Protein AF-0000000079271540 (afdb_homodimer)

Nearest PDB structures (foldseek):
  4j2f-assembly1_A-2  TM=9.727E-01  e=6.179E-27  Ricinus communis
  8jzk-assembly1_A-2  TM=9.722E-01  e=3.234E-23  Salix lindleyana
  8a0p-assembly1_A  TM=9.498E-01  e=4.131E-23  Populus trichocarpa
  7dwe-assembly1_A  TM=9.548E-01  e=2.180E-22  Salix babylonica
  7zzn-assembly1_A-2  TM=9.524E-01  e=5.494E-20  Populus trichocarpa

Solvent-accessible surface area (backbone atoms only — not comparable to full-atom values): 24352 Å² total; per-residue (Å²): 126,85,74,58,33,34,36,39,23,37,81,83,39,58,50,27,39,39,41,49,34,54,33,50,68,57,67,53,78,65,44,80,42,77,50,53,77,91,77,48,84,51,72,62,52,42,67,63,26,69,83,79,58,58,74,21,32,40,28,56,62,89,44,61,36,55,50,38,69,48,37,46,51,34,48,42,67,73,52,58,86,63,60,42,60,59,85,49,50,65,57,33,39,54,41,48,47,50,35,49,47,37,66,69,53,48,55,30,54,55,44,34,62,74,42,61,71,70,63,16,53,52,24,47,52,50,36,50,51,52,52,50,49,45,62,75,61,56,62,42,76,89,37,61,24,61,70,30,87,45,76,26,53,45,47,45,54,47,41,43,64,56,58,49,44,62,40,49,25,60,63,70,69,53,86,82,89,45,54,88,80,35,49,67,52,42,52,32,33,57,50,52,51,60,39,63,55,41,44,78,59,54,65,60,63,68,61,42,37,54,50,52,41,55,48,43,54,54,55,61,66,74,102,126,85,72,59,32,34,35,39,24,37,80,81,37,59,50,27,40,39,41,50,35,53,34,50,67,57,69,53,79,65,44,79,42,76,51,51,75,91,77,49,83,52,73,62,51,42,67,61,26,71,83,80,58,57,73,20,33,41,27,56,60,89,44,58,34,57,50,39,69,48,37,46,51,34,47,43,68,72,52,58,87,63,60,42,61,59,86,50,49,67,58,32,38,54,42,49,48,52,34,50,47,37,66,69,52,50,54,29,54,55,42,33,62,75,40,62,71,70,63,17,52,52,23,48,52,50,36,50,50,50,52,48,47,45,60,73,63,52,68,33,81,90,37,62,24,64,71,30,88,45,78,27,51,45,46,43,55,47,42,43,64,57,58,48,44,61,40,48,26,60,62,71,68,52,87,83,91,45,53,87,82,35,49,67,52,43,51,32,32,56,49,52,51,61,39,63,54,41,45,79,59,55,66,59,63,69,61,43,36,53,51,51,40,54,49,43,52,53,54,60,65,73,103

Radius of gyration: 22.09 Å; Cα contacts (8 Å, |Δi|>4): 620; chains: 2; bounding box: 53×57×52 Å

Structure (mmCIF, N/CA/C/O backbone):
data_AF-0000000079271540-model_v1
#
loop_
_entity.id
_entity.type
_entity.pdbx_description
1 polymer 'Glutathione S-transferase'
#
loop_
_atom_site.group_PDB
_atom_site.id
_atom_site.type_symbol
_atom_site.label_atom_id
_atom_site.label_alt_id
_atom_site.label_comp_id
_atom_site.label_asym_id
_atom_site.label_entity_id
_atom_site.label_seq_id
_atom_site.pdbx_PDB_ins_code
_atom_site.Cartn_x
_atom_site.Cartn_y
_atom_site.Cartn_z
_atom_site.occupancy
_atom_site.B_iso_or_equiv
_atom_site.auth_seq_id
_atom_site.auth_comp_id
_atom_site.auth_asym_id
_atom_site.auth_atom_id
_atom_site.pdbx_PDB_model_num
ATOM 1 N N . MET A 1 1 ? 21.188 21.703 -17.672 1 39 1 MET A N 1
ATOM 2 C CA . MET A 1 1 ? 20.172 22.5 -16.969 1 39 1 MET A CA 1
ATOM 3 C C . MET A 1 1 ? 19.469 21.672 -15.914 1 39 1 MET A C 1
ATOM 5 O O . MET A 1 1 ? 19.297 20.453 -16.078 1 39 1 MET A O 1
ATOM 9 N N . ALA A 1 2 ? 19.453 22.016 -14.625 1 56.38 2 ALA A N 1
ATOM 10 C CA . ALA A 1 2 ? 18.906 21.188 -13.562 1 56.38 2 ALA A CA 1
ATOM 11 C C . ALA A 1 2 ? 17.5 20.719 -13.891 1 56.38 2 ALA A C 1
ATOM 13 O O . ALA A 1 2 ? 16.672 21.516 -14.375 1 56.38 2 ALA A O 1
ATOM 14 N N . GLU A 1 3 ? 17.156 19.422 -14.023 1 77.56 3 GLU A N 1
ATOM 15 C CA . GLU A 1 3 ? 15.852 18.922 -14.43 1 77.56 3 GLU A CA 1
ATOM 16 C C . GLU A 1 3 ? 14.734 19.516 -13.578 1 77.56 3 GLU A C 1
ATOM 18 O O . GLU A 1 3 ? 14.883 19.656 -12.367 1 77.56 3 GLU A O 1
ATOM 23 N N . VAL A 1 4 ? 13.797 20.156 -14.219 1 88.25 4 VAL A N 1
ATOM 24 C CA . VAL A 1 4 ? 12.656 20.844 -13.609 1 88.25 4 VAL A CA 1
ATOM 25 C C . VAL A 1 4 ? 11.719 19.812 -12.977 1 88.25 4 VAL A C 1
ATOM 27 O O . VAL A 1 4 ? 11.406 18.797 -13.594 1 88.25 4 VAL A O 1
ATOM 30 N N . ILE A 1 5 ? 11.445 19.969 -11.672 1 97 5 ILE A N 1
ATOM 31 C CA . ILE A 1 5 ? 10.477 19.156 -10.953 1 97 5 ILE A CA 1
ATOM 32 C C . ILE A 1 5 ? 9.117 19.859 -10.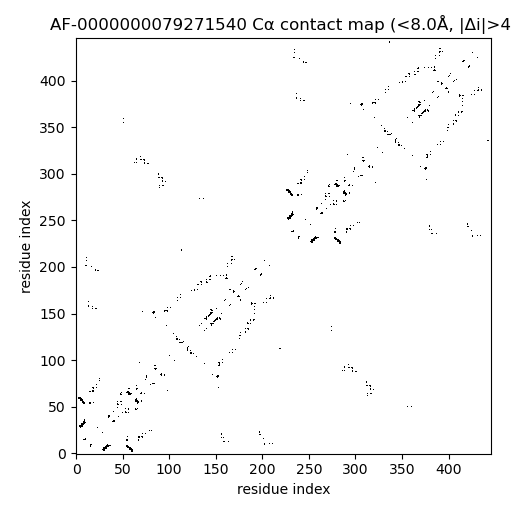945 1 97 5 ILE A C 1
ATOM 34 O O . ILE A 1 5 ? 9.023 21.031 -10.586 1 97 5 ILE A O 1
ATOM 38 N N . LYS A 1 6 ? 8.117 19.125 -11.453 1 98.19 6 LYS A N 1
ATOM 39 C CA . LYS A 1 6 ? 6.742 19.625 -11.422 1 98.19 6 LYS A CA 1
ATOM 40 C C . LYS A 1 6 ? 5.859 18.734 -10.539 1 98.19 6 LYS A C 1
ATOM 42 O O . LYS A 1 6 ? 5.988 17.516 -10.555 1 98.19 6 LYS A O 1
ATOM 47 N N . LEU A 1 7 ? 5.023 19.375 -9.805 1 98.56 7 LEU A N 1
ATOM 48 C CA . LEU A 1 7 ? 4.051 18.656 -8.992 1 98.56 7 LEU A CA 1
ATOM 49 C C . LEU A 1 7 ? 2.627 19 -9.414 1 98.56 7 LEU A C 1
ATOM 51 O O . LEU A 1 7 ? 2.189 20.141 -9.266 1 98.56 7 LEU A O 1
ATOM 55 N N . HIS A 1 8 ? 1.973 18.047 -10.078 1 98.44 8 HIS A N 1
ATOM 56 C CA . HIS A 1 8 ? 0.538 18.172 -10.312 1 98.44 8 HIS A CA 1
ATOM 57 C C . HIS A 1 8 ? -0.258 17.797 -9.07 1 98.44 8 HIS A C 1
ATOM 59 O O . HIS A 1 8 ? -0.234 16.641 -8.633 1 98.44 8 HIS A O 1
ATOM 65 N N . GLY A 1 9 ? -0.892 18.734 -8.438 1 98 9 GLY A N 1
ATOM 66 C CA . GLY A 1 9 ? -1.654 18.531 -7.215 1 98 9 GLY A CA 1
ATOM 67 C C . GLY A 1 9 ? -2.83 19.484 -7.078 1 98 9 GLY A C 1
ATOM 68 O O . GLY A 1 9 ? -3.266 20.078 -8.062 1 98 9 GLY A O 1
ATOM 69 N N . ALA A 1 10 ? -3.463 19.531 -5.934 1 97.38 10 ALA A N 1
ATOM 70 C CA . ALA A 1 10 ? -4.531 20.453 -5.559 1 97.38 10 ALA A CA 1
ATOM 71 C C . ALA A 1 10 ? -4.387 20.906 -4.105 1 97.38 10 ALA A C 1
ATOM 73 O O . ALA A 1 10 ? -4.047 20.109 -3.234 1 97.38 10 ALA A O 1
ATOM 74 N N . TRP A 1 11 ? -4.734 22.109 -3.783 1 96.12 11 TRP A N 1
ATOM 75 C CA . TRP A 1 11 ? -4.457 22.719 -2.488 1 96.12 11 TRP A CA 1
ATOM 76 C C . TRP A 1 11 ? -5.25 22.031 -1.381 1 96.12 11 TRP A C 1
ATOM 78 O O . TRP A 1 11 ? -4.781 21.938 -0.245 1 96.12 11 TRP A O 1
ATOM 88 N N . PRO A 1 12 ? -6.414 21.578 -1.671 1 96.5 12 PRO A N 1
ATOM 89 C CA . PRO A 1 12 ? -7.164 20.984 -0.562 1 96.5 12 PRO A CA 1
ATOM 90 C C . PRO A 1 12 ? -6.793 19.516 -0.31 1 96.5 12 PRO A C 1
ATOM 92 O O . PRO A 1 12 ? -7.285 18.906 0.644 1 96.5 12 PRO A O 1
ATOM 95 N N . SER A 1 13 ? -6.004 18.938 -1.125 1 96.38 13 SER A N 1
ATOM 96 C CA . SER A 1 13 ? -5.73 17.5 -1.088 1 96.38 13 SER A CA 1
ATOM 97 C C . SER A 1 13 ? -4.648 17.172 -0.065 1 96.38 13 SER A C 1
ATOM 99 O O . SER A 1 13 ? -3.516 17.641 -0.175 1 96.38 13 SER A O 1
ATOM 101 N N . PRO A 1 14 ? -4.992 16.312 0.907 1 96.88 14 PRO A N 1
ATOM 102 C CA . PRO A 1 14 ? -3.955 15.891 1.849 1 96.88 14 PRO A CA 1
ATOM 103 C C . PRO A 1 14 ? -2.832 15.102 1.173 1 96.88 14 PRO A C 1
ATOM 105 O O . PRO A 1 14 ? -1.692 15.117 1.646 1 96.88 14 PRO A O 1
ATOM 108 N N . PHE A 1 15 ? -3.129 14.43 0.069 1 97.62 15 PHE A N 1
ATOM 109 C CA . PHE A 1 15 ? -2.131 13.633 -0.634 1 97.62 15 PHE A CA 1
ATOM 110 C C . PHE A 1 15 ? -1.128 14.531 -1.351 1 97.62 15 PHE A C 1
ATOM 112 O O . PHE A 1 15 ? 0.064 14.219 -1.404 1 97.62 15 PHE A O 1
ATOM 119 N N . SER A 1 16 ? -1.607 15.594 -1.925 1 98.25 16 SER A N 1
ATOM 120 C CA . SER A 1 16 ? -0.7 16.578 -2.508 1 98.25 16 SER A CA 1
ATOM 121 C C . SER A 1 16 ? 0.198 17.203 -1.445 1 98.25 16 SER A C 1
ATOM 123 O O . SER A 1 16 ? 1.393 17.406 -1.675 1 98.25 16 SER A O 1
ATOM 125 N N . CYS A 1 17 ? -0.36 17.469 -0.297 1 98.38 17 CYS A N 1
ATOM 126 C CA . CYS A 1 17 ? 0.391 18.109 0.78 1 98.38 17 CYS A CA 1
ATOM 127 C C . CYS A 1 17 ? 1.519 17.203 1.264 1 98.38 17 CYS A C 1
ATOM 129 O O . CYS A 1 17 ? 2.598 17.688 1.615 1 98.38 17 CYS A O 1
ATOM 131 N N . ARG A 1 18 ? 1.273 15.883 1.313 1 98.56 18 ARG A N 1
ATOM 132 C CA . ARG A 1 18 ? 2.334 14.953 1.688 1 98.56 18 ARG A CA 1
ATOM 133 C C . ARG A 1 18 ? 3.594 15.195 0.865 1 98.56 18 ARG A C 1
ATOM 135 O O . ARG A 1 18 ? 4.691 15.289 1.416 1 98.56 18 ARG A O 1
ATOM 142 N N . VAL A 1 19 ? 3.41 15.32 -0.433 1 98.81 19 VAL A N 1
ATOM 143 C CA . VAL A 1 19 ? 4.539 15.477 -1.344 1 98.81 19 VAL A CA 1
ATOM 144 C C . VAL A 1 19 ? 5.168 16.859 -1.161 1 98.81 19 VAL A C 1
ATOM 146 O O . VAL A 1 19 ? 6.391 16.984 -1.119 1 98.81 19 VAL A O 1
ATOM 149 N N . ILE A 1 20 ? 4.324 17.875 -1.016 1 98.75 20 ILE A N 1
ATOM 150 C CA . ILE A 1 20 ? 4.809 19.234 -0.8 1 98.75 20 ILE A CA 1
ATOM 151 C C . ILE A 1 20 ? 5.68 19.281 0.452 1 98.75 20 ILE A C 1
ATOM 153 O O . ILE A 1 20 ? 6.781 19.828 0.429 1 98.75 20 ILE A O 1
ATOM 157 N N . TRP A 1 21 ? 5.199 18.688 1.54 1 98.56 21 TRP A N 1
ATOM 158 C CA . TRP A 1 21 ? 5.953 18.688 2.789 1 98.56 21 TRP A CA 1
ATOM 159 C C . TRP A 1 21 ? 7.305 18 2.6 1 98.56 21 TRP A C 1
ATOM 161 O O . TRP A 1 21 ? 8.328 18.516 3.076 1 98.56 21 TRP A O 1
ATOM 171 N N . ALA A 1 22 ? 7.352 16.844 1.916 1 98.31 22 ALA A N 1
ATOM 172 C CA . ALA A 1 22 ? 8.609 16.156 1.673 1 98.31 22 ALA A CA 1
ATOM 173 C C . ALA A 1 22 ? 9.578 17.031 0.885 1 98.31 22 ALA A C 1
ATOM 175 O O . ALA A 1 22 ? 10.766 17.125 1.218 1 98.31 22 ALA A O 1
ATOM 176 N N . LEU A 1 23 ? 9.094 17.688 -0.185 1 98.5 23 LEU A N 1
ATOM 177 C CA . LEU A 1 23 ? 9.922 18.562 -1.008 1 98.5 23 LEU A CA 1
ATOM 178 C C . LEU A 1 23 ? 10.469 19.719 -0.186 1 98.5 23 LEU A C 1
ATOM 180 O O . LEU A 1 23 ? 11.648 20.062 -0.293 1 98.5 23 LEU A O 1
ATOM 184 N N . LYS A 1 24 ? 9.641 20.297 0.649 1 98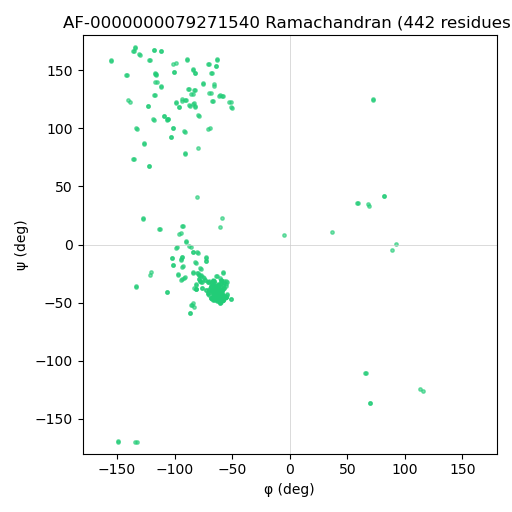.12 24 LYS A N 1
ATOM 185 C CA . LYS A 1 24 ? 10.039 21.422 1.479 1 98.12 24 LYS A CA 1
ATOM 186 C C . LYS A 1 24 ? 11.047 21 2.543 1 98.12 24 LYS A C 1
ATOM 188 O O . LYS A 1 24 ? 12.039 21.688 2.779 1 98.12 24 LYS A O 1
ATOM 193 N N . LEU A 1 25 ? 10.789 19.922 3.193 1 97.38 25 LEU A N 1
ATOM 194 C CA . LEU A 1 25 ? 11.703 19.406 4.211 1 97.38 25 LEU A CA 1
ATOM 195 C C . LEU A 1 25 ? 13.086 19.172 3.627 1 97.38 25 LEU A C 1
ATOM 197 O O . LEU A 1 25 ? 14.094 19.359 4.312 1 97.38 25 LEU A O 1
ATOM 201 N N . LYS A 1 26 ? 13.164 18.797 2.359 1 97.31 26 LYS A N 1
ATOM 202 C CA . LYS A 1 26 ? 14.43 18.453 1.733 1 97.31 26 LYS A CA 1
ATOM 203 C C . LYS A 1 26 ? 14.992 19.625 0.932 1 97.31 26 LYS A C 1
ATOM 205 O O . LYS A 1 26 ? 16.078 19.531 0.366 1 97.31 26 LYS A O 1
ATOM 210 N N . GLY A 1 27 ? 14.258 20.703 0.884 1 96.81 27 GLY A N 1
ATOM 211 C CA . GLY A 1 27 ? 14.719 21.906 0.208 1 96.81 27 GLY A CA 1
ATOM 212 C C . GLY A 1 27 ? 14.797 21.75 -1.299 1 96.81 27 GLY A C 1
ATOM 213 O O . GLY A 1 27 ? 15.703 22.297 -1.937 1 96.81 27 GLY A O 1
ATOM 214 N N . ILE A 1 28 ? 13.945 21 -1.894 1 97.12 28 ILE A N 1
ATOM 215 C CA . ILE A 1 28 ? 13.953 20.734 -3.328 1 97.12 28 ILE A CA 1
ATOM 216 C C . ILE A 1 28 ? 12.992 21.688 -4.035 1 97.12 28 ILE A C 1
ATOM 218 O O . ILE A 1 28 ? 11.789 21.688 -3.764 1 97.12 28 ILE A O 1
ATOM 222 N N . PRO A 1 29 ? 13.492 22.5 -4.906 1 97.31 29 PRO A N 1
ATOM 223 C CA . PRO A 1 29 ? 12.609 23.391 -5.652 1 97.31 29 PRO A CA 1
ATOM 224 C C . PRO A 1 29 ? 11.703 22.641 -6.625 1 97.31 29 PRO A C 1
ATOM 226 O O . PRO A 1 29 ? 12.102 21.625 -7.191 1 97.31 29 PRO A O 1
ATOM 229 N N . TYR A 1 30 ? 10.531 23.188 -6.805 1 97.88 30 TYR A N 1
ATOM 230 C CA . TYR A 1 30 ? 9.562 22.578 -7.715 1 97.88 30 TYR A CA 1
ATOM 231 C C . TYR A 1 30 ? 8.578 23.609 -8.234 1 97.88 30 TYR A C 1
ATOM 233 O O . TYR A 1 30 ? 8.406 24.672 -7.633 1 97.88 30 TYR A O 1
ATOM 241 N N . GLU A 1 31 ? 7.984 23.266 -9.359 1 97.62 31 GLU A N 1
ATOM 242 C CA . GLU A 1 31 ? 6.855 24.016 -9.891 1 97.62 31 GLU A CA 1
ATOM 243 C C . GLU A 1 31 ? 5.527 23.344 -9.539 1 97.62 31 GLU A C 1
ATOM 245 O O . GLU A 1 31 ? 5.316 22.172 -9.852 1 97.62 31 GLU A O 1
ATOM 250 N N . ASN A 1 32 ? 4.711 24.078 -8.883 1 96.94 32 ASN A N 1
ATOM 251 C CA . ASN A 1 32 ? 3.4 23.562 -8.5 1 96.94 32 ASN A CA 1
ATOM 252 C C . ASN A 1 32 ? 2.371 23.781 -9.609 1 96.94 32 ASN A C 1
ATOM 254 O O . ASN A 1 32 ? 2.158 24.906 -10.047 1 96.94 32 ASN A O 1
ATOM 258 N N . ILE A 1 33 ? 1.798 22.75 -10.125 1 97.06 33 ILE A N 1
ATOM 259 C CA . ILE A 1 33 ? 0.72 22.797 -11.109 1 97.06 33 ILE A CA 1
ATOM 260 C C . ILE A 1 33 ? -0.602 22.422 -10.438 1 97.06 33 ILE A C 1
ATOM 262 O O . ILE A 1 33 ? -0.852 21.25 -10.148 1 97.06 33 ILE A O 1
ATOM 266 N N . GLU A 1 34 ? -1.466 23.406 -10.242 1 96.94 34 GLU A N 1
ATOM 267 C CA . GLU A 1 34 ? -2.723 23.203 -9.523 1 96.94 34 GLU A CA 1
ATOM 268 C C . GLU A 1 34 ? -3.797 22.625 -10.438 1 96.94 34 GLU A C 1
ATOM 270 O O . GLU A 1 34 ? -4.145 23.234 -11.453 1 96.94 34 GLU A O 1
ATOM 275 N N . GLU A 1 35 ? -4.27 21.453 -10.07 1 95.5 35 GLU A N 1
ATOM 276 C CA . GLU A 1 35 ? -5.391 20.828 -10.781 1 95.5 35 GLU A CA 1
ATOM 277 C C . GLU A 1 35 ? -6.727 21.375 -10.289 1 95.5 35 GLU A C 1
ATOM 279 O O . GLU A 1 35 ? -6.863 21.719 -9.109 1 95.5 35 GLU A O 1
ATOM 284 N N . ASP A 1 36 ? -7.691 21.453 -11.172 1 89 36 ASP A N 1
ATOM 285 C CA . ASP A 1 36 ? -9.023 21.938 -10.82 1 89 36 ASP A CA 1
ATOM 286 C C . ASP A 1 36 ? -9.93 20.781 -10.398 1 89 36 ASP A C 1
ATOM 288 O O . ASP A 1 36 ? -10.859 20.406 -11.125 1 89 36 ASP A O 1
ATOM 292 N N . LEU A 1 37 ? -9.781 20.312 -9.195 1 79.44 37 LEU A N 1
ATOM 293 C CA . LEU A 1 37 ? -10.609 19.203 -8.734 1 79.44 37 LEU A CA 1
ATOM 294 C C . LEU A 1 37 ? -11.75 19.703 -7.852 1 79.44 37 LEU A C 1
ATOM 296 O O . LEU A 1 37 ? -11.609 20.719 -7.164 1 79.44 37 LEU A O 1
ATOM 300 N N . PRO A 1 38 ? -12.672 18.953 -8.016 1 75.44 38 PRO A N 1
ATOM 301 C CA . PRO A 1 38 ? -13.023 17.719 -8.719 1 75.44 38 PRO A CA 1
ATOM 302 C C . PRO A 1 38 ? -13.648 17.984 -10.094 1 75.44 38 PRO A C 1
ATOM 304 O O . PRO A 1 38 ? -14.188 17.062 -10.711 1 75.44 38 PRO A O 1
ATOM 307 N N . TYR A 1 39 ? -13.508 19.078 -10.539 1 72.69 39 TYR A N 1
ATOM 308 C CA . TYR A 1 39 ? -14.289 19.516 -11.695 1 72.69 39 TYR A CA 1
ATOM 309 C C . TYR A 1 39 ? -13.641 19.047 -12.992 1 72.69 39 TYR A C 1
ATOM 311 O O . TYR A 1 39 ? -14.32 18.516 -13.875 1 72.69 39 TYR A O 1
ATOM 319 N N . ARG A 1 40 ? -12.453 19.297 -13.234 1 84.81 40 ARG A N 1
ATOM 320 C CA . ARG A 1 40 ? -11.828 18.969 -14.508 1 84.81 40 ARG A CA 1
ATOM 321 C C . ARG A 1 40 ? -10.414 18.422 -14.305 1 84.81 40 ARG A C 1
ATOM 323 O O . ARG A 1 40 ? -9.57 19.094 -13.711 1 84.81 40 ARG A O 1
ATOM 330 N N . LYS A 1 41 ? -10.164 17.25 -14.781 1 92.06 41 LYS A N 1
ATOM 331 C CA . LYS A 1 41 ? -8.812 16.703 -14.844 1 92.06 41 LYS A CA 1
ATOM 332 C C . LYS A 1 41 ? -8.086 17.188 -16.094 1 92.06 41 LYS A C 1
ATOM 334 O O . LYS A 1 41 ? -8.625 17.109 -17.203 1 92.06 41 LYS A O 1
ATOM 339 N N . SER A 1 42 ? -6.891 17.703 -15.977 1 95.38 42 SER A N 1
ATOM 340 C CA . SER A 1 42 ? -6.145 18.219 -17.125 1 95.38 42 SER A CA 1
ATOM 341 C C . SER A 1 42 ? -5.672 17.094 -18.031 1 95.38 42 SER A C 1
ATOM 343 O O . SER A 1 42 ? -5.488 15.961 -17.578 1 95.38 42 SER A O 1
ATOM 345 N N . PRO A 1 43 ? -5.434 17.391 -19.328 1 95.56 43 PRO A N 1
ATOM 346 C CA . PRO A 1 43 ? -4.855 16.391 -20.234 1 95.56 43 PRO A CA 1
ATOM 347 C C . PRO A 1 43 ? -3.49 15.898 -19.766 1 95.56 43 PRO A C 1
ATOM 349 O O . PRO A 1 43 ? -3.158 14.727 -19.969 1 95.56 43 PRO A O 1
ATOM 352 N N . GLU A 1 44 ? -2.762 16.734 -19.109 1 95.5 44 GLU A N 1
ATOM 353 C CA . GLU A 1 44 ? -1.445 16.344 -18.609 1 95.5 44 GLU A CA 1
ATOM 354 C C . GLU A 1 44 ? -1.559 15.32 -17.5 1 95.5 44 GLU A C 1
ATOM 356 O O . GLU A 1 44 ? -0.818 14.336 -17.484 1 95.5 44 GLU A O 1
ATOM 361 N N . LEU A 1 45 ? -2.467 15.602 -16.594 1 96.19 45 LEU A N 1
ATOM 362 C CA . LEU A 1 45 ? -2.664 14.656 -15.5 1 96.19 45 LEU A CA 1
ATOM 363 C C . LEU A 1 45 ? -3.057 13.281 -16.031 1 96.19 45 LEU A C 1
ATOM 365 O O . LEU A 1 45 ? -2.514 12.266 -15.609 1 96.19 45 LEU A O 1
ATOM 369 N N . LEU A 1 46 ? -3.99 13.289 -17.031 1 96 46 LEU A N 1
ATOM 370 C CA . LEU A 1 46 ? -4.465 12.039 -17.609 1 96 46 LEU A CA 1
ATOM 371 C C . LEU A 1 46 ? -3.348 11.328 -18.375 1 96 46 LEU A C 1
ATOM 373 O O . LEU A 1 46 ? -3.283 10.102 -18.375 1 96 46 LEU A O 1
ATOM 377 N N . LYS A 1 47 ? -2.465 12.086 -18.938 1 96.38 47 LYS A N 1
ATOM 378 C CA . LYS A 1 47 ? -1.309 11.539 -19.641 1 96.38 47 LYS A CA 1
ATOM 379 C C . LYS A 1 47 ? -0.307 10.938 -18.656 1 96.38 47 LYS A C 1
ATOM 381 O O . LYS A 1 47 ? 0.208 9.836 -18.875 1 96.38 47 LYS A O 1
ATOM 386 N N . TYR A 1 48 ? -0.051 11.633 -17.531 1 97 48 TYR A N 1
ATOM 387 C CA . TYR A 1 48 ? 0.994 11.242 -16.594 1 97 48 TYR A CA 1
ATOM 388 C C . TYR A 1 48 ? 0.52 10.117 -15.688 1 97 48 TYR A C 1
ATOM 390 O O . TYR A 1 48 ? 1.332 9.359 -15.148 1 97 48 TYR A O 1
ATOM 398 N N . ASN A 1 49 ? -0.729 10 -15.508 1 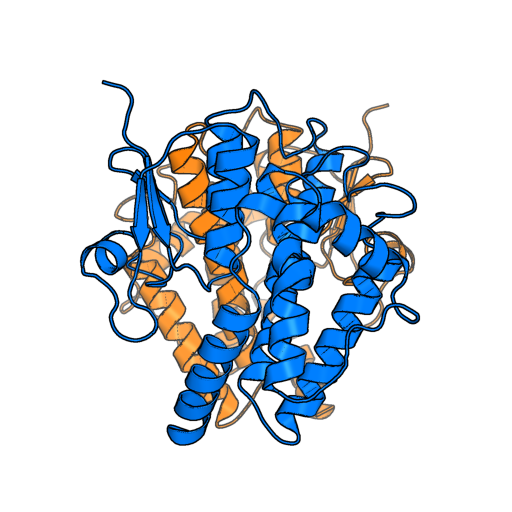97.06 49 ASN A N 1
ATOM 399 C CA . ASN A 1 49 ? -1.313 8.938 -14.695 1 97.06 49 ASN A CA 1
ATOM 400 C C . ASN A 1 49 ? -2.527 8.312 -15.383 1 97.06 49 ASN A C 1
ATOM 402 O O . ASN A 1 49 ? -3.656 8.469 -14.914 1 97.06 49 ASN A O 1
ATOM 406 N N . PRO A 1 50 ? -2.342 7.551 -16.375 1 95.62 50 PRO A N 1
ATOM 407 C CA . PRO A 1 50 ? -3.451 6.996 -17.156 1 95.62 50 PRO A CA 1
ATOM 408 C C . PRO A 1 50 ? -4.207 5.898 -16.406 1 95.62 50 PRO A C 1
ATOM 410 O O . PRO A 1 50 ? -5.324 5.543 -16.797 1 95.62 50 PRO A O 1
ATOM 413 N N . VAL A 1 51 ? -3.645 5.422 -15.375 1 96.06 51 VAL A N 1
ATOM 414 C CA . VAL A 1 51 ? -4.242 4.289 -14.672 1 96.06 51 VAL A CA 1
ATOM 415 C C . VAL A 1 51 ? -5.262 4.793 -13.656 1 96.06 51 VAL A C 1
ATOM 417 O O . VAL A 1 51 ? -6.449 4.465 -13.742 1 96.06 51 VAL A O 1
ATOM 420 N N . HIS A 1 52 ? -4.828 5.648 -12.688 1 95.94 52 HIS A N 1
ATOM 421 C CA . HIS A 1 52 ? -5.719 6.086 -11.625 1 95.94 52 HIS A CA 1
ATOM 422 C C . HIS A 1 52 ? -6.332 7.445 -11.938 1 95.94 52 HIS A C 1
ATOM 424 O O . HIS A 1 52 ? -7.355 7.82 -11.359 1 95.94 52 HIS A O 1
ATOM 430 N N . LYS A 1 53 ? -5.578 8.242 -12.812 1 96.19 53 LYS A N 1
ATOM 431 C CA . LYS A 1 53 ? -6.035 9.57 -13.195 1 96.19 53 LYS A CA 1
ATOM 432 C C . LYS A 1 53 ? -6.227 10.461 -11.969 1 96.19 53 LYS A C 1
ATOM 434 O O . LYS A 1 53 ? -7.207 11.203 -11.891 1 96.19 53 LYS A O 1
ATOM 439 N N . LYS A 1 54 ? -5.352 10.281 -10.992 1 96.19 54 LYS A N 1
ATOM 440 C CA . LYS A 1 54 ? -5.461 11.023 -9.742 1 96.19 54 LYS A CA 1
ATOM 441 C C . LYS A 1 54 ? -4.195 11.828 -9.461 1 96.19 54 LYS A C 1
ATOM 443 O O . LYS A 1 54 ? -3.15 11.578 -10.07 1 96.19 54 LYS A O 1
ATOM 448 N N . ILE A 1 55 ? -4.34 12.828 -8.633 1 97.31 55 ILE A N 1
ATOM 449 C CA . ILE A 1 55 ? -3.207 13.555 -8.07 1 97.31 55 ILE A CA 1
ATOM 450 C C . ILE A 1 55 ? -2.764 12.898 -6.77 1 97.31 55 ILE A C 1
ATOM 452 O O . ILE A 1 55 ? -3.521 12.141 -6.16 1 97.31 55 ILE A O 1
ATOM 456 N N . PRO A 1 56 ? -1.523 13.125 -6.32 1 98.38 56 PRO A N 1
ATOM 457 C CA . PRO A 1 56 ? -0.466 13.922 -6.941 1 98.38 56 PRO A CA 1
ATOM 458 C C . PRO A 1 56 ? 0.332 13.141 -7.98 1 98.38 56 PRO A C 1
ATOM 460 O O . PRO A 1 56 ? 0.372 11.906 -7.934 1 98.38 56 PRO A O 1
ATOM 463 N N . VAL A 1 57 ? 0.83 13.82 -8.945 1 98.69 57 VAL A N 1
ATOM 464 C CA . VAL A 1 57 ? 1.841 13.297 -9.852 1 98.69 57 VAL A CA 1
ATOM 465 C C . VAL A 1 57 ? 3.074 14.203 -9.836 1 98.69 57 VAL A C 1
ATOM 467 O O . VAL A 1 57 ? 2.971 15.406 -10.062 1 98.69 57 VAL A O 1
ATOM 470 N N . LEU A 1 58 ? 4.211 13.664 -9.445 1 98.88 58 LEU A N 1
ATOM 471 C CA . LEU A 1 58 ? 5.488 14.359 -9.57 1 98.88 58 LEU A CA 1
ATOM 472 C C . LEU A 1 58 ? 6.152 14.055 -10.906 1 98.88 58 LEU A C 1
ATOM 474 O O . LEU A 1 58 ? 6.297 12.891 -11.281 1 98.88 58 LEU A O 1
ATOM 478 N N . VAL A 1 59 ? 6.461 15.07 -11.648 1 98.44 59 VAL A N 1
ATOM 479 C CA . VAL A 1 59 ? 7.145 14.891 -12.922 1 98.44 59 VAL A CA 1
ATOM 480 C C . VAL A 1 59 ? 8.586 15.391 -12.805 1 98.44 59 VAL A C 1
ATOM 482 O O . VAL A 1 59 ? 8.82 16.578 -12.586 1 98.44 59 VAL A O 1
ATOM 485 N N . HIS A 1 60 ? 9.547 14.531 -12.836 1 98.06 60 HIS A N 1
ATOM 486 C CA . HIS A 1 60 ? 10.977 14.828 -12.844 1 98.06 60 HIS A CA 1
ATOM 487 C C . HIS A 1 60 ? 11.562 14.703 -14.242 1 98.06 60 HIS A C 1
ATOM 489 O O . HIS A 1 60 ? 11.914 13.609 -14.68 1 98.06 60 HIS A O 1
ATOM 495 N N . GLY A 1 61 ? 11.75 15.82 -14.93 1 94.62 61 GLY A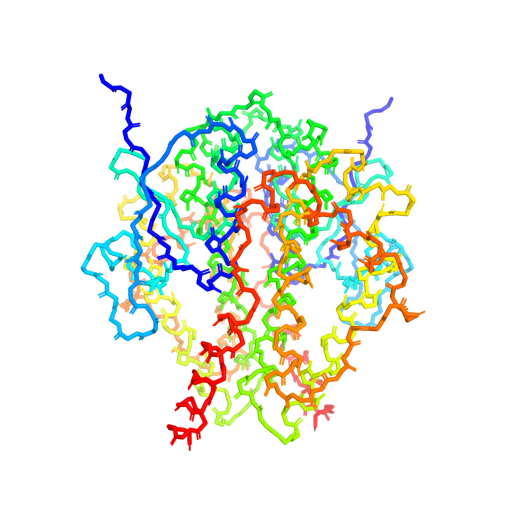 N 1
ATOM 496 C CA . GLY A 1 61 ? 12.008 15.758 -16.359 1 94.62 61 GLY A CA 1
ATOM 497 C C . GLY A 1 61 ? 10.836 15.219 -17.156 1 94.62 61 GLY A C 1
ATOM 498 O O . GLY A 1 61 ? 9.781 15.852 -17.219 1 94.62 61 GLY A O 1
ATOM 499 N N . GLU A 1 62 ? 10.945 14.117 -17.672 1 92.25 62 GLU A N 1
ATOM 500 C CA . GLU A 1 62 ? 9.859 13.508 -18.438 1 92.25 62 GLU A CA 1
ATOM 501 C C . GLU A 1 62 ? 9.312 12.273 -17.719 1 92.25 62 GLU A C 1
ATOM 503 O O . GLU A 1 62 ? 8.508 11.523 -18.297 1 92.25 62 GLU A O 1
ATOM 508 N N . LYS A 1 63 ? 9.68 12.164 -16.531 1 95.94 63 LYS A N 1
ATOM 509 C CA . LYS A 1 63 ? 9.336 10.961 -15.789 1 95.94 63 LYS A CA 1
ATOM 510 C C . LYS A 1 63 ? 8.234 11.242 -14.773 1 95.94 63 LYS A C 1
ATOM 512 O O . LYS A 1 63 ? 8.477 11.875 -13.742 1 95.94 63 LYS A O 1
ATOM 517 N N . PRO A 1 64 ? 7.035 10.758 -15.016 1 98.12 64 PRO A N 1
ATOM 518 C CA . PRO A 1 64 ? 5.969 10.906 -14.023 1 98.12 64 PRO A CA 1
ATOM 519 C C . PRO A 1 64 ? 6.02 9.828 -12.938 1 98.12 64 PRO A C 1
ATOM 521 O O . PRO A 1 64 ? 6.273 8.656 -13.234 1 98.12 64 PRO A O 1
ATOM 524 N N . ILE A 1 65 ? 5.918 10.234 -11.758 1 98.56 65 ILE A N 1
ATOM 525 C CA . ILE A 1 65 ? 5.801 9.344 -10.609 1 98.56 65 ILE A CA 1
ATOM 526 C C . ILE A 1 65 ? 4.461 9.57 -9.914 1 98.56 65 ILE A C 1
ATOM 528 O O . ILE A 1 65 ? 4.121 10.703 -9.562 1 98.56 65 ILE A O 1
ATOM 532 N N . CYS A 1 66 ? 3.742 8.438 -9.703 1 98.12 66 CYS A N 1
ATOM 533 C CA . CYS A 1 66 ? 2.398 8.531 -9.141 1 98.12 66 CYS A CA 1
ATOM 534 C C . CYS A 1 66 ? 2.352 7.938 -7.734 1 98.12 66 CYS A C 1
ATOM 536 O O . CYS A 1 66 ? 3.268 7.219 -7.332 1 98.12 66 CYS A O 1
ATOM 538 N N . GLU A 1 67 ? 1.203 8.258 -7.059 1 98.25 67 GLU A N 1
ATOM 539 C CA . GLU A 1 67 ? 0.945 7.836 -5.688 1 98.25 67 GLU A CA 1
ATOM 540 C C . GLU A 1 67 ? 1.817 8.609 -4.699 1 98.25 67 GLU A C 1
ATOM 542 O O . GLU A 1 67 ? 3.045 8.523 -4.746 1 98.25 67 GLU A O 1
ATOM 547 N N . SER A 1 68 ? 1.237 9.234 -3.748 1 98.56 68 SER A N 1
ATOM 548 C CA . SER A 1 68 ? 1.9 10.211 -2.889 1 98.56 68 SER A CA 1
ATOM 549 C C . SER A 1 68 ? 3.074 9.586 -2.145 1 98.56 68 SER A C 1
ATOM 551 O O . SER A 1 68 ? 4.188 10.117 -2.166 1 98.56 68 SER A O 1
ATOM 553 N N . MET A 1 69 ? 2.869 8.383 -1.58 1 98.56 69 MET A N 1
ATOM 554 C CA . MET A 1 69 ? 3.934 7.816 -0.755 1 98.56 69 MET A CA 1
ATOM 555 C C . MET A 1 69 ? 5.023 7.199 -1.623 1 98.56 69 MET A C 1
ATOM 557 O O . MET A 1 69 ? 6.184 7.121 -1.21 1 98.56 69 MET A O 1
ATOM 561 N N . ILE A 1 70 ? 4.699 6.754 -2.846 1 98.62 70 ILE A N 1
ATOM 562 C CA . ILE A 1 70 ? 5.703 6.289 -3.795 1 98.62 70 ILE A CA 1
ATOM 563 C C . ILE A 1 70 ? 6.527 7.473 -4.293 1 98.62 70 ILE A C 1
ATOM 565 O O . ILE A 1 70 ? 7.746 7.359 -4.461 1 98.62 70 ILE A O 1
ATOM 569 N N . ILE A 1 71 ? 5.867 8.609 -4.512 1 98.81 71 ILE A N 1
ATOM 570 C CA . ILE A 1 71 ? 6.566 9.836 -4.871 1 98.81 71 ILE A CA 1
ATOM 571 C C . ILE A 1 71 ? 7.594 10.18 -3.797 1 98.81 71 ILE A C 1
ATOM 573 O O . ILE A 1 71 ? 8.742 10.5 -4.109 1 98.81 71 ILE A O 1
ATOM 577 N N . ILE A 1 72 ? 7.203 10.086 -2.564 1 98.69 72 ILE A N 1
ATOM 578 C CA . ILE A 1 72 ? 8.078 10.469 -1.459 1 98.69 72 ILE A CA 1
ATOM 579 C C . ILE A 1 72 ? 9.25 9.5 -1.368 1 98.69 72 ILE A C 1
ATOM 581 O O . ILE A 1 72 ? 10.383 9.906 -1.112 1 98.69 72 ILE A O 1
ATOM 585 N N . GLU A 1 73 ? 9 8.219 -1.578 1 98.12 73 GLU A N 1
ATOM 586 C CA . GLU A 1 73 ? 10.109 7.27 -1.627 1 98.12 73 GLU A CA 1
ATOM 587 C C . GLU A 1 73 ? 11.062 7.59 -2.777 1 98.12 73 GLU A C 1
ATOM 589 O O . GLU A 1 73 ? 12.281 7.492 -2.625 1 98.12 73 GLU A O 1
ATOM 594 N N . TYR A 1 74 ? 10.539 7.957 -3.934 1 98.56 74 TYR A N 1
ATOM 595 C CA . TYR A 1 74 ? 11.359 8.375 -5.062 1 98.56 74 TYR A CA 1
ATOM 596 C C . TYR A 1 74 ? 12.234 9.57 -4.684 1 98.56 74 TYR A C 1
ATOM 598 O O . TYR A 1 74 ? 13.438 9.578 -4.965 1 98.56 74 TYR A O 1
ATOM 606 N N . ILE A 1 75 ? 11.641 10.547 -4.02 1 98.31 75 ILE A N 1
ATOM 607 C CA . ILE A 1 75 ? 12.352 11.742 -3.568 1 98.31 75 ILE A CA 1
ATOM 608 C C . ILE A 1 75 ? 13.469 11.344 -2.604 1 98.31 75 ILE A C 1
ATOM 610 O O . ILE A 1 75 ? 14.594 11.836 -2.705 1 98.31 75 ILE A O 1
ATOM 614 N N . GLU A 1 76 ? 13.133 10.438 -1.73 1 97 76 GLU A N 1
ATOM 615 C CA . GLU A 1 76 ? 14.109 9.938 -0.759 1 97 76 GLU A CA 1
ATOM 616 C C . GLU A 1 76 ? 15.305 9.297 -1.454 1 97 76 GLU A C 1
ATOM 618 O O . GLU A 1 76 ? 16.453 9.531 -1.062 1 97 76 GLU A O 1
ATOM 623 N N . GLU A 1 77 ? 15.062 8.531 -2.449 1 96.75 77 GLU A N 1
ATOM 624 C CA . GLU A 1 77 ? 16.109 7.77 -3.129 1 96.75 77 GLU A CA 1
ATOM 625 C C . GLU A 1 77 ? 16.906 8.656 -4.086 1 96.75 77 GLU A C 1
ATOM 627 O O . GLU A 1 77 ? 18.094 8.414 -4.316 1 96.75 77 GLU A O 1
ATOM 632 N N . THR A 1 78 ? 16.281 9.656 -4.613 1 97.25 78 THR A N 1
ATOM 633 C CA . THR A 1 78 ? 16.922 10.562 -5.559 1 97.25 78 THR A CA 1
ATOM 634 C C . THR A 1 78 ? 17.75 11.617 -4.828 1 97.25 78 THR A C 1
ATOM 636 O O . THR A 1 78 ? 18.844 11.984 -5.277 1 97.25 78 THR A O 1
ATOM 639 N N . TRP A 1 79 ? 17.281 12.094 -3.734 1 96.81 79 TRP A N 1
ATOM 640 C CA . TRP A 1 79 ? 17.953 13.086 -2.902 1 96.81 79 TRP A CA 1
ATOM 641 C C . TRP A 1 79 ? 18.062 12.602 -1.46 1 96.81 79 TRP A C 1
ATOM 643 O O . TRP A 1 79 ? 17.312 13.047 -0.59 1 96.81 79 TRP A O 1
ATOM 653 N N . PRO A 1 80 ? 19.141 11.844 -1.145 1 94.25 80 PRO A N 1
ATOM 654 C CA . PRO A 1 80 ? 19.203 11.141 0.139 1 94.25 80 PRO A CA 1
ATOM 655 C C . PRO A 1 80 ? 19.781 12 1.259 1 94.25 80 PRO A C 1
ATOM 657 O O . PRO A 1 80 ? 19.859 11.555 2.406 1 94.25 80 PRO A O 1
ATOM 660 N N . GLU A 1 81 ? 20.203 13.18 1.162 1 92.81 81 GLU A N 1
ATOM 661 C CA . GLU A 1 81 ? 20.938 14.008 2.111 1 92.81 81 GLU A CA 1
ATOM 662 C C . GLU A 1 81 ? 20.125 14.258 3.379 1 92.81 81 GLU A C 1
ATOM 664 O O . GLU A 1 81 ? 20.672 14.18 4.488 1 92.81 81 GLU A O 1
ATOM 669 N N . THR A 1 82 ? 18.844 14.664 3.311 1 93.12 82 THR A N 1
ATOM 670 C CA . THR A 1 82 ? 17.938 14.82 4.438 1 93.12 82 THR A CA 1
ATOM 671 C C . THR A 1 82 ? 16.953 13.648 4.504 1 93.12 82 THR A C 1
ATOM 673 O O . THR A 1 82 ? 15.852 13.727 3.951 1 93.12 82 THR A O 1
ATOM 676 N N . PRO A 1 83 ? 17.312 12.648 5.246 1 94.94 83 PRO A N 1
ATOM 677 C CA . PRO A 1 83 ? 16.547 11.398 5.152 1 94.94 83 PRO A CA 1
ATOM 678 C C . PRO A 1 83 ? 15.203 11.492 5.855 1 94.94 83 PRO A C 1
ATOM 680 O O . PRO A 1 83 ? 15.102 12.062 6.945 1 94.94 83 PRO A O 1
ATOM 683 N N . LEU A 1 84 ? 14.219 10.961 5.234 1 96.38 84 LEU A N 1
ATOM 684 C CA . LEU A 1 84 ? 12.891 10.812 5.812 1 96.38 84 LEU A CA 1
ATOM 685 C C . LEU A 1 84 ? 12.656 9.375 6.273 1 96.38 84 LEU A C 1
ATOM 687 O O . LEU A 1 84 ? 11.672 9.094 6.957 1 96.38 84 LEU A O 1
ATOM 691 N N . LEU A 1 85 ? 13.516 8.492 5.898 1 95.94 85 LEU A N 1
ATOM 692 C CA . LEU A 1 85 ? 13.484 7.09 6.305 1 95.94 85 LEU A CA 1
ATOM 693 C C . LEU A 1 85 ? 14.727 6.734 7.117 1 95.94 85 LEU A C 1
ATOM 695 O O . LEU A 1 85 ? 15.82 7.246 6.852 1 95.94 85 LEU A O 1
ATOM 699 N N . PRO A 1 86 ? 14.484 5.801 8.086 1 94.25 86 PRO A N 1
ATOM 700 C CA . PRO A 1 86 ? 15.68 5.312 8.781 1 94.25 86 PRO A CA 1
ATOM 701 C C . PRO A 1 86 ? 16.641 4.578 7.848 1 94.25 86 PRO A C 1
ATOM 703 O O . PRO A 1 86 ? 16.234 4.109 6.781 1 94.25 86 PRO A O 1
ATOM 706 N N . ALA A 1 87 ? 17.922 4.48 8.266 1 94.06 87 ALA A N 1
ATOM 707 C CA . ALA A 1 87 ? 18.922 3.781 7.477 1 94.06 87 ALA A CA 1
ATOM 708 C C . ALA A 1 87 ? 18.844 2.273 7.691 1 94.06 87 ALA A C 1
ATOM 710 O O . ALA A 1 87 ? 19.094 1.495 6.762 1 94.06 87 ALA A O 1
ATOM 711 N N . ASP A 1 88 ? 18.516 1.865 8.914 1 95.88 88 ASP A N 1
ATOM 712 C CA . ASP A 1 88 ? 18.438 0.45 9.266 1 95.88 88 ASP A CA 1
ATOM 713 C C . ASP A 1 88 ? 17.266 -0.231 8.57 1 95.88 88 ASP A C 1
ATOM 715 O O . ASP A 1 88 ? 16.125 0.247 8.641 1 95.88 88 ASP A O 1
ATOM 719 N N . PRO A 1 89 ? 17.516 -1.368 7.93 1 97.12 89 PRO A N 1
ATOM 720 C CA . PRO A 1 89 ? 16.469 -2.033 7.164 1 97.12 89 PRO A CA 1
ATOM 721 C C . PRO A 1 89 ? 15.25 -2.389 8.016 1 97.12 89 PRO A C 1
ATOM 723 O O . PRO A 1 89 ? 14.117 -2.299 7.551 1 97.12 89 PRO A O 1
ATOM 726 N N . TYR A 1 90 ? 15.484 -2.801 9.195 1 97.31 90 TYR A N 1
ATOM 727 C CA . TYR A 1 90 ? 14.359 -3.154 10.047 1 97.31 90 TYR A CA 1
ATOM 728 C C . TYR A 1 90 ? 13.523 -1.925 10.391 1 97.31 90 TYR A C 1
ATOM 730 O O . TYR A 1 90 ? 12.297 -1.953 10.289 1 97.31 90 TYR A O 1
ATOM 738 N N . ASP A 1 91 ? 14.195 -0.878 10.789 1 95.56 91 ASP A N 1
ATOM 739 C CA . ASP A 1 91 ? 13.492 0.358 11.117 1 95.56 91 ASP A CA 1
ATOM 740 C C . ASP A 1 91 ? 12.742 0.9 9.898 1 95.56 91 ASP A C 1
ATOM 742 O O . ASP A 1 91 ? 11.656 1.472 10.031 1 95.56 91 ASP A O 1
ATOM 746 N N . ARG A 1 92 ? 13.305 0.709 8.703 1 96.5 92 ARG A N 1
ATOM 747 C CA . ARG A 1 92 ? 12.633 1.095 7.461 1 96.5 92 ARG A CA 1
ATOM 748 C C . ARG A 1 92 ? 11.359 0.285 7.258 1 96.5 92 ARG A C 1
ATOM 750 O O . ARG A 1 92 ? 10.328 0.833 6.867 1 96.5 92 ARG A O 1
ATOM 757 N N . ALA A 1 93 ? 11.445 -0.959 7.547 1 97.81 93 ALA A N 1
ATOM 758 C CA . ALA A 1 93 ? 10.289 -1.832 7.395 1 97.81 93 ALA A CA 1
ATOM 759 C C . ALA A 1 93 ? 9.172 -1.433 8.352 1 97.81 93 ALA A C 1
ATOM 761 O O . ALA A 1 93 ? 7.992 -1.438 7.984 1 97.81 93 ALA A O 1
ATOM 762 N N . VAL A 1 94 ? 9.57 -1.097 9.523 1 96.19 94 VAL A N 1
ATOM 763 C CA . VAL A 1 94 ? 8.594 -0.656 10.516 1 96.19 94 VAL A CA 1
ATOM 764 C C . VAL A 1 94 ? 7.914 0.625 10.031 1 96.19 94 VAL A C 1
ATOM 766 O O . VAL A 1 94 ? 6.691 0.756 10.125 1 96.19 94 VAL A O 1
ATOM 769 N N . ALA A 1 95 ? 8.695 1.536 9.539 1 96.12 95 ALA A N 1
ATOM 770 C CA . ALA A 1 95 ? 8.133 2.771 9 1 96.12 95 ALA A CA 1
ATOM 771 C C . ALA A 1 95 ? 7.16 2.48 7.855 1 96.12 95 ALA A C 1
ATOM 773 O O . ALA A 1 95 ? 6.055 3.025 7.816 1 96.12 95 ALA A O 1
ATOM 774 N N . ARG A 1 96 ? 7.562 1.578 6.965 1 97.62 96 ARG A N 1
ATOM 775 C CA . ARG A 1 96 ? 6.727 1.248 5.816 1 97.62 96 ARG A CA 1
ATOM 776 C C . ARG A 1 96 ? 5.441 0.552 6.254 1 97.62 96 ARG A C 1
ATOM 778 O O . ARG A 1 96 ? 4.391 0.733 5.633 1 97.62 96 ARG A O 1
ATOM 785 N N . PHE A 1 97 ? 5.523 -0.18 7.312 1 97.56 97 PHE A N 1
ATOM 786 C CA . PHE A 1 97 ? 4.324 -0.806 7.863 1 97.56 97 PHE A CA 1
ATOM 787 C C . PHE A 1 97 ? 3.285 0.245 8.234 1 97.56 97 PHE A C 1
ATOM 789 O O . PHE A 1 97 ? 2.121 0.134 7.848 1 97.56 97 PHE A O 1
ATOM 796 N N . TRP A 1 98 ? 3.688 1.237 8.859 1 96.56 98 TRP A N 1
ATOM 797 C CA . TRP A 1 98 ? 2.746 2.252 9.32 1 96.56 98 TRP A CA 1
ATOM 798 C C . TRP A 1 98 ? 2.293 3.143 8.172 1 96.56 98 TRP A C 1
ATOM 800 O O . TRP A 1 98 ? 1.151 3.607 8.148 1 96.56 98 TRP A O 1
ATOM 810 N N . VAL A 1 99 ? 3.191 3.369 7.203 1 97.19 99 VAL A N 1
ATOM 811 C CA . VAL A 1 99 ? 2.791 4.074 5.992 1 97.19 99 VAL A CA 1
ATOM 812 C C . VAL A 1 99 ? 1.678 3.299 5.289 1 97.19 99 VAL A C 1
ATOM 814 O O . VAL A 1 99 ? 0.66 3.875 4.902 1 97.19 99 VAL A O 1
ATOM 817 N N . LYS A 1 100 ? 1.916 2.023 5.145 1 97.69 100 LYS A N 1
ATOM 818 C CA . LYS A 1 100 ? 0.898 1.181 4.523 1 97.69 100 LYS A CA 1
ATOM 819 C C . LYS A 1 100 ? -0.395 1.194 5.332 1 97.69 100 LYS A C 1
ATOM 821 O O . LYS A 1 100 ? -1.489 1.215 4.766 1 97.69 100 LYS A O 1
ATOM 826 N N . PHE A 1 101 ? -0.265 1.123 6.672 1 96.56 101 PHE A N 1
ATOM 827 C CA . PHE A 1 101 ? -1.422 1.183 7.559 1 96.56 101 PHE A CA 1
ATOM 828 C C . PHE A 1 101 ? -2.236 2.445 7.301 1 96.56 101 PHE A C 1
ATOM 830 O O . PHE A 1 101 ? -3.463 2.387 7.188 1 96.56 101 PHE A O 1
ATOM 837 N N . ALA A 1 102 ? -1.569 3.553 7.176 1 95.38 102 ALA A N 1
ATOM 838 C CA . ALA A 1 102 ? -2.225 4.828 6.898 1 95.38 102 ALA A CA 1
ATOM 839 C C . ALA A 1 102 ? -2.984 4.777 5.578 1 95.38 102 ALA A C 1
ATOM 841 O O . ALA A 1 102 ? -4.129 5.23 5.492 1 95.38 102 ALA A O 1
ATOM 842 N N . ASP A 1 103 ? -2.369 4.227 4.555 1 95.38 103 ASP A N 1
ATOM 843 C CA . ASP A 1 103 ? -2.969 4.168 3.227 1 95.38 103 ASP A CA 1
ATOM 844 C C . ASP A 1 103 ? -4.164 3.219 3.207 1 95.38 103 ASP A C 1
ATOM 846 O O . ASP A 1 103 ? -5.141 3.453 2.488 1 95.38 103 ASP A O 1
ATOM 850 N N . ASP A 1 104 ? -4.051 2.15 3.977 1 94.88 104 ASP A N 1
ATOM 851 C CA . ASP A 1 104 ? -5.102 1.135 3.982 1 94.88 104 ASP A CA 1
ATOM 852 C C . ASP A 1 104 ? -6.312 1.598 4.789 1 94.88 104 ASP A C 1
ATOM 854 O O . ASP A 1 104 ? -7.453 1.308 4.43 1 94.88 104 ASP A O 1
ATOM 858 N N . LYS A 1 105 ? -6.062 2.293 5.871 1 93.75 105 LYS A N 1
ATOM 859 C CA . LYS A 1 105 ? -7.141 2.596 6.809 1 93.75 105 LYS A CA 1
ATOM 860 C C . LYS A 1 105 ? -7.633 4.031 6.637 1 93.75 105 LYS A C 1
ATOM 862 O O . LYS A 1 105 ? -8.75 4.359 7.031 1 93.75 105 LYS A O 1
ATOM 867 N N . GLY A 1 106 ? -6.832 4.879 5.988 1 91.19 106 GLY A N 1
ATOM 868 C CA . GLY A 1 106 ? -7.172 6.277 5.793 1 91.19 106 GLY A CA 1
ATOM 869 C C . GLY A 1 106 ? -8.492 6.477 5.074 1 91.19 106 GLY A C 1
ATOM 870 O O . GLY A 1 106 ? -9.266 7.367 5.43 1 91.19 106 GLY A O 1
ATOM 871 N N . PRO A 1 107 ? -8.781 5.605 4.105 1 89.75 107 PRO A N 1
ATOM 872 C CA . PRO A 1 107 ? -10.031 5.754 3.352 1 89.75 107 PRO A CA 1
ATOM 873 C C . PRO A 1 107 ? -11.266 5.711 4.246 1 89.75 107 PRO A C 1
ATOM 875 O O . PRO A 1 107 ? -12.32 6.227 3.869 1 89.75 107 PRO A O 1
ATOM 878 N N . SER A 1 108 ? -11.211 5.098 5.438 1 92 108 SER A N 1
ATOM 879 C CA . SER A 1 108 ? -12.367 5.031 6.324 1 92 108 SER A CA 1
ATOM 880 C C . SER A 1 108 ? -12.852 6.426 6.699 1 92 108 SER A C 1
ATOM 882 O O . SER A 1 108 ? -14.055 6.668 6.781 1 92 108 SER A O 1
ATOM 884 N N . ILE A 1 109 ? -11.969 7.312 6.895 1 90.44 109 ILE A N 1
ATOM 885 C CA . ILE A 1 109 ? -12.32 8.688 7.246 1 90.44 109 ILE A CA 1
ATOM 886 C C . ILE A 1 109 ? -13.031 9.352 6.07 1 90.44 109 ILE A C 1
ATOM 888 O O . ILE A 1 109 ? -14.016 10.07 6.254 1 90.44 109 ILE A O 1
ATOM 892 N N . TRP A 1 110 ? -12.531 9.125 4.918 1 91.56 110 TRP A N 1
ATOM 893 C CA . TRP A 1 110 ? -13.133 9.68 3.711 1 91.56 110 TRP A CA 1
ATOM 894 C C . TRP A 1 110 ? -14.523 9.102 3.477 1 91.56 110 TRP A C 1
ATOM 896 O O . TRP A 1 110 ? -15.414 9.797 2.98 1 91.56 110 TRP A O 1
ATOM 906 N N . MET A 1 111 ? -14.656 7.852 3.883 1 93.69 111 MET A N 1
ATOM 907 C CA . MET A 1 111 ? -15.969 7.223 3.721 1 93.69 111 MET A CA 1
ATOM 908 C C . MET A 1 111 ? -16.984 7.82 4.691 1 93.69 111 MET A C 1
ATOM 910 O O . MET A 1 111 ? -18.172 7.922 4.371 1 93.69 111 MET A O 1
ATOM 914 N N . VAL A 1 112 ? -16.562 8.234 5.855 1 94.31 112 VAL A N 1
ATOM 915 C CA . VAL A 1 112 ? -17.438 8.953 6.758 1 94.31 112 VAL A CA 1
ATOM 916 C C . VAL A 1 112 ? -17.953 10.219 6.07 1 94.31 112 VAL A C 1
ATOM 918 O O . VAL A 1 112 ? -19.156 10.531 6.141 1 94.31 112 VAL A O 1
ATOM 921 N N . PHE A 1 113 ? -17.109 10.859 5.363 1 94.38 113 PHE A N 1
ATOM 922 C CA . PHE A 1 113 ? -17.406 12.078 4.629 1 94.38 113 PHE A CA 1
ATOM 923 C C . PHE A 1 113 ? -18.406 11.82 3.514 1 94.38 113 PHE A C 1
ATOM 925 O O . PHE A 1 113 ? -19.328 12.609 3.301 1 94.38 113 PHE A O 1
ATOM 932 N N . ARG A 1 114 ? -18.312 10.695 2.896 1 94.25 114 ARG A N 1
ATOM 933 C CA . ARG A 1 114 ? -19.047 10.453 1.659 1 94.25 114 ARG A CA 1
ATOM 934 C C . ARG A 1 114 ? -20.375 9.75 1.938 1 94.25 114 ARG A C 1
ATOM 936 O O . ARG A 1 114 ? -21.203 9.617 1.041 1 94.25 114 ARG A O 1
ATOM 943 N N . THR A 1 115 ? -20.531 9.266 3.111 1 93.94 115 THR A N 1
ATOM 944 C CA . THR A 1 115 ? -21.703 8.453 3.385 1 93.94 115 THR A CA 1
ATOM 945 C C . THR A 1 115 ? -22.578 9.102 4.461 1 93.94 115 THR A C 1
ATOM 947 O O . THR A 1 115 ? -22.188 10.094 5.066 1 93.94 115 THR A O 1
ATOM 950 N N . THR A 1 116 ? -23.859 8.508 4.555 1 93.69 116 THR A N 1
ATOM 951 C CA . THR A 1 116 ? -24.812 8.906 5.594 1 93.69 116 THR A CA 1
ATOM 952 C C . THR A 1 116 ? -25.469 7.68 6.219 1 93.69 116 THR A C 1
ATOM 954 O O . THR A 1 116 ? -25.266 6.555 5.762 1 93.69 116 THR A O 1
ATOM 957 N N . GLY A 1 117 ? -26.109 7.883 7.293 1 93.44 117 GLY A N 1
ATOM 958 C CA . GLY A 1 117 ? -26.906 6.832 7.898 1 93.44 117 GLY A CA 1
ATOM 959 C C . GLY A 1 117 ? -26.062 5.699 8.477 1 93.44 117 GLY A C 1
ATOM 960 O O . GLY A 1 117 ? -25.047 5.941 9.125 1 93.44 117 GLY A O 1
ATOM 961 N N . GLU A 1 118 ? -26.516 4.508 8.219 1 94.88 118 GLU A N 1
ATOM 962 C CA . GLU A 1 118 ? -25.891 3.32 8.805 1 94.88 118 GLU A CA 1
ATOM 963 C C . GLU A 1 118 ? -24.5 3.09 8.25 1 94.88 118 GLU A C 1
ATOM 965 O O . GLU A 1 118 ? -23.594 2.666 8.977 1 94.88 118 GLU A O 1
ATOM 970 N N . GLU A 1 119 ? -24.375 3.363 7.062 1 93.5 119 GLU A N 1
ATOM 971 C CA . GLU A 1 119 ? -23.062 3.209 6.445 1 93.5 119 GLU A CA 1
ATOM 972 C C . GLU A 1 119 ? -22.047 4.164 7.066 1 93.5 119 GLU A C 1
ATOM 974 O O . GLU A 1 119 ? -20.891 3.781 7.312 1 93.5 119 GLU A O 1
ATOM 979 N N . GLN A 1 120 ? -22.5 5.363 7.312 1 95.25 120 GLN A N 1
ATOM 980 C CA . GLN A 1 120 ? -21.625 6.355 7.926 1 95.25 120 GLN A CA 1
ATOM 981 C C . GLN A 1 120 ? -21.203 5.918 9.328 1 95.25 120 GLN A C 1
ATOM 983 O O . GLN A 1 120 ? -20.031 6.094 9.711 1 95.25 120 GLN A O 1
ATOM 988 N N . GLU A 1 121 ? -22.125 5.297 10.07 1 96.31 121 GLU A N 1
ATOM 989 C CA . GLU A 1 121 ? -21.828 4.824 11.422 1 96.31 121 GLU A CA 1
ATOM 990 C C . GLU A 1 121 ? -20.766 3.723 11.398 1 96.31 121 GLU A C 1
ATOM 992 O O . GLU A 1 121 ? -19.906 3.676 12.273 1 96.31 121 GLU A O 1
ATOM 997 N N . LYS A 1 122 ? -20.875 2.906 10.438 1 96.06 122 LYS A N 1
ATOM 998 C CA . LYS A 1 122 ? -19.891 1.841 10.281 1 96.06 122 LYS A CA 1
ATOM 999 C C . LYS A 1 122 ? -18.484 2.414 10.078 1 96.06 122 LYS A C 1
ATOM 1001 O O . LYS A 1 122 ? -17.531 1.971 10.727 1 96.06 122 LYS A O 1
ATOM 1006 N N . PHE A 1 123 ? -18.422 3.367 9.25 1 96 123 PHE A N 1
ATOM 1007 C CA . PHE A 1 123 ? -17.125 3.934 8.93 1 96 123 PHE A CA 1
ATOM 1008 C C . PHE A 1 123 ? -16.625 4.801 10.078 1 96 123 PHE A C 1
ATOM 1010 O O . PHE A 1 123 ? -15.406 4.93 10.281 1 96 123 PHE A O 1
ATOM 1017 N N . LYS A 1 124 ? -17.5 5.398 10.859 1 96.5 124 LYS A N 1
ATOM 1018 C CA . LYS A 1 124 ? -17.094 6.082 12.078 1 96.5 124 LYS A CA 1
ATOM 1019 C C . LYS A 1 124 ? -16.406 5.121 13.047 1 96.5 124 LYS A C 1
ATOM 1021 O O . LYS A 1 124 ? -15.352 5.441 13.602 1 96.5 124 LYS A O 1
ATOM 1026 N N . LYS A 1 125 ? -16.984 3.994 13.172 1 96.81 125 LYS A N 1
ATOM 1027 C CA . LYS A 1 125 ? -16.406 2.977 14.047 1 96.81 125 LYS A CA 1
ATOM 1028 C C . LYS A 1 125 ? -15.039 2.527 13.539 1 96.81 125 LYS A C 1
ATOM 1030 O O . LYS A 1 125 ? -14.102 2.379 14.328 1 96.81 125 LYS A O 1
ATOM 1035 N N . GLU A 1 126 ? -14.953 2.346 12.266 1 96.5 126 GLU A N 1
ATOM 1036 C CA . GLU A 1 126 ? -13.688 1.951 11.672 1 96.5 126 GLU A CA 1
ATOM 1037 C C . GLU A 1 126 ? -12.617 3.025 11.875 1 96.5 126 GLU A C 1
ATOM 1039 O O . GLU A 1 126 ? -11.453 2.711 12.109 1 96.5 126 GLU A O 1
ATOM 1044 N N . SER A 1 127 ? -13.016 4.238 11.727 1 96.5 127 SER A N 1
ATOM 1045 C CA . SER A 1 127 ? -12.094 5.352 11.93 1 96.5 127 SER A CA 1
ATOM 1046 C C . SER A 1 127 ? -11.602 5.402 13.375 1 96.5 127 SER A C 1
ATOM 1048 O O . SER A 1 127 ? -10.414 5.621 13.617 1 96.5 127 SER A O 1
ATOM 1050 N N . LEU A 1 128 ? -12.492 5.16 14.305 1 96.25 128 LEU A N 1
ATOM 1051 C CA . LEU A 1 128 ? -12.117 5.145 15.719 1 96.25 128 LEU A CA 1
ATOM 1052 C C . LEU A 1 128 ? -11.148 4.008 16.016 1 96.25 128 LEU A C 1
ATOM 1054 O O . LEU A 1 128 ? -10.18 4.191 16.766 1 96.25 128 LEU A O 1
ATOM 1058 N N . GLU A 1 129 ? -11.414 2.906 15.43 1 96.12 129 GLU A N 1
ATOM 1059 C CA . GLU A 1 129 ? -10.523 1.764 15.609 1 96.12 129 GLU A CA 1
ATOM 1060 C C . GLU A 1 129 ? -9.133 2.059 15.062 1 96.12 129 GLU A C 1
ATOM 1062 O O . GLU A 1 129 ? -8.125 1.657 15.648 1 96.12 129 GLU A O 1
ATOM 1067 N N . MET A 1 130 ? -9.109 2.688 13.914 1 95.62 130 MET A N 1
ATOM 1068 C CA . MET A 1 130 ? -7.836 3.088 13.328 1 95.62 130 MET A CA 1
ATOM 1069 C C . MET A 1 130 ? -7.066 4.004 14.273 1 95.62 130 MET A C 1
ATOM 1071 O O . MET A 1 130 ? -5.883 3.783 14.531 1 95.62 130 MET A O 1
ATOM 1075 N N . LEU A 1 131 ? -7.695 5.016 14.828 1 95.44 131 LEU A N 1
ATOM 1076 C CA . LEU A 1 131 ? -7.066 5.957 15.742 1 95.44 131 LEU A CA 1
ATOM 1077 C C . LEU A 1 131 ? -6.566 5.242 17 1 95.44 131 LEU A C 1
ATOM 1079 O O . LEU A 1 131 ? -5.457 5.512 17.469 1 95.44 131 LEU A O 1
ATOM 1083 N N . LYS A 1 132 ? -7.328 4.336 17.469 1 95.62 132 LYS A N 1
ATOM 1084 C CA . LYS A 1 132 ? -6.945 3.572 18.656 1 95.62 132 LYS A CA 1
ATOM 1085 C C . LYS A 1 132 ? -5.695 2.736 18.391 1 95.62 132 LYS A C 1
ATOM 1087 O O . LYS A 1 132 ? -4.797 2.67 19.234 1 95.62 132 LYS A O 1
ATOM 1092 N N . THR A 1 133 ? -5.707 2.137 17.266 1 95.81 133 THR A N 1
ATOM 1093 C CA . THR A 1 133 ? -4.562 1.314 16.891 1 95.81 133 THR A CA 1
ATOM 1094 C C . THR A 1 133 ? -3.289 2.15 16.844 1 95.81 133 THR A C 1
ATOM 1096 O O . THR A 1 133 ? -2.244 1.731 17.344 1 95.81 133 THR A O 1
ATOM 1099 N N . ILE A 1 134 ? -3.377 3.289 16.266 1 94.5 134 ILE A N 1
ATOM 1100 C CA . ILE A 1 134 ? -2.221 4.176 16.188 1 94.5 134 ILE A CA 1
ATOM 1101 C C . ILE A 1 134 ? -1.795 4.602 17.594 1 94.5 134 ILE A C 1
ATOM 1103 O O . ILE A 1 134 ? -0.612 4.543 17.938 1 94.5 134 ILE A O 1
ATOM 1107 N N . GLU A 1 135 ? -2.732 5.02 18.359 1 93.88 135 GLU A N 1
ATOM 1108 C CA . GLU A 1 135 ? -2.482 5.477 19.734 1 93.88 135 GLU A CA 1
ATOM 1109 C C . GLU A 1 135 ? -1.761 4.41 20.547 1 93.88 135 GLU A C 1
ATOM 1111 O O . GLU A 1 135 ? -0.851 4.719 21.312 1 93.88 135 GLU A O 1
ATOM 1116 N N . GLU A 1 136 ? -2.09 3.215 20.281 1 92.06 136 GLU A N 1
ATOM 1117 C CA . GLU A 1 136 ? -1.627 2.123 21.141 1 92.06 136 GLU A CA 1
ATOM 1118 C C . GLU A 1 136 ? -0.331 1.52 20.609 1 92.06 136 GLU A C 1
ATOM 1120 O O . GLU A 1 136 ? 0.51 1.058 21.375 1 92.06 136 GLU A O 1
ATOM 1125 N N . HIS A 1 137 ? -0.187 1.595 19.25 1 90.62 137 HIS A N 1
ATOM 1126 C CA . HIS A 1 137 ? 0.858 0.734 18.703 1 90.62 137 HIS A CA 1
ATOM 1127 C C . HIS A 1 137 ? 1.906 1.547 17.953 1 90.62 137 HIS A C 1
ATOM 1129 O O . HIS A 1 137 ? 3.025 1.076 17.734 1 90.62 137 HIS A O 1
ATOM 1135 N N . ALA A 1 138 ? 1.574 2.719 17.406 1 83.5 138 ALA A N 1
ATOM 1136 C CA . ALA A 1 138 ? 2.482 3.4 16.484 1 83.5 138 ALA A CA 1
ATOM 1137 C C . ALA A 1 138 ? 3.57 4.152 17.234 1 83.5 138 ALA A C 1
ATOM 1139 O O . ALA A 1 138 ? 4.586 4.543 16.656 1 83.5 138 ALA A O 1
ATOM 1140 N N . GLY A 1 139 ? 4.223 3.617 18.375 1 65.25 139 GLY A N 1
ATOM 1141 C CA . GLY A 1 139 ? 5.395 3.934 19.172 1 65.25 139 GLY A CA 1
ATOM 1142 C C . GLY A 1 139 ? 5.621 5.426 19.328 1 65.25 139 GLY A C 1
ATOM 1143 O O . GLY A 1 139 ? 6.738 5.863 19.609 1 65.25 139 GLY A O 1
ATOM 1144 N N . THR A 1 140 ? 4.719 6.438 18.969 1 59.12 140 THR A N 1
ATOM 1145 C CA . THR A 1 140 ? 5.105 7.797 19.328 1 59.12 140 THR A CA 1
ATOM 1146 C C . THR A 1 140 ? 5.297 7.914 20.844 1 59.12 140 THR A C 1
ATOM 1148 O O . THR A 1 140 ? 5.438 9.016 21.375 1 59.12 140 THR A O 1
ATOM 1151 N N . LEU A 1 141 ? 5.555 6.762 21.391 1 56.72 141 LEU A N 1
ATOM 1152 C CA . LEU A 1 141 ? 5.488 6.879 22.844 1 56.72 141 LEU A CA 1
ATOM 1153 C C . LEU A 1 141 ? 6.664 7.688 23.375 1 56.72 141 LEU A C 1
ATOM 1155 O O . LEU A 1 141 ? 7.801 7.211 23.391 1 56.72 141 LEU A O 1
ATOM 1159 N N . GLY A 1 142 ? 6.176 8.914 23.578 1 60.66 142 GLY A N 1
ATOM 1160 C CA . GLY A 1 142 ? 7.047 9.844 24.281 1 60.66 142 GLY A CA 1
ATOM 1161 C C . GLY A 1 142 ? 7.969 10.617 23.359 1 60.66 142 GLY A C 1
ATOM 1162 O O . GLY A 1 142 ? 8.859 11.328 23.812 1 60.66 142 GLY A O 1
ATOM 1163 N N . LYS A 1 143 ? 7.957 10.328 22.125 1 82.12 143 LYS A N 1
ATOM 1164 C CA . LYS A 1 143 ? 8.789 11.055 21.172 1 82.12 143 LYS A CA 1
ATOM 1165 C C . LYS A 1 143 ? 7.98 12.133 20.453 1 82.12 143 LYS A C 1
ATOM 1167 O O . LYS A 1 143 ? 6.746 12.094 20.438 1 82.12 143 LYS A O 1
ATOM 1172 N N . LYS A 1 144 ? 8.688 13.117 19.984 1 89.44 144 LYS A N 1
ATOM 1173 C CA . LYS A 1 144 ? 8.062 14.242 19.297 1 89.44 144 LYS A CA 1
ATOM 1174 C C . LYS A 1 144 ? 7.395 13.781 18 1 89.44 144 LYS A C 1
ATOM 1176 O O . LYS A 1 144 ? 6.309 14.25 17.656 1 89.44 144 LYS A O 1
ATOM 1181 N N . PHE A 1 145 ? 8.062 12.844 17.375 1 94.31 145 PHE A N 1
ATOM 1182 C CA . PHE A 1 145 ? 7.574 12.297 16.109 1 94.31 145 PHE A CA 1
ATOM 1183 C C . PHE A 1 145 ? 7.672 10.781 16.109 1 94.31 145 PHE A C 1
ATOM 1185 O O . PHE A 1 145 ? 8.195 10.18 17.047 1 94.31 145 PHE A O 1
ATOM 1192 N N . PHE A 1 146 ? 7.117 10.125 15.156 1 88.31 146 PHE A N 1
ATOM 1193 C CA . PHE A 1 146 ? 7.133 8.672 15.055 1 88.31 146 PHE A CA 1
ATOM 1194 C C . PHE A 1 146 ? 8.562 8.148 14.984 1 88.31 146 PHE A C 1
ATOM 1196 O O . PHE A 1 146 ? 8.875 7.102 15.562 1 88.31 146 PHE A O 1
ATOM 1203 N N . GLY A 1 147 ? 9.461 8.844 14.391 1 78.69 147 GLY A N 1
ATOM 1204 C CA . GLY A 1 147 ? 10.859 8.445 14.273 1 78.69 147 GLY A CA 1
ATOM 1205 C C . GLY A 1 147 ? 11.742 9.023 15.359 1 78.69 147 GLY A C 1
ATOM 1206 O O . GLY A 1 147 ? 12.969 9 15.25 1 78.69 147 GLY A O 1
ATOM 1207 N N . GLY A 1 148 ? 11.172 9.594 16.328 1 87 148 GLY A N 1
ATOM 1208 C CA . GLY A 1 148 ? 11.984 10.227 17.359 1 87 148 GLY A CA 1
ATOM 1209 C C . GLY A 1 148 ? 11.844 11.734 17.375 1 87 148 GLY A C 1
ATOM 1210 O O . GLY A 1 148 ? 10.742 12.266 17.516 1 87 148 GLY A O 1
ATOM 1211 N N . ASP A 1 149 ? 12.977 12.375 17.25 1 87.94 149 ASP A N 1
ATOM 1212 C CA . ASP A 1 149 ? 12.977 13.828 17.375 1 87.94 149 ASP A CA 1
ATOM 1213 C C . ASP A 1 149 ? 12.836 14.5 16.016 1 87.94 149 ASP A C 1
ATOM 1215 O O . ASP A 1 149 ? 12.586 15.703 15.93 1 87.94 149 ASP A O 1
ATOM 1219 N N . ASN A 1 150 ? 12.969 13.719 15.078 1 89.38 150 ASN A N 1
ATOM 1220 C CA . ASN A 1 150 ? 12.875 14.289 13.734 1 89.38 150 ASN A CA 1
ATOM 1221 C C . ASN A 1 150 ? 11.68 13.734 12.969 1 89.38 150 ASN A C 1
ATOM 1223 O O . ASN A 1 150 ? 11.344 12.555 13.102 1 89.38 150 ASN A O 1
ATOM 1227 N N . ILE A 1 151 ? 11.125 14.609 12.148 1 93.5 151 ILE A N 1
ATOM 1228 C CA . ILE A 1 151 ? 10.008 14.234 11.297 1 93.5 151 ILE A CA 1
ATOM 1229 C C . ILE A 1 151 ? 10.469 13.203 10.266 1 93.5 151 ILE A C 1
ATOM 1231 O O . ILE A 1 151 ? 11.57 13.305 9.727 1 93.5 151 ILE A O 1
ATOM 1235 N N . GLY A 1 152 ? 9.672 12.211 10.039 1 94.81 152 GLY A N 1
ATOM 1236 C CA . GLY A 1 152 ? 9.953 11.188 9.047 1 94.81 152 GLY A CA 1
ATOM 1237 C C . GLY A 1 152 ? 8.766 10.859 8.172 1 94.81 152 GLY A C 1
ATOM 1238 O O . GLY A 1 152 ? 7.754 11.562 8.195 1 94.81 152 GLY A O 1
ATOM 1239 N N . ILE A 1 153 ? 8.914 9.797 7.414 1 97.06 153 ILE A N 1
ATOM 1240 C CA . ILE A 1 153 ? 7.945 9.438 6.383 1 97.06 153 ILE A CA 1
ATOM 1241 C C . ILE A 1 153 ? 6.617 9.062 7.031 1 97.06 153 ILE A C 1
ATOM 1243 O O . ILE A 1 153 ? 5.551 9.32 6.469 1 97.06 153 ILE A O 1
ATOM 1247 N N . VAL A 1 154 ? 6.641 8.453 8.18 1 96.5 154 VAL A N 1
ATOM 1248 C CA . VAL A 1 154 ? 5.422 8.031 8.867 1 96.5 154 VAL A CA 1
ATOM 1249 C C . VAL A 1 154 ? 4.621 9.258 9.297 1 96.5 154 VAL A C 1
ATOM 1251 O O . VAL A 1 154 ? 3.395 9.281 9.188 1 96.5 154 VAL A O 1
ATOM 1254 N N . ASP A 1 155 ? 5.316 10.281 9.797 1 96.62 155 ASP A N 1
ATOM 1255 C CA . ASP A 1 155 ? 4.652 11.523 10.164 1 96.62 155 ASP A CA 1
ATOM 1256 C C . ASP A 1 155 ? 3.938 12.148 8.961 1 96.62 155 ASP A C 1
ATOM 1258 O O . ASP A 1 155 ? 2.791 12.586 9.078 1 96.62 155 ASP A O 1
ATOM 1262 N N . VAL A 1 156 ? 4.617 12.125 7.875 1 97.12 156 VAL A N 1
ATOM 1263 C CA . VAL A 1 156 ? 4.051 12.68 6.648 1 97.12 156 VAL A CA 1
ATOM 1264 C C . VAL A 1 156 ? 2.824 11.875 6.234 1 97.12 156 VAL A C 1
ATOM 1266 O O . VAL A 1 156 ? 1.797 12.445 5.859 1 97.12 156 VAL A O 1
ATOM 1269 N N . ALA A 1 157 ? 2.906 10.57 6.332 1 97 157 ALA A N 1
ATOM 1270 C CA . ALA A 1 157 ? 1.812 9.68 5.949 1 97 157 ALA A CA 1
ATOM 1271 C C . ALA A 1 157 ? 0.573 9.945 6.801 1 97 157 ALA A C 1
ATOM 1273 O O . ALA A 1 157 ? -0.554 9.883 6.301 1 97 157 ALA A O 1
ATOM 1274 N N . PHE A 1 158 ? 0.743 10.266 8.062 1 95.75 158 PHE A N 1
ATOM 1275 C CA . PHE A 1 158 ? -0.361 10.477 8.984 1 95.75 158 PHE A CA 1
ATOM 1276 C C . PHE A 1 158 ? -0.802 11.938 8.977 1 95.75 158 PHE A C 1
ATOM 1278 O O . PHE A 1 158 ? -1.701 12.328 9.727 1 95.75 158 PHE A O 1
ATOM 1285 N N . GLY A 1 159 ? -0.198 12.734 8.164 1 95.81 159 GLY A N 1
ATOM 1286 C CA . GLY A 1 159 ? -0.44 14.164 8.172 1 95.81 159 GLY A CA 1
ATOM 1287 C C . GLY A 1 159 ? -1.906 14.523 8.023 1 95.81 159 GLY A C 1
ATOM 1288 O O . GLY A 1 159 ? -2.361 15.531 8.562 1 95.81 159 GLY A O 1
ATOM 1289 N N . GLY A 1 160 ? -2.652 13.719 7.297 1 95 160 GLY A N 1
ATOM 1290 C CA . GLY A 1 160 ? -4.078 13.938 7.137 1 95 160 GLY A CA 1
ATOM 1291 C C . GLY A 1 160 ? -4.832 13.961 8.453 1 95 160 GLY A C 1
ATOM 1292 O O . GLY A 1 160 ? -5.832 14.672 8.594 1 95 160 GLY A O 1
ATOM 1293 N N . ILE A 1 161 ? -4.414 13.172 9.414 1 93.81 161 ILE A N 1
ATOM 1294 C CA . ILE A 1 161 ? -5.035 13.125 10.734 1 93.81 161 ILE A CA 1
ATOM 1295 C C . ILE A 1 161 ? -4.812 14.461 11.453 1 93.81 161 ILE A C 1
ATOM 1297 O O . ILE A 1 161 ? -5.695 14.938 12.172 1 93.81 161 ILE A O 1
ATOM 1301 N N . ALA A 1 162 ? -3.736 15.07 11.156 1 93.5 162 ALA A N 1
ATOM 1302 C CA . ALA A 1 162 ? -3.336 16.281 11.875 1 93.5 162 ALA A CA 1
ATOM 1303 C C . ALA A 1 162 ? -4.137 17.484 11.398 1 93.5 162 ALA A C 1
ATOM 1305 O O . ALA A 1 162 ? -4.367 18.422 12.172 1 93.5 162 ALA A O 1
ATOM 1306 N N . HIS A 1 163 ? -4.582 17.438 10.195 1 95.25 163 HIS A N 1
ATOM 1307 C CA . HIS A 1 163 ? -5.125 18.688 9.688 1 95.25 163 HIS A CA 1
ATOM 1308 C C . HIS A 1 163 ? -6.469 18.469 9 1 95.25 163 HIS A C 1
ATOM 1310 O O . HIS A 1 163 ? -7.387 19.281 9.164 1 95.25 163 HIS A O 1
ATOM 1316 N N . TRP A 1 164 ? -6.711 17.422 8.312 1 96.19 164 TRP A N 1
ATOM 1317 C CA . TRP A 1 164 ? -7.918 17.203 7.52 1 96.19 164 TRP A CA 1
ATOM 1318 C C . TRP A 1 164 ? -8.984 16.5 8.344 1 96.19 164 TRP A C 1
ATOM 1320 O O . TRP A 1 164 ? -10.188 16.672 8.109 1 96.19 164 TRP A O 1
ATOM 1330 N N . PHE A 1 165 ? -8.523 15.711 9.32 1 94.25 165 PHE A N 1
ATOM 1331 C CA . PHE A 1 165 ? -9.469 14.961 10.133 1 94.25 165 PHE A CA 1
ATOM 1332 C C . PHE A 1 165 ? -10.453 15.906 10.82 1 94.25 165 PHE A C 1
ATOM 1334 O O . PHE A 1 165 ? -11.664 15.695 10.758 1 94.25 165 PHE A O 1
ATOM 1341 N N . GLY A 1 166 ? -10.008 16.984 11.453 1 94.31 166 GLY A N 1
ATOM 1342 C CA . GLY A 1 166 ? -10.867 17.953 12.109 1 94.31 166 GLY A CA 1
ATOM 1343 C C . GLY A 1 166 ? -11.805 18.656 11.148 1 94.31 166 GLY A C 1
ATOM 1344 O O . GLY A 1 166 ? -12.945 18.969 11.5 1 94.31 166 GLY A O 1
ATOM 1345 N N . VAL A 1 167 ? -11.344 18.891 9.961 1 95.94 167 VAL A N 1
ATOM 1346 C CA . VAL A 1 167 ? -12.172 19.516 8.938 1 95.94 167 VAL A CA 1
ATOM 1347 C C . VAL A 1 167 ? -13.344 18.609 8.586 1 95.94 167 VAL A C 1
ATOM 1349 O O . VAL A 1 167 ? -14.492 19.062 8.531 1 95.94 167 VAL A O 1
ATOM 1352 N N . ILE A 1 168 ? -13.031 17.359 8.375 1 94.81 168 ILE A N 1
ATOM 1353 C CA . ILE A 1 168 ? -14.062 16.391 8.031 1 94.81 168 ILE A CA 1
ATOM 1354 C C . ILE A 1 168 ? -15.07 16.266 9.18 1 94.81 168 ILE A C 1
ATOM 1356 O O . ILE A 1 168 ? -16.281 16.219 8.945 1 94.81 168 ILE A O 1
ATOM 1360 N N . GLU A 1 169 ? -14.57 16.234 10.383 1 95.62 169 GLU A N 1
ATOM 1361 C CA . GLU A 1 169 ? -15.445 16.203 11.547 1 95.62 169 GLU A CA 1
ATOM 1362 C C . GLU A 1 169 ? -16.422 17.375 11.547 1 95.62 169 GLU A C 1
ATOM 1364 O O . GLU A 1 169 ? -17.609 17.203 11.781 1 95.62 169 GLU A O 1
ATOM 1369 N N . ASP A 1 170 ? -15.945 18.5 11.281 1 95.94 170 ASP A N 1
ATOM 1370 C CA . ASP A 1 170 ? -16.766 19.703 11.273 1 95.94 170 ASP A CA 1
ATOM 1371 C C . ASP A 1 170 ? -17.812 19.656 10.156 1 95.94 170 ASP A C 1
ATOM 1373 O O . ASP A 1 170 ? -18.969 19.984 10.375 1 95.94 170 ASP A O 1
ATOM 1377 N N . VAL A 1 171 ? -17.391 19.297 9.008 1 96.25 171 VAL A N 1
ATOM 1378 C CA . VAL A 1 171 ? -18.25 19.281 7.828 1 96.25 171 VAL A CA 1
ATOM 1379 C C . VAL A 1 171 ? -19.375 18.266 8.016 1 96.25 171 VAL A C 1
ATOM 1381 O O . VAL A 1 171 ? -20.531 18.516 7.66 1 96.25 171 VAL A O 1
ATOM 1384 N N . VAL A 1 172 ? -19.016 17.125 8.578 1 95.38 172 VAL A N 1
ATOM 1385 C CA . VAL A 1 172 ? -19.984 16.047 8.742 1 95.38 172 VAL A CA 1
ATOM 1386 C C . VAL A 1 172 ? -20.781 16.266 10.016 1 95.38 172 VAL A C 1
ATOM 1388 O O . VAL A 1 172 ? -21.891 15.734 10.148 1 95.38 172 VAL A O 1
ATOM 1391 N N . GLY A 1 173 ? -20.234 17 10.953 1 93.94 173 GLY A N 1
ATOM 1392 C CA . GLY A 1 173 ? -20.906 17.25 12.219 1 93.94 173 GLY A CA 1
ATOM 1393 C C . GLY A 1 173 ? -20.734 16.109 13.211 1 93.94 173 GLY A C 1
ATOM 1394 O O . GLY A 1 173 ? -21.688 15.711 13.875 1 93.94 173 GLY A O 1
ATOM 1395 N N . VAL A 1 174 ? -19.547 15.586 13.281 1 92.25 174 VAL A N 1
ATOM 1396 C CA . VAL A 1 174 ? -19.234 14.531 14.234 1 92.25 174 VAL A CA 1
ATOM 1397 C C . VAL A 1 174 ? -17.953 14.883 14.992 1 92.25 174 VAL A C 1
ATOM 1399 O O . VAL A 1 174 ? -17.234 15.812 14.609 1 92.25 174 VAL A O 1
ATOM 1402 N N . LYS A 1 175 ? -17.719 14.203 16.094 1 92.81 175 LYS A N 1
ATOM 1403 C CA . LYS A 1 175 ? -16.484 14.367 16.875 1 92.81 175 LYS A CA 1
ATOM 1404 C C . LYS A 1 175 ? -15.891 13.008 17.25 1 92.81 175 LYS A C 1
ATOM 1406 O O . LYS A 1 175 ? -16.328 12.375 18.203 1 92.81 175 LYS A O 1
ATOM 1411 N N . LEU A 1 176 ? -14.898 12.602 16.5 1 92.56 176 LEU A N 1
ATOM 1412 C CA . LEU A 1 176 ? -14.281 11.289 16.688 1 92.56 176 LEU A CA 1
ATOM 1413 C C . LEU A 1 176 ? -12.906 11.43 17.344 1 92.56 176 LEU A C 1
ATOM 1415 O O . LEU A 1 176 ? -12.555 10.648 18.219 1 92.56 176 LEU A O 1
ATOM 1419 N N . PHE A 1 177 ? -12.188 12.391 16.922 1 93.31 177 PHE A N 1
ATOM 1420 C CA . PHE A 1 177 ? -10.82 12.602 17.406 1 93.31 177 PHE A CA 1
ATOM 1421 C C . PHE A 1 177 ? -10.805 13.547 18.594 1 93.31 177 PHE A C 1
ATOM 1423 O O . PHE A 1 177 ? -10.797 14.766 18.438 1 93.31 177 PHE A O 1
ATOM 1430 N N . GLU A 1 178 ? -10.758 12.969 19.797 1 93.62 178 GLU A N 1
ATOM 1431 C CA . GLU A 1 178 ? -10.781 13.734 21.047 1 93.62 178 GLU A CA 1
ATOM 1432 C C . GLU A 1 178 ? -9.445 13.633 21.781 1 93.62 178 GLU A C 1
ATOM 1434 O O . GLU A 1 178 ? -8.938 12.531 22 1 93.62 178 GLU A O 1
ATOM 1439 N N . ALA A 1 179 ? -9.008 14.727 22.25 1 92.75 179 ALA A N 1
ATOM 1440 C CA . ALA A 1 179 ? -7.691 14.812 22.875 1 92.75 179 ALA A CA 1
ATOM 1441 C C . ALA A 1 179 ? -7.617 13.938 24.125 1 92.75 179 ALA A C 1
ATOM 1443 O O . ALA A 1 179 ? -6.578 13.336 24.406 1 92.75 179 ALA A O 1
ATOM 1444 N N . GLN A 1 180 ? -8.617 13.852 24.875 1 94.44 180 GLN A N 1
ATOM 1445 C CA . GLN A 1 180 ? -8.617 13.086 26.125 1 94.44 180 GLN A CA 1
ATOM 1446 C C . GLN A 1 180 ? -8.555 11.586 25.844 1 94.44 180 GLN A C 1
ATOM 1448 O O . GLN A 1 180 ? -8.023 10.82 26.656 1 94.44 180 GLN A O 1
ATOM 1453 N N . VAL A 1 181 ? -9.148 11.242 24.75 1 94.38 181 VAL A N 1
ATOM 1454 C CA . VAL A 1 181 ? -9.188 9.836 24.375 1 94.38 181 VAL A CA 1
ATOM 1455 C C . VAL A 1 181 ? -7.883 9.438 23.703 1 94.38 181 VAL A C 1
ATOM 1457 O O . VAL A 1 181 ? -7.395 8.32 23.875 1 94.38 181 VAL A O 1
ATOM 1460 N N . PHE A 1 182 ? -7.348 10.336 22.906 1 94.5 182 PHE A N 1
ATOM 1461 C CA . PHE A 1 182 ? -6.133 10.078 22.156 1 94.5 182 PHE A CA 1
ATOM 1462 C C . PHE A 1 182 ? -5.055 11.109 22.484 1 94.5 182 PHE A C 1
ATOM 1464 O O . PHE A 1 182 ? -4.605 11.852 21.609 1 94.5 182 PHE A O 1
ATOM 1471 N N . PRO A 1 183 ? -4.559 11.078 23.703 1 93.56 183 PRO A N 1
ATOM 1472 C CA . PRO A 1 183 ? -3.633 12.125 24.141 1 93.56 183 PRO A CA 1
ATOM 1473 C C . PRO A 1 183 ? -2.312 12.109 23.375 1 93.56 183 PRO A C 1
ATOM 1475 O O . PRO A 1 183 ? -1.745 13.164 23.094 1 93.56 183 PRO A O 1
ATOM 1478 N N . ARG A 1 184 ? -1.768 10.977 23.109 1 92.56 184 ARG A N 1
ATOM 1479 C CA . ARG A 1 184 ? -0.493 10.891 22.406 1 92.56 184 ARG A CA 1
ATOM 1480 C C . ARG A 1 184 ? -0.625 11.391 20.969 1 92.56 184 ARG A C 1
ATOM 1482 O O . ARG A 1 184 ? 0.223 12.148 20.5 1 92.56 184 ARG A O 1
ATOM 1489 N N . LEU A 1 185 ? -1.655 10.953 20.344 1 93.31 185 LEU A N 1
ATOM 1490 C CA . LEU A 1 185 ? -1.899 11.391 18.969 1 93.31 185 LEU A CA 1
ATOM 1491 C C . LEU A 1 185 ? -2.131 12.891 18.906 1 93.31 185 LEU A C 1
ATOM 1493 O O . LEU A 1 185 ? -1.66 13.562 17.984 1 93.31 185 LEU A O 1
ATOM 1497 N N . HIS A 1 186 ? -2.879 13.336 19.859 1 93.44 186 HIS A N 1
ATOM 1498 C CA . HIS A 1 186 ? -3.127 14.773 19.906 1 93.44 186 HIS A CA 1
ATOM 1499 C C . HIS A 1 186 ? -1.826 15.547 20.078 1 93.44 186 HIS A C 1
ATOM 1501 O O . HIS A 1 186 ? -1.599 16.547 19.391 1 93.44 186 HIS A O 1
ATOM 1507 N N . ALA A 1 187 ? -0.989 15.117 20.984 1 93.5 187 ALA A N 1
ATOM 1508 C CA . ALA A 1 187 ? 0.305 15.766 21.188 1 93.5 187 ALA A CA 1
ATOM 1509 C C . ALA A 1 187 ? 1.139 15.734 19.906 1 93.5 187 ALA A C 1
ATOM 1511 O O . ALA A 1 187 ? 1.774 16.719 19.547 1 93.5 187 ALA A O 1
ATOM 1512 N N . TRP A 1 188 ? 1.148 14.617 19.25 1 95.06 188 TRP A N 1
ATOM 1513 C CA . TRP A 1 188 ? 1.865 14.477 17.984 1 95.06 188 TRP A CA 1
ATOM 1514 C C . TRP A 1 188 ? 1.354 15.477 16.953 1 95.06 188 TRP A C 1
ATOM 1516 O O . TRP A 1 188 ? 2.143 16.125 16.266 1 95.06 188 TRP A O 1
ATOM 1526 N N . THR A 1 189 ? 0.014 15.609 16.828 1 94.88 189 THR A N 1
ATOM 1527 C CA . THR A 1 189 ? -0.547 16.531 15.852 1 94.88 189 THR A CA 1
ATOM 1528 C C . THR A 1 189 ? -0.069 17.953 16.109 1 94.88 189 THR A C 1
ATOM 1530 O O . THR A 1 189 ? 0.252 18.688 15.164 1 94.88 189 THR A O 1
ATOM 1533 N N . GLU A 1 190 ? -0.055 18.328 17.344 1 94 190 GLU A N 1
ATOM 1534 C CA . GLU A 1 190 ? 0.397 19.672 17.719 1 94 190 GLU A CA 1
ATOM 1535 C C . GLU A 1 190 ? 1.866 19.875 17.359 1 94 190 GLU A C 1
ATOM 1537 O O . GLU A 1 190 ? 2.242 20.922 16.812 1 94 190 GLU A O 1
ATOM 1542 N N . ASN A 1 191 ? 2.689 18.938 17.688 1 94.81 191 ASN A N 1
ATOM 1543 C CA . ASN A 1 191 ? 4.102 19 17.328 1 94.81 191 ASN A CA 1
ATOM 1544 C C . ASN A 1 191 ? 4.301 19.047 15.82 1 94.81 191 ASN A C 1
ATOM 1546 O O . ASN A 1 191 ? 5.09 19.844 15.32 1 94.81 191 ASN A O 1
ATOM 1550 N N . PHE A 1 192 ? 3.6 18.188 15.133 1 96 192 PHE A N 1
ATOM 1551 C CA . PHE A 1 192 ? 3.713 18.047 13.688 1 96 192 PHE A CA 1
ATOM 1552 C C . PHE A 1 192 ? 3.393 19.359 12.992 1 96 192 PHE A C 1
ATOM 1554 O O . PHE A 1 192 ? 4.148 19.812 12.125 1 96 192 PHE A O 1
ATOM 1561 N N . LYS A 1 193 ? 2.34 20.016 13.359 1 96.56 193 LYS A N 1
ATOM 1562 C CA . LYS A 1 193 ? 1.857 21.234 12.711 1 96.56 193 LYS A CA 1
ATOM 1563 C C . LYS A 1 193 ? 2.756 22.422 13.031 1 96.56 193 LYS A C 1
ATOM 1565 O O . LYS A 1 193 ? 2.666 23.469 12.383 1 96.56 193 LYS A O 1
ATOM 1570 N N . GLN A 1 194 ? 3.637 22.25 13.977 1 95.38 194 GLN A N 1
ATOM 1571 C CA . GLN A 1 194 ? 4.508 23.344 14.375 1 95.38 194 GLN A CA 1
ATOM 1572 C C . GLN A 1 194 ? 5.824 23.312 13.609 1 95.38 194 GLN A C 1
ATOM 1574 O O . GLN A 1 194 ? 6.598 24.266 13.648 1 95.38 194 GLN A O 1
ATOM 1579 N N . VAL A 1 195 ? 6.164 22.234 13.039 1 95.69 195 VAL A N 1
ATOM 1580 C CA . VAL A 1 195 ? 7.363 22.172 12.211 1 95.69 195 VAL A CA 1
ATOM 1581 C C . VAL A 1 195 ? 7.258 23.188 11.07 1 95.69 195 VAL A C 1
ATOM 1583 O O . VAL A 1 195 ? 6.293 23.172 10.305 1 95.69 195 VAL A O 1
ATOM 1586 N N . PRO A 1 196 ? 8.219 24.031 10.867 1 97.19 196 PRO A N 1
ATOM 1587 C CA . PRO A 1 196 ? 8.094 25.141 9.914 1 97.19 196 PRO A CA 1
ATOM 1588 C C . PRO A 1 196 ? 7.727 24.656 8.508 1 97.19 196 PRO A C 1
ATOM 1590 O O . PRO A 1 196 ? 6.809 25.203 7.891 1 97.19 196 PRO A O 1
ATOM 1593 N N . ALA A 1 197 ? 8.367 23.641 8.008 1 96.56 197 ALA A N 1
ATOM 1594 C CA . ALA A 1 197 ? 8.102 23.125 6.668 1 96.56 197 ALA A CA 1
ATOM 1595 C C . ALA A 1 197 ? 6.652 22.672 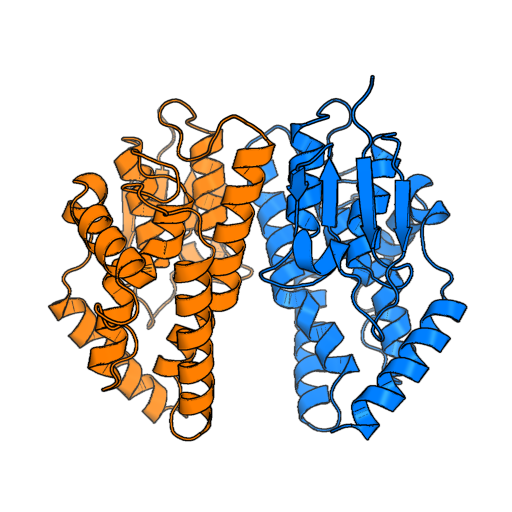6.531 1 96.56 197 ALA A C 1
ATOM 1597 O O . ALA A 1 197 ? 6.074 22.734 5.445 1 96.56 197 ALA A O 1
ATOM 1598 N N . ILE A 1 198 ? 6.055 22.203 7.668 1 97.94 198 ILE A N 1
ATOM 1599 C CA . ILE A 1 198 ? 4.668 21.75 7.672 1 97.94 198 ILE A CA 1
ATOM 1600 C C . ILE A 1 198 ? 3.736 22.938 7.863 1 97.94 198 ILE A C 1
ATOM 1602 O O . ILE A 1 198 ? 2.85 23.188 7.043 1 97.94 198 ILE A O 1
ATOM 1606 N N . LYS A 1 199 ? 3.963 23.703 8.852 1 97.62 199 LYS A N 1
ATOM 1607 C CA . LYS A 1 199 ? 3.137 24.828 9.25 1 97.62 199 LYS A CA 1
ATOM 1608 C C . LYS A 1 199 ? 2.93 25.797 8.094 1 97.62 199 LYS A C 1
ATOM 1610 O O . LYS A 1 199 ? 1.807 26.234 7.836 1 97.62 199 LYS A O 1
ATOM 1615 N N . ASP A 1 200 ? 3.984 26.062 7.383 1 97.81 200 ASP A N 1
ATOM 1616 C CA . ASP A 1 200 ? 3.957 27.078 6.332 1 97.81 200 ASP A CA 1
ATOM 1617 C C . ASP A 1 200 ? 3.316 26.531 5.059 1 97.81 200 ASP A C 1
ATOM 1619 O O . ASP A 1 200 ? 3.092 27.266 4.102 1 97.81 200 ASP A O 1
ATOM 1623 N N . ASN A 1 201 ? 3.027 25.25 5.039 1 98 201 ASN A N 1
ATOM 1624 C CA . ASN A 1 201 ? 2.488 24.641 3.83 1 98 201 ASN A CA 1
ATOM 1625 C C . ASN A 1 201 ? 1.201 23.875 4.113 1 98 201 ASN A C 1
ATOM 1627 O O . ASN A 1 201 ? 0.867 22.922 3.4 1 98 201 ASN A O 1
ATOM 1631 N N . LEU A 1 202 ? 0.533 24.172 5.16 1 97.81 202 LEU A N 1
ATOM 1632 C CA . LEU A 1 202 ? -0.816 23.688 5.434 1 97.81 202 LEU A CA 1
ATOM 1633 C C . LEU A 1 202 ? -1.86 24.609 4.805 1 97.81 202 LEU A C 1
ATOM 1635 O O . LEU A 1 202 ? -1.746 25.828 4.883 1 97.81 202 LEU A O 1
ATOM 1639 N N . PRO A 1 203 ? -2.84 23.984 4.129 1 97.38 203 PRO A N 1
ATOM 1640 C CA . PRO A 1 203 ? -3.918 24.859 3.648 1 97.38 203 PRO A CA 1
ATOM 1641 C C . PRO A 1 203 ? -4.699 25.516 4.785 1 97.38 203 PRO A C 1
ATOM 1643 O O . PRO A 1 203 ? -4.766 24.969 5.891 1 97.38 203 PRO A O 1
ATOM 1646 N N . ASP A 1 204 ? -5.246 26.625 4.457 1 97.38 204 ASP A N 1
ATOM 1647 C CA . ASP A 1 204 ? -6.078 27.328 5.43 1 97.38 204 ASP A CA 1
ATOM 1648 C C . ASP A 1 204 ? -7.277 26.484 5.844 1 97.38 204 ASP A C 1
ATOM 1650 O O . ASP A 1 204 ? -8.016 25.969 4.992 1 97.38 204 ASP A O 1
ATOM 1654 N N . ARG A 1 205 ? -7.434 26.344 7.094 1 96.62 205 ARG A N 1
ATOM 1655 C CA . ARG A 1 205 ? -8.461 25.438 7.605 1 96.62 205 ARG A CA 1
ATOM 1656 C C . ARG A 1 205 ? -9.852 25.906 7.203 1 96.62 205 ARG A C 1
ATOM 1658 O O . ARG A 1 205 ? -10.695 25.109 6.805 1 96.62 205 ARG A O 1
ATOM 1665 N N . ASP A 1 206 ? -10.133 27.172 7.344 1 97.31 206 ASP A N 1
ATOM 1666 C CA . ASP A 1 206 ? -11.453 27.703 7.016 1 97.31 206 ASP A CA 1
ATOM 1667 C C . ASP A 1 206 ? -11.773 27.5 5.535 1 97.31 206 ASP A C 1
ATOM 1669 O O . ASP A 1 206 ? -12.898 27.141 5.184 1 97.31 206 ASP A O 1
ATOM 1673 N N . LYS A 1 207 ? -10.797 27.781 4.719 1 97.12 207 LYS A N 1
ATOM 1674 C CA . LYS A 1 207 ? -10.992 27.562 3.291 1 97.12 207 LYS A CA 1
ATOM 1675 C C . LYS A 1 207 ? -11.25 26.078 2.994 1 97.12 207 LYS A C 1
ATOM 1677 O O . LYS A 1 207 ? -12.055 25.75 2.123 1 97.12 207 LYS A O 1
ATOM 1682 N N . LEU A 1 208 ? -10.609 25.234 3.701 1 97.19 208 LEU A N 1
ATOM 1683 C CA . LEU A 1 208 ? -10.797 23.797 3.545 1 97.19 208 LEU A CA 1
ATOM 1684 C C . LEU A 1 208 ? -12.219 23.391 3.926 1 97.19 208 LEU A C 1
ATOM 1686 O O . LEU A 1 208 ? -12.852 22.594 3.223 1 97.19 208 LEU A O 1
ATOM 1690 N N . VAL A 1 209 ? -12.672 23.953 5.035 1 97.31 209 VAL A N 1
ATOM 1691 C CA . VAL A 1 209 ? -14.008 23.625 5.508 1 97.31 209 VAL A CA 1
ATOM 1692 C C . VAL A 1 209 ? -15.039 24.031 4.457 1 97.31 209 VAL A C 1
ATOM 1694 O O . VAL A 1 209 ? -15.953 23.25 4.141 1 97.31 209 VAL A O 1
ATOM 1697 N N . VAL A 1 210 ? -14.883 25.203 3.924 1 97 210 VAL A N 1
ATOM 1698 C CA . VAL A 1 210 ? -15.805 25.688 2.904 1 97 210 VAL A CA 1
ATOM 1699 C C . VAL A 1 210 ? -15.75 24.781 1.678 1 97 210 VAL A C 1
ATOM 1701 O O . VAL A 1 210 ? -16.781 24.375 1.139 1 97 210 VAL A O 1
ATOM 1704 N N . PHE A 1 211 ? -14.594 24.453 1.301 1 96.12 211 PHE A N 1
ATOM 1705 C CA . PHE A 1 211 ? -14.391 23.609 0.128 1 96.12 211 PHE A CA 1
ATOM 1706 C C . PHE A 1 211 ? -15.055 22.25 0.313 1 96.12 211 PHE A C 1
ATOM 1708 O O . PHE A 1 211 ? -15.82 21.797 -0.546 1 96.12 211 PHE A O 1
ATOM 1715 N N . TYR A 1 212 ? -14.812 21.578 1.415 1 96.12 212 TYR A N 1
ATOM 1716 C CA . TYR A 1 212 ? -15.312 20.234 1.637 1 96.12 212 TYR A CA 1
ATOM 1717 C C . TYR A 1 212 ? -16.812 20.234 1.916 1 96.12 212 TYR A C 1
ATOM 1719 O O . TYR A 1 212 ? -17.516 19.266 1.601 1 96.12 212 TYR A O 1
ATOM 1727 N N . LYS A 1 213 ? -17.297 21.297 2.518 1 96.25 213 LYS A N 1
ATOM 1728 C CA . LYS A 1 213 ? -18.75 21.422 2.68 1 96.25 213 LYS A CA 1
ATOM 1729 C C . LYS A 1 213 ? -19.453 21.438 1.328 1 96.25 213 LYS A C 1
ATOM 1731 O O . LYS A 1 213 ? -20.438 20.734 1.126 1 96.25 213 LYS A O 1
ATOM 1736 N N . GLN A 1 214 ? -18.969 22.266 0.451 1 94.69 214 GLN A N 1
ATOM 1737 C CA . GLN A 1 214 ? -19.531 22.359 -0.888 1 94.69 214 GLN A CA 1
ATOM 1738 C C . GLN A 1 214 ? -19.406 21.031 -1.632 1 94.69 214 GLN A C 1
ATOM 1740 O O . GLN A 1 214 ? -20.344 20.594 -2.297 1 94.69 214 GLN A O 1
ATOM 1745 N N . MET A 1 215 ? -18.297 20.453 -1.495 1 93.25 215 MET A N 1
ATOM 1746 C CA . MET A 1 215 ? -18.047 19.172 -2.148 1 93.25 215 MET A CA 1
ATOM 1747 C C . MET A 1 215 ? -19.031 18.125 -1.651 1 93.25 215 MET A C 1
ATOM 1749 O O . MET A 1 215 ? -19.578 17.344 -2.445 1 93.25 215 MET A O 1
ATOM 1753 N N . ARG A 1 216 ? -19.172 18.094 -0.38 1 94 216 ARG A N 1
ATOM 1754 C CA . ARG A 1 216 ? -20.047 17.078 0.203 1 94 216 ARG A CA 1
ATOM 1755 C C . ARG A 1 216 ? -21.484 17.297 -0.233 1 94 216 ARG A C 1
ATOM 1757 O O . ARG A 1 216 ? -22.203 16.344 -0.526 1 94 216 ARG A O 1
ATOM 1764 N N . GLU A 1 217 ? -21.906 18.484 -0.291 1 93 217 GLU A N 1
ATOM 1765 C CA . GLU A 1 217 ? -23.25 18.812 -0.749 1 93 217 GLU A CA 1
ATOM 1766 C C . GLU A 1 217 ? -23.484 18.312 -2.174 1 93 217 GLU A C 1
ATOM 1768 O O . GLU A 1 217 ? -24.531 17.734 -2.475 1 93 217 GLU A O 1
ATOM 1773 N N . ASN A 1 218 ? -22.516 18.5 -3.006 1 90.88 218 ASN A N 1
ATOM 1774 C CA . ASN A 1 218 ? -22.609 18.047 -4.391 1 90.88 218 ASN A CA 1
ATOM 1775 C C . ASN A 1 218 ? -22.609 16.531 -4.484 1 90.88 218 ASN A C 1
ATOM 1777 O O . ASN A 1 218 ? -23.328 15.961 -5.305 1 90.88 218 ASN A O 1
ATOM 1781 N N . LEU A 1 219 ? -21.812 15.961 -3.668 1 88.69 219 LEU A N 1
ATOM 1782 C CA . LEU A 1 219 ? -21.703 14.5 -3.65 1 88.69 219 LEU A CA 1
ATOM 1783 C C . LEU A 1 219 ? -23.016 13.859 -3.223 1 88.69 219 LEU A C 1
ATOM 1785 O O . LEU A 1 219 ? -23.453 12.875 -3.818 1 88.69 219 LEU A O 1
ATOM 1789 N N . LEU A 1 220 ? -23.641 14.375 -2.225 1 88 220 LEU A N 1
ATOM 1790 C CA . LEU A 1 220 ? -24.859 13.797 -1.684 1 88 220 LEU A CA 1
ATOM 1791 C C . LEU A 1 220 ? -26.062 14.133 -2.568 1 88 220 LEU A C 1
ATOM 1793 O O . LEU A 1 220 ? -27.047 13.406 -2.572 1 88 220 LEU A O 1
ATOM 1797 N N . ALA A 1 221 ? -25.906 15.148 -3.34 1 86.5 221 ALA A N 1
ATOM 1798 C CA . ALA A 1 221 ? -26.984 15.5 -4.266 1 86.5 221 ALA A CA 1
ATOM 1799 C C . ALA A 1 221 ? -26.984 14.578 -5.48 1 86.5 221 ALA A C 1
ATOM 1801 O O . ALA A 1 221 ? -28.031 14.344 -6.09 1 86.5 221 ALA A O 1
ATOM 1802 N N . SER A 1 222 ? -25.844 14.109 -5.887 1 76.19 222 SER A N 1
ATOM 1803 C CA . SER A 1 222 ? -25.719 13.242 -7.055 1 76.19 222 SER A CA 1
ATOM 1804 C C . SER A 1 222 ? -26.047 11.797 -6.707 1 76.19 222 SER A C 1
ATOM 1806 O O . SER A 1 222 ? -26.219 10.961 -7.598 1 76.19 222 SER A O 1
ATOM 1808 N N . SER A 1 223 ? -26.125 11.242 -5.496 1 63.53 223 SER A N 1
ATOM 1809 C CA . SER A 1 223 ? -26.453 9.883 -5.078 1 63.53 223 SER A CA 1
ATOM 1810 C C . SER A 1 223 ? -27.953 9.672 -5.016 1 63.53 223 SER A C 1
ATOM 1812 O O . SER A 1 223 ? -28.703 10.586 -4.648 1 63.53 223 SER A O 1
ATOM 1814 N N . MET B 1 1 ? 26.594 -16.688 15.516 1 39.12 1 MET B N 1
ATOM 1815 C CA . MET B 1 1 ? 25.75 -17.688 14.891 1 39.12 1 MET B CA 1
ATOM 1816 C C . MET B 1 1 ? 24.797 -17.047 13.891 1 39.12 1 MET B C 1
ATOM 1818 O O . MET B 1 1 ? 24.391 -15.891 14.062 1 39.12 1 MET B O 1
ATOM 1822 N N . ALA B 1 2 ? 24.781 -17.406 12.602 1 56.41 2 ALA B N 1
ATOM 1823 C CA . ALA B 1 2 ? 23.984 -16.719 11.586 1 56.41 2 ALA B CA 1
ATOM 1824 C C . ALA B 1 2 ? 22.531 -16.562 12.023 1 56.41 2 ALA B C 1
ATOM 1826 O O . ALA B 1 2 ? 21.938 -17.5 12.57 1 56.41 2 ALA B O 1
ATOM 1827 N N . GLU B 1 3 ? 21.938 -15.367 12.211 1 77.75 3 GLU B N 1
ATOM 1828 C CA . GLU B 1 3 ? 20.578 -15.141 12.727 1 77.75 3 GLU B CA 1
ATOM 1829 C C . GLU B 1 3 ? 19.547 -15.969 11.961 1 77.75 3 GLU B C 1
ATOM 1831 O O . GLU B 1 3 ? 19.625 -16.078 10.734 1 77.75 3 GLU B O 1
ATOM 1836 N N . VAL B 1 4 ? 18.812 -16.797 12.68 1 88.25 4 VAL B N 1
ATOM 1837 C CA . VAL B 1 4 ? 17.781 -17.688 12.164 1 88.25 4 VAL B CA 1
ATOM 1838 C C . VAL B 1 4 ? 16.609 -16.875 11.617 1 88.25 4 VAL B C 1
ATOM 1840 O O . VAL B 1 4 ? 16.141 -15.938 12.266 1 88.25 4 VAL B O 1
ATOM 1843 N N . ILE B 1 5 ? 16.297 -17.125 10.328 1 96.94 5 ILE B N 1
ATOM 1844 C CA . ILE B 1 5 ? 15.117 -16.531 9.695 1 96.94 5 ILE B CA 1
ATOM 1845 C C . ILE B 1 5 ? 13.938 -17.5 9.797 1 96.94 5 ILE B C 1
ATOM 1847 O O . ILE B 1 5 ? 14.055 -18.672 9.438 1 96.94 5 ILE B O 1
ATOM 1851 N N . LYS B 1 6 ? 12.844 -16.969 10.375 1 98.19 6 LYS B N 1
ATOM 1852 C CA . LYS B 1 6 ? 11.602 -17.75 10.461 1 98.19 6 LYS B CA 1
ATOM 1853 C C . LYS B 1 6 ? 10.492 -17.078 9.664 1 98.19 6 LYS B C 1
ATOM 1855 O O . LYS B 1 6 ? 10.367 -15.844 9.672 1 98.19 6 LYS B O 1
ATOM 1860 N N . LEU B 1 7 ? 9.742 -17.875 9 1 98.56 7 LEU B N 1
ATOM 1861 C CA . LEU B 1 7 ? 8.578 -17.375 8.281 1 98.56 7 LEU B CA 1
ATOM 1862 C C . LEU B 1 7 ? 7.297 -18 8.82 1 98.56 7 LEU B C 1
ATOM 1864 O O . LEU B 1 7 ? 7.098 -19.219 8.703 1 98.56 7 LEU B O 1
ATOM 1868 N N . HIS B 1 8 ? 6.52 -17.203 9.531 1 98.44 8 HIS B N 1
ATOM 1869 C CA . HIS B 1 8 ? 5.164 -17.625 9.883 1 98.44 8 HIS B CA 1
ATOM 1870 C C . HIS B 1 8 ? 4.207 -17.422 8.711 1 98.44 8 HIS B C 1
ATOM 1872 O O . HIS B 1 8 ? 3.957 -16.297 8.289 1 98.44 8 HIS B O 1
ATOM 1878 N N . GLY B 1 9 ? 3.73 -18.5 8.133 1 98 9 GLY B N 1
ATOM 1879 C CA . GLY B 1 9 ? 2.846 -18.469 6.98 1 98 9 GLY B CA 1
ATOM 1880 C C . GLY B 1 9 ? 1.882 -19.625 6.934 1 98 9 GLY B C 1
ATOM 1881 O O . GLY B 1 9 ? 1.647 -20.297 7.953 1 98 9 GLY B O 1
ATOM 1882 N N . ALA B 1 10 ? 1.184 -19.828 5.84 1 97.44 10 ALA B N 1
ATOM 1883 C CA . ALA B 1 10 ? 0.3 -20.953 5.547 1 97.44 10 ALA B CA 1
ATOM 1884 C C . ALA B 1 10 ? 0.411 -21.375 4.086 1 97.44 10 ALA B C 1
ATOM 1886 O O . ALA B 1 10 ? 0.504 -20.531 3.195 1 97.44 10 ALA B O 1
ATOM 1887 N N . TRP B 1 11 ? 0.284 -22.625 3.795 1 96.12 11 TRP B N 1
ATOM 1888 C CA . TRP B 1 11 ? 0.573 -23.188 2.477 1 96.12 11 TRP B CA 1
ATOM 1889 C C . TRP B 1 11 ? -0.434 -22.688 1.445 1 96.12 11 TRP B C 1
ATOM 1891 O O . TRP B 1 11 ? -0.095 -22.5 0.273 1 96.12 11 TRP B O 1
ATOM 1901 N N . PRO B 1 12 ? -1.64 -22.469 1.839 1 96.5 12 PRO B N 1
ATOM 1902 C CA . PRO B 1 12 ? -2.588 -22.047 0.803 1 96.5 12 PRO B CA 1
ATOM 1903 C C . PRO B 1 12 ? -2.549 -20.547 0.533 1 96.5 12 PRO B C 1
ATOM 1905 O O . PRO B 1 12 ? -3.23 -20.062 -0.372 1 96.5 12 PRO B O 1
ATOM 1908 N N . SER B 1 13 ? -1.823 -19.797 1.279 1 96.38 13 SER B N 1
ATOM 1909 C CA . SER B 1 13 ? -1.854 -18.344 1.232 1 96.38 13 SER B CA 1
ATOM 1910 C C . SER B 1 13 ? -0.958 -17.797 0.122 1 96.38 13 SER B C 1
ATOM 1912 O O . SER B 1 13 ? 0.253 -18.031 0.129 1 96.38 13 SER B O 1
ATOM 1914 N N . PRO B 1 14 ? -1.558 -17.062 -0.803 1 96.88 14 PRO B N 1
ATOM 1915 C CA . PRO B 1 14 ? -0.715 -16.438 -1.825 1 96.88 14 PRO B CA 1
ATOM 1916 C C . PRO B 1 14 ? 0.276 -15.43 -1.24 1 96.88 14 PRO B C 1
ATOM 1918 O O . PRO B 1 14 ? 1.349 -15.211 -1.81 1 96.88 14 PRO B O 1
ATOM 1921 N N . PHE B 1 15 ? -0.056 -14.82 -0.108 1 97.62 15 PHE B N 1
ATOM 1922 C CA . PHE B 1 15 ? 0.809 -13.828 0.514 1 97.62 15 PHE B CA 1
ATOM 1923 C C . PHE B 1 15 ? 2.033 -14.484 1.138 1 97.62 15 PHE B C 1
ATOM 1925 O O . PHE B 1 15 ? 3.133 -13.938 1.093 1 97.62 15 PHE B O 1
ATOM 1932 N N . SER B 1 16 ? 1.834 -15.625 1.734 1 98.25 16 SER B N 1
ATOM 1933 C CA . SER B 1 16 ? 2.971 -16.391 2.23 1 98.25 16 SER B CA 1
ATOM 1934 C C . SER B 1 16 ? 3.885 -16.828 1.091 1 98.25 16 SER B C 1
ATOM 1936 O O . SER B 1 16 ? 5.109 -16.781 1.216 1 98.25 16 SER B O 1
ATOM 1938 N N . CYS B 1 17 ? 3.299 -17.219 -0.007 1 98.38 17 CYS B N 1
ATOM 1939 C CA . CYS B 1 17 ? 4.074 -17.688 -1.149 1 98.38 17 CYS B CA 1
ATOM 1940 C C . CYS B 1 17 ? 4.945 -16.578 -1.719 1 98.38 17 CYS B C 1
ATOM 1942 O O . CYS B 1 17 ? 6.07 -16.828 -2.158 1 98.38 17 CYS B O 1
ATOM 1944 N N . ARG B 1 18 ? 4.434 -15.344 -1.735 1 98.56 18 ARG B N 1
ATOM 1945 C CA . ARG B 1 18 ? 5.242 -14.219 -2.191 1 98.56 18 ARG B CA 1
ATOM 1946 C C . ARG B 1 18 ? 6.59 -14.188 -1.479 1 98.56 18 ARG B C 1
ATOM 1948 O O . ARG B 1 18 ? 7.633 -14.055 -2.119 1 98.56 18 ARG B O 1
ATOM 1955 N N . VAL B 1 19 ? 6.543 -14.336 -0.171 1 98.81 19 VAL B N 1
ATOM 1956 C CA . VAL B 1 19 ? 7.75 -14.242 0.641 1 98.81 19 VAL B CA 1
ATOM 1957 C C . VAL B 1 19 ? 8.633 -15.469 0.397 1 98.81 19 VAL B C 1
ATOM 1959 O O . VAL B 1 19 ? 9.852 -15.344 0.255 1 98.81 19 VAL B O 1
ATOM 1962 N N . ILE B 1 20 ? 8.016 -16.625 0.309 1 98.75 20 ILE B N 1
ATOM 1963 C CA . ILE B 1 20 ? 8.742 -17.859 0.043 1 98.75 20 ILE B CA 1
ATOM 1964 C C . ILE B 1 20 ? 9.5 -17.75 -1.279 1 98.75 20 ILE B C 1
ATOM 1966 O O . ILE B 1 20 ? 10.688 -18.062 -1.354 1 98.75 20 ILE B O 1
ATOM 1970 N N . TRP B 1 21 ? 8.82 -17.281 -2.316 1 98.56 21 TRP B N 1
ATOM 1971 C CA . TRP B 1 21 ? 9.445 -17.125 -3.623 1 98.56 21 TRP B CA 1
ATOM 1972 C C . TRP B 1 21 ? 10.648 -16.188 -3.541 1 98.56 21 TRP B C 1
ATOM 1974 O O . TRP B 1 21 ? 11.703 -16.469 -4.105 1 98.56 21 TRP B O 1
ATOM 1984 N N . ALA B 1 22 ? 10.508 -15.039 -2.857 1 98.25 22 ALA B N 1
ATOM 1985 C CA . ALA B 1 22 ? 11.609 -14.094 -2.713 1 98.25 22 ALA B CA 1
ATOM 1986 C C . ALA B 1 22 ? 12.805 -14.742 -2.016 1 98.25 22 ALA B C 1
ATOM 1988 O O . ALA B 1 22 ? 13.945 -14.586 -2.449 1 98.25 22 ALA B O 1
ATOM 1989 N N . LEU B 1 23 ? 12.547 -15.469 -0.908 1 98.44 23 LEU B N 1
ATOM 1990 C CA . LEU B 1 23 ? 13.602 -16.141 -0.164 1 98.44 23 LEU B CA 1
ATOM 1991 C C . LEU B 1 23 ? 14.312 -17.172 -1.038 1 98.44 23 LEU B C 1
ATOM 1993 O O . LEU B 1 23 ? 15.539 -17.266 -1.029 1 98.44 23 LEU B O 1
ATOM 1997 N N . LYS B 1 24 ? 13.555 -17.922 -1.809 1 98.06 24 LYS B N 1
ATOM 1998 C CA . LYS B 1 24 ? 14.109 -18.953 -2.678 1 98.06 24 LYS B CA 1
ATOM 1999 C C . LYS B 1 24 ? 14.914 -18.328 -3.818 1 98.06 24 LYS B C 1
ATOM 2001 O O . LYS B 1 24 ? 16 -18.812 -4.141 1 98.06 24 LYS B O 1
ATOM 2006 N N . LEU B 1 25 ? 14.375 -17.328 -4.438 1 97.25 25 LEU B N 1
ATOM 2007 C CA . LEU B 1 25 ? 15.078 -16.656 -5.523 1 97.25 25 LEU B CA 1
ATOM 2008 C C . LEU B 1 25 ? 16.438 -16.125 -5.055 1 97.25 25 LEU B C 1
ATOM 2010 O O . LEU B 1 25 ? 17.391 -16.109 -5.824 1 97.25 25 LEU B O 1
ATOM 2014 N N . LYS B 1 26 ? 16.531 -15.742 -3.797 1 97.25 26 LYS B N 1
ATOM 2015 C CA . LYS B 1 26 ? 17.75 -15.133 -3.275 1 97.25 26 LYS B CA 1
ATOM 2016 C C . LYS B 1 26 ? 18.609 -16.156 -2.533 1 97.25 26 LYS B C 1
ATOM 2018 O O . LYS B 1 26 ? 19.703 -15.836 -2.062 1 97.25 26 LYS B O 1
ATOM 2023 N N . GLY B 1 27 ? 18.109 -17.359 -2.432 1 96.75 27 GLY B N 1
ATOM 2024 C CA . GLY B 1 27 ? 18.859 -18.438 -1.806 1 96.75 27 GLY B CA 1
ATOM 2025 C C . GLY B 1 27 ? 19.047 -18.25 -0.311 1 96.75 27 GLY B C 1
ATOM 2026 O O . GLY B 1 27 ? 20.094 -18.594 0.243 1 96.75 27 GLY B O 1
ATOM 2027 N N . ILE B 1 28 ? 18.094 -17.688 0.36 1 97.06 28 ILE B N 1
ATOM 2028 C CA . ILE B 1 28 ? 18.172 -17.406 1.791 1 97.06 28 ILE B CA 1
ATOM 2029 C C . ILE B 1 28 ? 17.5 -18.547 2.568 1 97.06 28 ILE B C 1
ATOM 2031 O O . ILE B 1 28 ? 16.297 -18.781 2.404 1 97.06 28 ILE B O 1
ATOM 2035 N N . PRO B 1 29 ? 18.234 -19.219 3.379 1 97.25 29 PRO B N 1
ATOM 2036 C CA . PRO B 1 29 ? 17.625 -20.266 4.191 1 97.25 29 PRO B CA 1
ATOM 2037 C C . PRO B 1 29 ? 16.656 -19.719 5.246 1 97.25 29 PRO B C 1
ATOM 2039 O O . PRO B 1 29 ? 16.891 -18.641 5.785 1 97.25 29 PRO B O 1
ATOM 2042 N N . TYR B 1 30 ? 15.648 -20.484 5.52 1 97.81 30 TYR B N 1
ATOM 2043 C CA . TYR B 1 30 ? 14.664 -20.078 6.512 1 97.81 30 TYR B CA 1
ATOM 2044 C C . TYR B 1 30 ? 13.953 -21.297 7.105 1 97.81 30 TYR B C 1
ATOM 2046 O O . TYR B 1 30 ? 13.953 -22.375 6.508 1 97.81 30 TYR B O 1
ATOM 2054 N N . GLU B 1 31 ? 13.398 -21.062 8.281 1 97.62 31 GLU B N 1
ATOM 2055 C CA . GLU B 1 31 ? 12.492 -22.031 8.898 1 97.62 31 GLU B CA 1
ATOM 2056 C C . GLU B 1 31 ? 11.039 -21.656 8.656 1 97.62 31 GLU B C 1
ATOM 2058 O O . GLU B 1 31 ? 10.609 -20.562 8.992 1 97.62 31 GLU B O 1
ATOM 2063 N N . ASN B 1 32 ? 10.336 -22.547 8.07 1 96.94 32 ASN B N 1
ATOM 2064 C CA . ASN B 1 32 ? 8.922 -22.312 7.801 1 96.94 32 ASN B CA 1
ATOM 2065 C C . ASN B 1 32 ? 8.055 -22.734 8.984 1 96.94 32 ASN B C 1
ATOM 2067 O O . ASN B 1 32 ? 8.117 -23.891 9.422 1 96.94 32 ASN B O 1
ATOM 2071 N N . ILE B 1 33 ? 7.32 -21.859 9.547 1 97.06 33 ILE B N 1
ATOM 2072 C CA . ILE B 1 33 ? 6.359 -22.109 10.617 1 97.06 33 ILE B CA 1
ATOM 2073 C C . ILE B 1 33 ? 4.938 -22.016 10.062 1 97.06 33 ILE B C 1
ATOM 2075 O O . ILE B 1 33 ? 4.43 -20.922 9.805 1 97.06 33 ILE B O 1
ATOM 2079 N N . GLU B 1 34 ? 4.289 -23.156 9.93 1 96.94 34 GLU B N 1
ATOM 2080 C CA . GLU B 1 34 ? 2.965 -23.234 9.32 1 96.94 34 GLU B CA 1
ATOM 2081 C C . GLU B 1 34 ? 1.874 -22.891 10.328 1 96.94 34 GLU B C 1
ATOM 2083 O O . GLU B 1 34 ? 1.742 -23.547 11.359 1 96.94 34 GLU B O 1
ATOM 2088 N N . GLU B 1 35 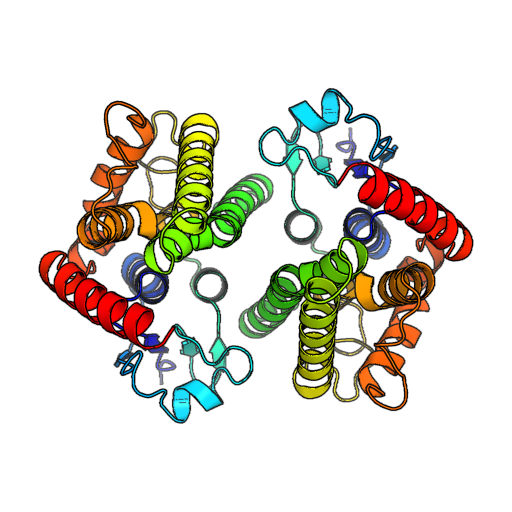? 1.134 -21.828 10.023 1 95.5 35 GLU B N 1
ATOM 2089 C CA . GLU B 1 35 ? -0.022 -21.453 10.836 1 95.5 35 GLU B CA 1
ATOM 2090 C C . GLU B 1 35 ? -1.251 -22.266 10.453 1 95.5 35 GLU B C 1
ATOM 2092 O O . GLU B 1 35 ? -1.42 -22.641 9.281 1 95.5 35 GLU B O 1
ATOM 2097 N N . ASP B 1 36 ? -2.094 -22.531 11.406 1 88.94 36 ASP B N 1
ATOM 2098 C CA . ASP B 1 36 ? -3.322 -23.297 11.18 1 88.94 36 ASP B CA 1
ATOM 2099 C C . ASP B 1 36 ? -4.484 -22.359 10.844 1 88.94 36 ASP B C 1
ATOM 2101 O O . ASP B 1 36 ? -5.41 -22.203 11.648 1 88.94 36 ASP B O 1
ATOM 2105 N N . LEU B 1 37 ? -4.531 -21.891 9.633 1 79.88 37 LEU B N 1
ATOM 2106 C CA . LEU B 1 37 ? -5.613 -20.984 9.258 1 79.88 37 LEU B CA 1
ATOM 2107 C C . LEU B 1 37 ? -6.695 -21.719 8.477 1 79.88 37 LEU B C 1
ATOM 2109 O O . LEU B 1 37 ? -6.406 -22.688 7.77 1 79.88 37 LEU B O 1
ATOM 2113 N N . PRO B 1 38 ? -7.754 -21.188 8.727 1 75.12 38 PRO B N 1
ATOM 2114 C CA . PRO B 1 38 ? -8.289 -20.047 9.469 1 75.12 38 PRO B CA 1
ATOM 2115 C C . PRO B 1 38 ? -8.727 -20.406 10.883 1 75.12 38 PRO B C 1
ATOM 2117 O O . PRO B 1 38 ? -9.398 -19.625 11.555 1 75.12 38 PRO B O 1
ATOM 2120 N N . TYR B 1 39 ? -8.32 -21.453 11.312 1 72.81 39 TYR B N 1
ATOM 2121 C CA . TYR B 1 39 ? -8.898 -22.016 12.523 1 72.81 39 TYR B CA 1
ATOM 2122 C C . TYR B 1 39 ? -8.25 -21.422 13.766 1 72.81 39 TYR B C 1
ATOM 2124 O O . TYR B 1 39 ? -8.945 -21.031 14.703 1 72.81 39 TYR B O 1
ATOM 2132 N N . ARG B 1 40 ? -7.016 -21.391 13.891 1 84.94 40 ARG B N 1
ATOM 2133 C CA . ARG B 1 40 ? -6.371 -20.922 15.117 1 84.94 40 ARG B CA 1
ATOM 2134 C C . ARG B 1 40 ? -5.129 -20.094 14.789 1 84.94 40 ARG B C 1
ATOM 2136 O O . ARG B 1 40 ? -4.219 -20.578 14.102 1 84.94 40 ARG B O 1
ATOM 2143 N N . LYS B 1 41 ? -5.078 -18.906 15.266 1 92.06 41 LYS B N 1
ATOM 2144 C CA . LYS B 1 41 ? -3.871 -18.094 15.219 1 92.06 41 LYS B CA 1
ATOM 2145 C C . LYS B 1 41 ? -2.955 -18.391 16.406 1 92.06 41 LYS B C 1
ATOM 2147 O O . LYS B 1 41 ? -3.404 -18.422 17.547 1 92.06 41 LYS B O 1
ATOM 2152 N N . SER B 1 42 ? -1.697 -18.656 16.188 1 95.44 42 SER B N 1
ATOM 2153 C CA . SER B 1 42 ? -0.765 -19 17.25 1 95.44 42 SER B CA 1
ATOM 2154 C C . SER B 1 42 ? -0.46 -17.797 18.125 1 95.44 42 SER B C 1
ATOM 2156 O O . SER B 1 42 ? -0.547 -16.656 17.672 1 95.44 42 SER B O 1
ATOM 2158 N N . PRO B 1 43 ? -0.056 -18.031 19.391 1 95.62 43 PRO B N 1
ATOM 2159 C CA . PRO B 1 43 ? 0.381 -16.922 20.266 1 95.62 43 PRO B CA 1
ATOM 2160 C C . PRO B 1 43 ? 1.567 -16.156 19.688 1 95.62 43 PRO B C 1
ATOM 2162 O O . PRO B 1 43 ? 1.665 -14.945 19.859 1 95.62 43 PRO B O 1
ATOM 2165 N N . GLU B 1 44 ? 2.393 -16.828 18.969 1 95.56 44 GLU B N 1
ATOM 2166 C CA . GLU B 1 44 ? 3.553 -16.188 18.359 1 95.56 44 GLU B CA 1
ATOM 2167 C C . GLU B 1 44 ? 3.135 -15.203 17.266 1 95.56 44 GLU B C 1
ATOM 2169 O O . GLU B 1 44 ? 3.65 -14.086 17.188 1 95.56 44 GLU B O 1
ATOM 2174 N N . LEU B 1 45 ? 2.23 -15.672 16.422 1 96.19 45 LEU B N 1
ATOM 2175 C CA . LEU B 1 45 ? 1.751 -14.797 15.359 1 96.19 45 LEU B CA 1
ATOM 2176 C C . LEU B 1 45 ? 1.129 -13.531 15.945 1 96.19 45 LEU B C 1
ATOM 2178 O O . LEU B 1 45 ? 1.411 -12.422 15.477 1 96.19 45 LEU B O 1
ATOM 2182 N N . LEU B 1 46 ? 0.307 -13.727 17.016 1 96 46 LEU B N 1
ATOM 2183 C CA . LEU B 1 46 ? -0.367 -12.594 17.641 1 96 46 LEU B CA 1
ATOM 2184 C C . LEU B 1 46 ? 0.641 -11.664 18.312 1 96 46 LEU B C 1
ATOM 2186 O O . LEU B 1 46 ? 0.451 -10.445 18.328 1 96 46 LEU B O 1
ATOM 2190 N N . LYS B 1 47 ? 1.703 -12.219 18.797 1 96.44 47 LYS B N 1
ATOM 2191 C CA . LYS B 1 47 ? 2.777 -11.438 19.391 1 96.44 47 LYS B CA 1
ATOM 2192 C C . LYS B 1 47 ? 3.547 -10.648 18.344 1 96.44 47 LYS B C 1
ATOM 2194 O O . LYS B 1 47 ? 3.842 -9.469 18.531 1 96.44 47 LYS B O 1
ATOM 2199 N N . TYR B 1 48 ? 3.848 -11.289 17.203 1 97.06 48 TYR B N 1
ATOM 2200 C CA . TYR B 1 48 ? 4.707 -10.703 16.172 1 97.06 48 TYR B CA 1
ATOM 2201 C C . TYR B 1 48 ? 3.938 -9.703 15.32 1 97.06 48 TYR B C 1
ATOM 2203 O O . TYR B 1 48 ? 4.527 -8.797 14.727 1 97.06 48 TYR B O 1
ATOM 2211 N N . ASN B 1 49 ? 2.682 -9.844 15.25 1 97.19 49 ASN B N 1
ATOM 2212 C CA . ASN B 1 49 ? 1.825 -8.93 14.5 1 97.19 49 ASN B CA 1
ATOM 2213 C C . ASN B 1 49 ? 0.571 -8.562 15.289 1 97.19 49 ASN B C 1
ATOM 2215 O O . ASN B 1 49 ? -0.537 -8.953 14.914 1 97.19 49 ASN B O 1
ATOM 2219 N N . PRO B 1 50 ? 0.679 -7.766 16.266 1 95.69 50 PRO B N 1
ATOM 2220 C CA . PRO B 1 50 ? -0.448 -7.445 17.156 1 95.69 50 PRO B CA 1
ATOM 2221 C C . PRO B 1 50 ? -1.479 -6.539 16.484 1 95.69 50 PRO B C 1
ATOM 2223 O O . PRO B 1 50 ? -2.605 -6.414 16.969 1 95.69 50 PRO B O 1
ATOM 2226 N N . VAL B 1 51 ? -1.12 -5.965 15.406 1 96 51 VAL B N 1
ATOM 2227 C CA . VAL B 1 51 ? -2 -4.992 14.766 1 96 51 VAL B CA 1
ATOM 2228 C C . VAL B 1 51 ? -2.975 -5.711 13.836 1 96 51 VAL B C 1
ATOM 2230 O O . VAL B 1 51 ? -4.191 -5.645 14.031 1 96 51 VAL B O 1
ATOM 2233 N N . HIS B 1 52 ? -2.455 -6.457 12.836 1 96 52 HIS B N 1
ATOM 2234 C CA . HIS B 1 52 ? -3.324 -7.078 11.844 1 96 52 HIS B CA 1
ATOM 2235 C C . HIS B 1 52 ? -3.615 -8.531 12.203 1 96 52 HIS B C 1
ATOM 2237 O O . HIS B 1 52 ? -4.586 -9.117 11.711 1 96 52 HIS B O 1
ATOM 2243 N N . LYS B 1 53 ? -2.629 -9.148 12.984 1 96.19 53 LYS B N 1
ATOM 2244 C CA . LYS B 1 53 ? -2.766 -10.547 13.391 1 96.19 53 LYS B CA 1
ATOM 2245 C C . LYS B 1 53 ? -2.873 -11.469 12.18 1 96.19 53 LYS B C 1
ATOM 2247 O O . LYS B 1 53 ? -3.674 -12.406 12.18 1 96.19 53 LYS B O 1
ATOM 2252 N N . LYS B 1 54 ? -2.152 -11.117 11.133 1 96.12 54 LYS B N 1
ATOM 2253 C CA . LYS B 1 54 ? -2.211 -11.875 9.891 1 96.12 54 LYS B CA 1
ATOM 2254 C C . LYS B 1 54 ? -0.833 -12.406 9.5 1 96.12 54 LYS B C 1
ATOM 2256 O O . LYS B 1 54 ? 0.185 -11.938 10.023 1 96.12 54 LYS B O 1
ATOM 2261 N N . ILE B 1 55 ? -0.827 -13.414 8.68 1 97.38 55 ILE B N 1
ATOM 2262 C CA . ILE B 1 55 ? 0.379 -13.898 8.016 1 97.38 55 ILE B CA 1
ATOM 2263 C C . ILE B 1 55 ? 0.563 -13.172 6.688 1 97.38 55 ILE B C 1
ATOM 2265 O O . ILE B 1 55 ? -0.386 -12.594 6.152 1 97.38 55 ILE B O 1
ATOM 2269 N N . PRO B 1 56 ? 1.771 -13.148 6.129 1 98.44 56 PRO B N 1
ATOM 2270 C CA . PRO B 1 56 ? 3.018 -13.703 6.656 1 98.44 56 PRO B CA 1
ATOM 2271 C C . PRO B 1 56 ? 3.721 -12.766 7.629 1 98.44 56 PRO B C 1
ATOM 2273 O O . PRO B 1 56 ? 3.498 -11.547 7.59 1 98.44 56 PRO B O 1
ATOM 2276 N N . VAL B 1 57 ? 4.43 -13.32 8.539 1 98.69 57 VAL B N 1
ATOM 2277 C CA . VAL B 1 57 ? 5.383 -12.586 9.367 1 98.69 57 VAL B CA 1
ATOM 2278 C C . VAL B 1 57 ? 6.77 -13.211 9.234 1 98.69 57 VAL B C 1
ATOM 2280 O O . VAL B 1 57 ? 6.938 -14.414 9.461 1 98.69 57 VAL B O 1
ATOM 2283 N N . LEU B 1 58 ? 7.742 -12.453 8.758 1 98.88 58 LEU B N 1
ATOM 2284 C CA . LEU B 1 58 ? 9.141 -12.875 8.766 1 98.88 58 LEU B CA 1
ATOM 2285 C C . LEU B 1 58 ? 9.836 -12.43 10.047 1 98.88 58 LEU B C 1
ATOM 2287 O O . LEU B 1 58 ? 9.766 -11.25 10.422 1 98.88 58 LEU B O 1
ATOM 2291 N N . VAL B 1 59 ? 10.414 -13.352 10.75 1 98.44 59 VAL B N 1
ATOM 2292 C CA . VAL B 1 59 ? 11.148 -13.016 11.961 1 98.44 59 VAL B CA 1
ATOM 2293 C C . VAL B 1 59 ? 12.648 -13.211 11.727 1 98.44 59 VAL B C 1
ATOM 2295 O O . VAL B 1 59 ? 13.102 -14.328 11.484 1 98.44 59 VAL B O 1
ATOM 2298 N N . HIS B 1 60 ? 13.406 -12.172 11.68 1 98.12 60 HIS B N 1
ATOM 2299 C CA . HIS B 1 60 ? 14.859 -12.172 11.562 1 98.12 60 HIS B CA 1
ATOM 2300 C C . HIS B 1 60 ? 15.523 -11.914 12.906 1 98.12 60 HIS B C 1
ATOM 2302 O O . HIS B 1 60 ? 15.68 -10.766 13.32 1 98.12 60 HIS B O 1
ATOM 2308 N N . GLY B 1 61 ? 15.984 -12.961 13.562 1 94.56 61 GLY B N 1
ATOM 2309 C CA . GLY B 1 61 ? 16.344 -12.828 14.969 1 94.56 61 GLY B CA 1
ATOM 2310 C C . GLY B 1 61 ? 15.156 -12.547 15.867 1 94.56 61 GLY B C 1
ATOM 2311 O O . GLY B 1 61 ? 14.273 -13.391 16.016 1 94.56 61 GLY B O 1
ATOM 2312 N N . GLU B 1 62 ? 15.07 -11.445 16.375 1 92.25 62 GLU B N 1
ATOM 2313 C CA . GLU B 1 62 ? 13.945 -11.062 17.234 1 92.25 62 GLU B CA 1
ATOM 2314 C C . GLU B 1 62 ? 13.102 -9.969 16.594 1 92.25 62 GLU B C 1
ATOM 2316 O O . GLU B 1 62 ? 12.211 -9.398 17.219 1 92.25 62 GLU B O 1
ATOM 2321 N N . LYS B 1 63 ? 13.352 -9.797 15.375 1 96.12 63 LYS B N 1
ATOM 2322 C CA . LYS B 1 63 ? 12.703 -8.695 14.664 1 96.12 63 LYS B CA 1
ATOM 2323 C C . LYS B 1 63 ? 11.602 -9.203 13.742 1 96.12 63 LYS B C 1
ATOM 2325 O O . LYS B 1 63 ? 11.883 -9.781 12.688 1 96.12 63 LYS B O 1
ATOM 2330 N N . PRO B 1 64 ? 10.352 -8.977 14.094 1 98.19 64 PRO B N 1
ATOM 2331 C CA . PRO B 1 64 ? 9.258 -9.352 13.195 1 98.19 64 PRO B CA 1
ATOM 2332 C C . PRO B 1 64 ? 9 -8.297 12.117 1 98.19 64 PRO B C 1
ATOM 2334 O O . PRO B 1 64 ? 9.023 -7.098 12.406 1 98.19 64 PRO B O 1
ATOM 2337 N N . ILE B 1 65 ? 8.883 -8.727 10.945 1 98.62 65 ILE B N 1
ATOM 2338 C CA . ILE B 1 65 ? 8.484 -7.887 9.82 1 98.62 65 ILE B CA 1
ATOM 2339 C C . ILE B 1 65 ? 7.164 -8.391 9.234 1 98.62 65 ILE B C 1
ATOM 2341 O O . ILE B 1 65 ? 7.035 -9.57 8.906 1 98.62 65 ILE B O 1
ATOM 2345 N N . CYS B 1 66 ? 6.207 -7.441 9.102 1 98.12 66 CYS B N 1
ATOM 2346 C CA . CYS B 1 66 ? 4.875 -7.82 8.648 1 98.12 66 CYS B CA 1
ATOM 2347 C C . CYS B 1 66 ? 4.59 -7.266 7.258 1 98.12 66 CYS B C 1
ATOM 2349 O O . CYS B 1 66 ? 5.301 -6.379 6.781 1 98.12 66 CYS B O 1
ATOM 2351 N N . GLU B 1 67 ? 3.486 -7.832 6.676 1 98.25 67 GLU B N 1
ATOM 2352 C CA . GLU B 1 67 ? 3.031 -7.484 5.332 1 98.25 67 GLU B CA 1
ATOM 2353 C C . GLU B 1 67 ? 3.961 -8.062 4.27 1 98.25 67 GLU B C 1
ATOM 2355 O O . GLU B 1 67 ? 5.145 -7.719 4.215 1 98.25 67 GLU B O 1
ATOM 2360 N N . SER B 1 68 ? 3.439 -8.797 3.365 1 98.56 68 SER B N 1
ATOM 2361 C CA . SER B 1 68 ? 4.219 -9.625 2.445 1 98.56 68 SER B CA 1
ATOM 2362 C C . SER B 1 68 ? 5.172 -8.773 1.612 1 98.56 68 SER B C 1
ATOM 2364 O O . SER B 1 68 ? 6.367 -9.062 1.538 1 98.56 68 SER B O 1
ATOM 2366 N N . MET B 1 69 ? 4.672 -7.645 1.079 1 98.56 69 MET B N 1
ATOM 2367 C CA . MET B 1 69 ? 5.523 -6.875 0.173 1 98.56 69 MET B CA 1
ATOM 2368 C C . MET B 1 69 ? 6.531 -6.039 0.953 1 98.56 69 MET B C 1
ATOM 2370 O O . MET B 1 69 ? 7.609 -5.727 0.445 1 98.56 69 MET B 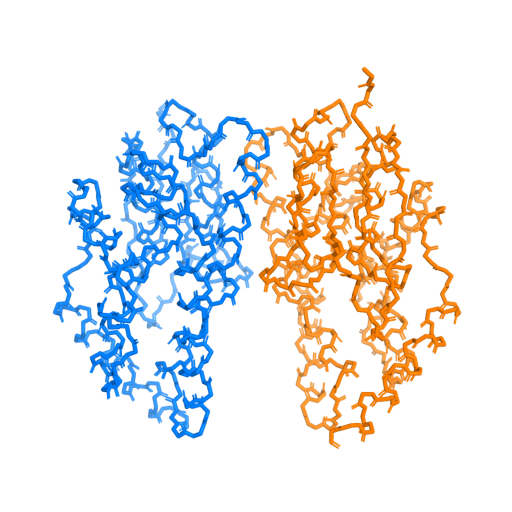O 1
ATOM 2374 N N . ILE B 1 70 ? 6.227 -5.664 2.201 1 98.62 70 ILE B N 1
ATOM 2375 C CA . ILE B 1 70 ? 7.188 -4.992 3.068 1 98.62 70 ILE B CA 1
ATOM 2376 C C . ILE B 1 70 ? 8.281 -5.973 3.482 1 98.62 70 ILE B C 1
ATOM 2378 O O . ILE B 1 70 ? 9.461 -5.613 3.543 1 98.62 70 ILE B O 1
ATOM 2382 N N . ILE B 1 71 ? 7.887 -7.219 3.744 1 98.88 71 ILE B N 1
ATOM 2383 C CA . ILE B 1 71 ? 8.852 -8.273 4.035 1 98.88 71 ILE B CA 1
ATOM 2384 C C . ILE B 1 71 ? 9.836 -8.406 2.873 1 98.88 71 ILE B C 1
ATOM 2386 O O . ILE B 1 71 ? 11.047 -8.469 3.084 1 98.88 71 ILE B O 1
ATOM 2390 N N . ILE B 1 72 ? 9.344 -8.398 1.684 1 98.62 72 ILE B N 1
ATOM 2391 C CA . ILE B 1 72 ? 10.18 -8.602 0.506 1 98.62 72 ILE B CA 1
ATOM 2392 C C . ILE B 1 72 ? 11.109 -7.406 0.328 1 98.62 72 ILE B C 1
ATOM 2394 O O . ILE B 1 72 ? 12.281 -7.574 -0.022 1 98.62 72 ILE B O 1
ATOM 2398 N N . GLU B 1 73 ? 10.617 -6.203 0.565 1 98.06 73 GLU B N 1
ATOM 2399 C CA . GLU B 1 73 ? 11.5 -5.043 0.533 1 98.06 73 GLU B CA 1
ATOM 2400 C C . GLU B 1 73 ? 12.594 -5.148 1.595 1 98.06 73 GLU B C 1
ATOM 2402 O O . GLU B 1 73 ? 13.75 -4.801 1.343 1 98.06 73 GLU B O 1
ATOM 2407 N N . TYR B 1 74 ? 12.266 -5.613 2.787 1 98.56 74 TYR B N 1
ATOM 2408 C CA . TYR B 1 74 ? 13.25 -5.844 3.838 1 98.56 74 TYR B CA 1
ATOM 2409 C C . TYR B 1 74 ? 14.312 -6.832 3.379 1 98.56 74 TYR B C 1
ATOM 2411 O O . TYR B 1 74 ? 15.508 -6.59 3.559 1 98.56 74 TYR B O 1
ATOM 2419 N N . ILE B 1 75 ? 13.883 -7.914 2.754 1 98.31 75 ILE B N 1
ATOM 2420 C CA . ILE B 1 75 ? 14.789 -8.938 2.234 1 98.31 75 ILE B CA 1
ATOM 2421 C C . ILE B 1 75 ? 15.711 -8.32 1.185 1 98.31 75 ILE B C 1
ATOM 2423 O O . ILE B 1 75 ? 16.922 -8.57 1.189 1 98.31 75 ILE B O 1
ATOM 2427 N N . GLU B 1 76 ? 15.133 -7.512 0.347 1 96.88 76 GLU B N 1
ATOM 2428 C CA . GLU B 1 76 ? 15.891 -6.832 -0.697 1 96.88 76 GLU B CA 1
ATOM 2429 C C . GLU B 1 76 ? 16.984 -5.953 -0.097 1 96.88 76 GLU B C 1
ATOM 2431 O O . GLU B 1 76 ? 18.125 -5.941 -0.588 1 96.88 76 GLU B O 1
ATOM 2436 N N . GLU B 1 77 ? 16.672 -5.246 0.92 1 96.69 77 GLU B N 1
ATOM 2437 C CA . GLU B 1 77 ? 17.594 -4.281 1.519 1 96.69 77 GLU B CA 1
ATOM 2438 C C . GLU B 1 77 ? 18.625 -4.977 2.398 1 96.69 77 GLU B C 1
ATOM 2440 O O . GLU B 1 77 ? 19.75 -4.5 2.529 1 96.69 77 GLU B O 1
ATOM 2445 N N . THR B 1 78 ? 18.266 -6.082 2.969 1 97.25 78 THR B N 1
ATOM 2446 C CA . THR B 1 78 ? 19.156 -6.828 3.854 1 97.25 78 THR B CA 1
ATOM 2447 C C . THR B 1 78 ? 20.125 -7.695 3.049 1 97.25 78 THR B C 1
ATOM 2449 O O . THR B 1 78 ? 21.297 -7.828 3.408 1 97.25 78 THR B O 1
ATOM 2452 N N . TRP B 1 79 ? 19.672 -8.273 1.991 1 96.81 79 TRP B N 1
ATOM 2453 C CA . TRP B 1 79 ? 20.469 -9.117 1.098 1 96.81 79 TRP B CA 1
ATOM 2454 C C . TRP B 1 79 ? 20.359 -8.633 -0.344 1 96.81 79 TRP B C 1
ATOM 2456 O O . TRP B 1 79 ? 19.641 -9.219 -1.152 1 96.81 79 TRP B O 1
ATOM 2466 N N . PRO B 1 80 ? 21.219 -7.668 -0.736 1 94.19 80 PRO B N 1
ATOM 2467 C CA . PRO B 1 80 ? 21.031 -6.977 -2.012 1 94.19 80 PRO B CA 1
ATOM 2468 C C . PRO B 1 80 ? 21.672 -7.715 -3.188 1 94.19 80 PRO B C 1
ATOM 2470 O O . PRO B 1 80 ? 21.562 -7.273 -4.332 1 94.19 80 PRO B O 1
ATOM 2473 N N . GLU B 1 81 ? 22.344 -8.781 -3.141 1 92.69 81 GLU B N 1
ATOM 2474 C CA . GLU B 1 81 ? 23.141 -9.453 -4.156 1 92.69 81 GLU B CA 1
ATOM 2475 C C . GLU B 1 81 ? 22.297 -9.859 -5.355 1 92.69 81 GLU B C 1
ATOM 2477 O O . GLU B 1 81 ? 22.703 -9.68 -6.504 1 92.69 81 GLU B O 1
ATOM 2482 N N . THR B 1 82 ? 21.141 -10.531 -5.18 1 92.94 82 THR B N 1
ATOM 2483 C CA . THR B 1 82 ? 20.188 -10.883 -6.23 1 92.94 82 THR B CA 1
ATOM 2484 C C . THR B 1 82 ? 18.984 -9.945 -6.195 1 92.94 82 THR B C 1
ATOM 2486 O O . THR B 1 82 ? 17.969 -10.25 -5.555 1 92.94 82 THR B O 1
ATOM 2489 N N . PRO B 1 83 ? 19.062 -8.891 -6.957 1 94.81 83 PRO B N 1
ATOM 2490 C CA . PRO B 1 83 ? 18.062 -7.832 -6.781 1 94.81 83 PRO B CA 1
ATOM 2491 C C . PRO B 1 83 ? 16.703 -8.203 -7.383 1 94.81 83 PRO B C 1
ATOM 2493 O O . PRO B 1 83 ? 16.641 -8.781 -8.469 1 94.81 83 PRO B O 1
ATOM 2496 N N . LEU B 1 84 ? 15.695 -7.879 -6.68 1 96.19 84 LEU B N 1
ATOM 2497 C CA . LEU B 1 84 ? 14.32 -8.008 -7.152 1 96.19 84 LEU B CA 1
ATOM 2498 C C . LEU B 1 84 ? 13.766 -6.66 -7.582 1 96.19 84 LEU B C 1
ATOM 2500 O O . LEU B 1 84 ? 12.688 -6.586 -8.188 1 96.19 84 LEU B O 1
ATOM 2504 N N . LEU B 1 85 ? 14.445 -5.613 -7.262 1 95.69 85 LEU B N 1
ATOM 2505 C CA . LEU B 1 85 ? 14.094 -4.254 -7.648 1 95.69 85 LEU B CA 1
ATOM 2506 C C . LEU B 1 85 ? 15.164 -3.65 -8.555 1 95.69 85 LEU B C 1
ATOM 2508 O O . LEU B 1 85 ? 16.344 -3.922 -8.383 1 95.69 85 LEU B O 1
ATOM 2512 N N . PRO B 1 86 ? 14.648 -2.795 -9.492 1 93.94 86 PRO B N 1
ATOM 2513 C CA . PRO B 1 86 ? 15.656 -2.068 -10.273 1 93.94 86 PRO B CA 1
ATOM 2514 C C . PRO B 1 86 ? 16.516 -1.14 -9.422 1 93.94 86 PRO B C 1
ATOM 2516 O O . PRO B 1 86 ? 16.109 -0.76 -8.32 1 93.94 86 PRO B O 1
ATOM 2519 N N . ALA B 1 87 ? 17.703 -0.775 -9.938 1 93.88 87 ALA B N 1
ATOM 2520 C CA . ALA B 1 87 ? 18.594 0.126 -9.219 1 93.88 87 ALA B CA 1
ATOM 2521 C C . ALA B 1 87 ? 18.188 1.582 -9.414 1 93.88 87 ALA B C 1
ATOM 2523 O O . ALA B 1 87 ? 18.328 2.402 -8.508 1 93.88 87 ALA B O 1
ATOM 2524 N N . ASP B 1 88 ? 17.672 1.896 -10.602 1 95.62 88 ASP B N 1
ATOM 2525 C CA . ASP B 1 88 ? 17.281 3.262 -10.93 1 95.62 88 ASP B CA 1
ATOM 2526 C C . ASP B 1 88 ? 16.047 3.689 -10.141 1 95.62 88 ASP B C 1
ATOM 2528 O O . ASP B 1 88 ? 15.039 2.982 -10.125 1 95.62 88 ASP B O 1
ATOM 2532 N N . PRO B 1 89 ? 16.125 4.855 -9.516 1 97.06 89 PRO B N 1
ATOM 2533 C CA . PRO B 1 89 ? 15.016 5.293 -8.656 1 97.06 89 PRO B CA 1
ATOM 2534 C C . PRO B 1 89 ? 13.688 5.379 -9.406 1 97.06 89 PRO B C 1
ATOM 2536 O O . PRO B 1 89 ? 12.641 5.059 -8.852 1 97.06 89 PRO B O 1
ATOM 2539 N N . TYR B 1 90 ? 13.734 5.82 -10.602 1 97.25 90 TYR B N 1
ATOM 2540 C CA . TYR B 1 90 ? 12.492 5.922 -11.359 1 97.25 90 TYR B CA 1
ATOM 2541 C C . TYR B 1 90 ? 11.906 4.543 -11.633 1 97.25 90 TYR B C 1
ATOM 2543 O O . TYR B 1 90 ? 10.711 4.316 -11.438 1 97.25 90 TYR B O 1
ATOM 2551 N N . ASP B 1 91 ? 12.75 3.658 -12.094 1 95.19 91 ASP B N 1
ATOM 2552 C CA . ASP B 1 91 ? 12.297 2.299 -12.375 1 95.19 91 ASP B CA 1
ATOM 2553 C C . ASP B 1 91 ? 11.781 1.624 -11.102 1 95.19 91 ASP B C 1
ATOM 2555 O O . ASP B 1 91 ? 10.828 0.837 -11.148 1 95.19 91 ASP B O 1
ATOM 2559 N N . ARG B 1 92 ? 12.383 1.943 -9.945 1 96.38 92 ARG B N 1
ATOM 2560 C CA . ARG B 1 92 ? 11.906 1.439 -8.664 1 96.38 92 ARG B CA 1
ATOM 2561 C C . ARG B 1 92 ? 10.508 1.969 -8.352 1 96.38 92 ARG B C 1
ATOM 2563 O O . ARG B 1 92 ? 9.648 1.222 -7.879 1 96.38 92 ARG B O 1
ATOM 2570 N N . ALA B 1 93 ? 10.32 3.201 -8.633 1 97.69 93 ALA B N 1
ATOM 2571 C CA . ALA B 1 93 ? 9.016 3.814 -8.383 1 97.69 93 ALA B CA 1
ATOM 2572 C C . ALA B 1 93 ? 7.934 3.182 -9.25 1 97.69 93 ALA B C 1
ATOM 2574 O O . ALA B 1 93 ? 6.816 2.943 -8.781 1 97.69 93 ALA B O 1
ATOM 2575 N N . VAL B 1 94 ? 8.297 2.922 -10.461 1 96 94 VAL B N 1
ATOM 2576 C CA . VAL B 1 94 ? 7.355 2.277 -11.367 1 96 94 VAL B CA 1
ATOM 2577 C C . VAL B 1 94 ? 7 0.888 -10.844 1 96 94 VAL B C 1
ATOM 2579 O O . VAL B 1 94 ? 5.828 0.503 -10.836 1 96 94 VAL B O 1
ATOM 2582 N N . ALA B 1 95 ? 7.988 0.158 -10.422 1 96 95 ALA B N 1
ATOM 2583 C CA . ALA B 1 95 ? 7.742 -1.162 -9.844 1 96 95 ALA B CA 1
ATOM 2584 C C . ALA B 1 95 ? 6.832 -1.067 -8.625 1 96 95 ALA B C 1
ATOM 2586 O O . ALA B 1 95 ? 5.871 -1.831 -8.5 1 96 95 ALA B O 1
ATOM 2587 N N . ARG B 1 96 ? 7.109 -0.09 -7.762 1 97.5 96 ARG B N 1
ATOM 2588 C CA . ARG B 1 96 ? 6.32 0.071 -6.543 1 97.5 96 ARG B CA 1
ATOM 2589 C C . ARG B 1 96 ? 4.891 0.479 -6.871 1 97.5 96 ARG B C 1
ATOM 2591 O O . ARG B 1 96 ? 3.953 0.091 -6.168 1 97.5 96 ARG B O 1
ATOM 2598 N N . PHE B 1 97 ? 4.727 1.199 -7.926 1 97.5 97 PHE B N 1
ATOM 2599 C CA . PHE B 1 97 ? 3.387 1.56 -8.375 1 97.5 97 PHE B CA 1
ATOM 2600 C C . PHE B 1 97 ? 2.559 0.313 -8.664 1 97.5 97 PHE B C 1
ATOM 2602 O O . PHE B 1 97 ? 1.435 0.182 -8.172 1 97.5 97 PHE B O 1
ATOM 2609 N N . TRP B 1 98 ? 3.104 -0.583 -9.32 1 96.44 98 TRP B N 1
ATOM 2610 C CA . TRP B 1 98 ? 2.355 -1.772 -9.711 1 96.44 98 TRP B CA 1
ATOM 2611 C C . TRP B 1 98 ? 2.197 -2.73 -8.539 1 96.44 98 TRP B C 1
ATOM 2613 O O . TRP B 1 98 ? 1.184 -3.422 -8.422 1 96.44 98 TRP B O 1
ATOM 2623 N N . VAL B 1 99 ? 3.199 -2.76 -7.652 1 97.12 99 VAL B N 1
ATOM 2624 C CA . VAL B 1 99 ? 3.055 -3.521 -6.414 1 97.12 99 VAL B CA 1
ATOM 2625 C C . VAL B 1 99 ? 1.868 -2.99 -5.617 1 97.12 99 VAL B C 1
ATOM 2627 O O . VAL B 1 99 ? 1.029 -3.766 -5.148 1 97.12 99 VAL B O 1
ATOM 2630 N N . LYS B 1 100 ? 1.844 -1.694 -5.484 1 97.75 100 LYS B N 1
ATOM 2631 C CA . LYS B 1 100 ? 0.727 -1.078 -4.773 1 97.75 100 LYS B CA 1
ATOM 2632 C C . LYS B 1 100 ? -0.598 -1.368 -5.477 1 97.75 100 LYS B C 1
ATOM 2634 O O . LYS B 1 100 ? -1.612 -1.614 -4.82 1 97.75 100 LYS B O 1
ATOM 2639 N N . PHE B 1 101 ? -0.593 -1.279 -6.816 1 96.62 101 PHE B N 1
ATOM 2640 C CA . PHE B 1 101 ? -1.782 -1.587 -7.605 1 96.62 101 PHE B CA 1
ATOM 2641 C C . PHE B 1 101 ? -2.289 -2.99 -7.293 1 96.62 101 PHE B C 1
ATOM 2643 O O . PHE B 1 101 ? -3.486 -3.189 -7.078 1 96.62 101 PHE B O 1
ATOM 2650 N N . ALA B 1 102 ? -1.396 -3.928 -7.234 1 95.44 102 ALA B N 1
ATOM 2651 C CA . ALA B 1 102 ? -1.744 -5.309 -6.918 1 95.44 102 ALA B CA 1
ATOM 2652 C C . ALA B 1 102 ? -2.387 -5.41 -5.535 1 95.44 102 ALA B C 1
ATOM 2654 O O . ALA B 1 102 ? -3.398 -6.094 -5.363 1 95.44 102 ALA B O 1
ATOM 2655 N N . ASP B 1 103 ? -1.821 -4.727 -4.562 1 95.44 103 ASP B N 1
ATOM 2656 C CA . ASP B 1 103 ? -2.311 -4.781 -3.188 1 95.44 103 ASP B CA 1
ATOM 2657 C C . ASP B 1 103 ? -3.674 -4.105 -3.062 1 95.44 103 ASP B C 1
ATOM 2659 O O . ASP B 1 103 ? -4.516 -4.535 -2.271 1 95.44 103 ASP B O 1
ATOM 2663 N N . ASP B 1 104 ? -3.836 -3.045 -3.822 1 94.94 104 ASP B N 1
ATOM 2664 C CA . ASP B 1 104 ? -5.07 -2.271 -3.73 1 94.94 104 ASP B CA 1
ATOM 2665 C C . ASP B 1 104 ? -6.219 -2.986 -4.438 1 94.94 104 ASP B C 1
ATOM 2667 O O . ASP B 1 104 ? -7.363 -2.936 -3.982 1 94.94 104 ASP B O 1
ATOM 2671 N N . LYS B 1 105 ? -5.93 -3.629 -5.543 1 93.88 105 LYS B N 1
ATOM 2672 C CA . LYS B 1 105 ? -6.992 -4.164 -6.387 1 93.88 105 LYS B CA 1
ATOM 2673 C C . LYS B 1 105 ? -7.16 -5.664 -6.18 1 93.88 105 LYS B C 1
ATOM 2675 O O . LYS B 1 105 ? -8.211 -6.227 -6.484 1 93.88 105 LYS B O 1
ATOM 2680 N N . GLY B 1 106 ? -6.152 -6.316 -5.602 1 91.25 106 GLY B N 1
ATOM 2681 C CA . GLY B 1 106 ? -6.176 -7.754 -5.379 1 91.25 106 GLY B CA 1
ATOM 2682 C C . GLY B 1 106 ? -7.367 -8.211 -4.555 1 91.25 106 GLY B C 1
ATOM 2683 O O . GLY B 1 106 ? -7.969 -9.25 -4.848 1 91.25 106 GLY B O 1
ATOM 2684 N N . PRO B 1 107 ? -7.754 -7.402 -3.564 1 89.88 107 PRO B N 1
ATOM 2685 C CA . PRO B 1 107 ? -8.883 -7.793 -2.717 1 89.88 107 PRO B CA 1
ATOM 2686 C C . PRO B 1 107 ? -10.164 -8.023 -3.51 1 89.88 107 PRO B C 1
ATOM 2688 O O . PRO B 1 107 ? -11.055 -8.75 -3.057 1 89.88 107 PRO B O 1
ATOM 2691 N N . SER B 1 108 ? -10.328 -7.418 -4.699 1 92.19 108 SER B N 1
ATOM 2692 C CA . SER B 1 108 ? -11.539 -7.602 -5.488 1 92.19 108 SER B CA 1
ATOM 2693 C C . SER B 1 108 ? -11.758 -9.07 -5.832 1 92.19 108 SER B C 1
ATOM 2695 O O . 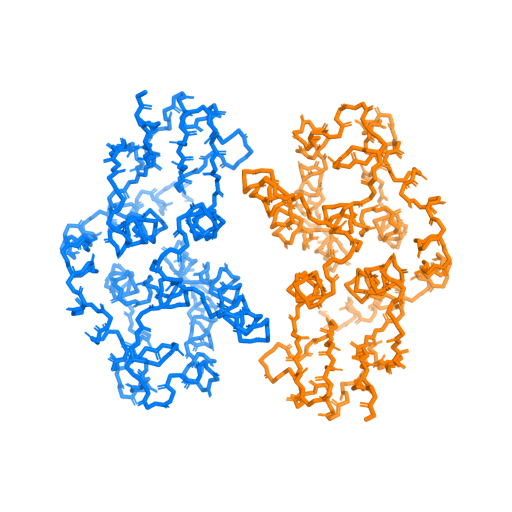SER B 1 108 ? -12.883 -9.562 -5.809 1 92.19 108 SER B O 1
ATOM 2697 N N . ILE B 1 109 ? -10.734 -9.758 -6.113 1 90.56 109 ILE B N 1
ATOM 2698 C CA . ILE B 1 109 ? -10.82 -11.18 -6.445 1 90.56 109 ILE B CA 1
ATOM 2699 C C . ILE B 1 109 ? -11.273 -11.969 -5.215 1 90.56 109 ILE B C 1
ATOM 2701 O O . ILE B 1 109 ? -12.094 -12.883 -5.324 1 90.56 109 ILE B O 1
ATOM 2705 N N . TRP B 1 110 ? -10.734 -11.633 -4.102 1 91.69 110 TRP B N 1
ATOM 2706 C CA . TRP B 1 110 ? -11.102 -12.297 -2.854 1 91.69 110 TRP B CA 1
ATOM 2707 C C . TRP B 1 110 ? -12.555 -12.008 -2.49 1 91.69 110 TRP B C 1
ATOM 2709 O O . TRP B 1 110 ? -13.234 -12.867 -1.922 1 91.69 110 TRP B O 1
ATOM 2719 N N . MET B 1 111 ? -12.977 -10.812 -2.885 1 93.88 111 MET B N 1
ATOM 2720 C CA . MET B 1 111 ? -14.375 -10.469 -2.607 1 93.88 111 MET B CA 1
ATOM 2721 C C . MET B 1 111 ? -15.32 -11.273 -3.494 1 93.88 111 MET B C 1
ATOM 2723 O O . MET B 1 111 ? -16.422 -11.609 -3.08 1 93.88 111 MET B O 1
ATOM 2727 N N . VAL B 1 112 ? -14.914 -11.594 -4.691 1 94.5 112 VAL B N 1
ATOM 2728 C CA . VAL B 1 112 ? -15.703 -12.492 -5.523 1 94.5 112 VAL B CA 1
ATOM 2729 C C . VAL B 1 112 ? -15.883 -13.828 -4.809 1 94.5 112 VAL B C 1
ATOM 2731 O O . VAL B 1 112 ? -16.984 -14.383 -4.785 1 94.5 112 VAL B O 1
ATOM 2734 N N . PHE B 1 113 ? -14.875 -14.281 -4.176 1 94.5 113 PHE B N 1
ATOM 2735 C CA . PHE B 1 113 ? -14.844 -15.531 -3.428 1 94.5 113 PHE B CA 1
ATOM 2736 C C . PHE B 1 113 ? -15.789 -15.469 -2.232 1 94.5 113 PHE B C 1
ATOM 2738 O O . PHE B 1 113 ? -16.5 -16.438 -1.948 1 94.5 113 PHE B O 1
ATOM 2745 N N . ARG B 1 114 ? -15.875 -14.344 -1.621 1 94.31 114 ARG B N 1
ATOM 2746 C CA . ARG B 1 114 ? -16.531 -14.242 -0.326 1 94.31 114 ARG B CA 1
ATOM 2747 C C . ARG B 1 114 ? -18 -13.836 -0.489 1 94.31 114 ARG B C 1
ATOM 2749 O O . ARG B 1 114 ? -18.766 -13.867 0.473 1 94.31 114 ARG B O 1
ATOM 2756 N N . THR B 1 115 ? -18.344 -13.398 -1.645 1 94 115 THR B N 1
ATOM 2757 C CA . THR B 1 115 ? -19.688 -12.852 -1.814 1 94 115 THR B CA 1
ATOM 2758 C C . THR B 1 115 ? -20.484 -13.672 -2.818 1 94 115 THR B C 1
ATOM 2760 O O . THR B 1 115 ? -19.953 -14.578 -3.457 1 94 115 THR B O 1
ATOM 2763 N N . THR B 1 116 ? -21.875 -13.352 -2.807 1 93.81 116 THR B N 1
ATOM 2764 C CA . THR B 1 116 ? -22.797 -13.945 -3.764 1 93.81 116 THR B CA 1
ATOM 2765 C C . THR B 1 116 ? -23.75 -12.891 -4.328 1 93.81 116 THR B C 1
ATOM 2767 O O . THR B 1 116 ? -23.734 -11.742 -3.879 1 93.81 116 THR B O 1
ATOM 2770 N N . GLY B 1 117 ? -24.406 -13.242 -5.34 1 93.62 117 GLY B N 1
ATOM 2771 C CA . GLY B 1 117 ? -25.469 -12.383 -5.871 1 93.62 117 GLY B CA 1
ATOM 2772 C C . GLY B 1 117 ? -24.922 -11.109 -6.5 1 93.62 117 GLY B C 1
ATOM 2773 O O . GLY B 1 117 ? -23.953 -11.141 -7.246 1 93.62 117 GLY B O 1
ATOM 2774 N N . GLU B 1 118 ? -25.578 -10.031 -6.203 1 95 118 GLU B N 1
ATOM 2775 C CA . GLU B 1 118 ? -25.281 -8.742 -6.828 1 95 118 GLU B CA 1
ATOM 2776 C C . GLU B 1 118 ? -23.922 -8.227 -6.387 1 95 118 GLU B C 1
ATOM 2778 O O . GLU B 1 118 ? -23.188 -7.629 -7.18 1 95 118 GLU B O 1
ATOM 2783 N N . GLU B 1 119 ? -23.641 -8.461 -5.219 1 93.62 119 GLU B N 1
ATOM 2784 C CA . GLU B 1 119 ? -22.344 -8.031 -4.711 1 93.62 119 GLU B CA 1
ATOM 2785 C C . GLU B 1 119 ? -21.203 -8.758 -5.418 1 93.62 119 GLU B C 1
ATOM 2787 O O . GLU B 1 119 ? -20.188 -8.156 -5.758 1 93.62 119 GLU B O 1
ATOM 2792 N N . GLN B 1 120 ? -21.438 -10.031 -5.641 1 95.38 120 GLN B N 1
ATOM 2793 C CA . GLN B 1 120 ? -20.422 -10.82 -6.336 1 95.38 120 GLN B CA 1
ATOM 2794 C C . GLN B 1 120 ? -20.219 -10.32 -7.762 1 95.38 120 GLN B C 1
ATOM 2796 O O . GLN B 1 120 ? -19.078 -10.25 -8.242 1 95.38 120 GLN B O 1
ATOM 2801 N N . GLU B 1 121 ? -21.312 -9.906 -8.422 1 96.38 121 GLU B N 1
ATOM 2802 C CA . GLU B 1 121 ? -21.234 -9.398 -9.781 1 96.38 121 GLU B CA 1
ATOM 2803 C C . GLU B 1 121 ? -20.422 -8.102 -9.844 1 96.38 121 GLU B C 1
ATOM 2805 O O . GLU B 1 121 ? -19.656 -7.883 -10.781 1 96.38 121 GLU B O 1
ATOM 2810 N N . LYS B 1 122 ? -20.609 -7.316 -8.867 1 96.12 122 LYS B N 1
ATOM 2811 C CA . LYS B 1 122 ? -19.844 -6.07 -8.781 1 96.12 122 LYS B CA 1
ATOM 2812 C C . LYS B 1 122 ? -18.344 -6.34 -8.703 1 96.12 122 LYS B C 1
ATOM 2814 O O . LYS B 1 122 ? -17.562 -5.715 -9.422 1 96.12 122 LYS B O 1
ATOM 2819 N N . PHE B 1 123 ? -18.031 -7.262 -7.895 1 96.19 123 PHE B N 1
ATOM 2820 C CA . PHE B 1 123 ? -16.625 -7.543 -7.695 1 96.19 123 PHE B CA 1
ATOM 2821 C C . PHE B 1 123 ? -16.047 -8.297 -8.891 1 96.19 123 PHE B C 1
ATOM 2823 O O . PHE B 1 123 ? -14.859 -8.172 -9.195 1 96.19 123 PHE B O 1
ATOM 2830 N N . LYS B 1 124 ? -16.859 -9.07 -9.602 1 96.56 124 LYS B N 1
ATOM 2831 C CA . LYS B 1 124 ? -16.406 -9.664 -10.859 1 96.56 124 LYS B CA 1
ATOM 2832 C C . LYS B 1 124 ? -16.016 -8.586 -11.867 1 96.56 124 LYS B C 1
ATOM 2834 O O . LYS B 1 124 ? -14.969 -8.688 -12.508 1 96.56 124 LYS B O 1
ATOM 2839 N N . LYS B 1 125 ? -16.812 -7.594 -11.93 1 96.88 125 LYS B N 1
ATOM 2840 C CA . LYS B 1 125 ? -16.547 -6.484 -12.836 1 96.88 125 LYS B CA 1
ATOM 2841 C C . LYS B 1 125 ? -15.258 -5.758 -12.445 1 96.88 125 LYS B C 1
ATOM 2843 O O . LYS B 1 125 ? -14.438 -5.426 -13.305 1 96.88 125 LYS B O 1
ATOM 2848 N N . GLU B 1 126 ? -15.109 -5.562 -11.172 1 96.62 126 GLU B N 1
ATOM 2849 C CA . GLU B 1 126 ? -13.898 -4.906 -10.68 1 96.62 126 GLU B CA 1
ATOM 2850 C C . GLU B 1 126 ? -12.656 -5.738 -10.984 1 96.62 126 GLU B C 1
ATOM 2852 O O . GLU B 1 126 ? -11.609 -5.191 -11.32 1 96.62 126 GLU B O 1
ATOM 2857 N N . SER B 1 127 ? -12.789 -7.004 -10.82 1 96.56 127 SER B N 1
ATOM 2858 C CA . SER B 1 127 ? -11.68 -7.902 -11.109 1 96.56 127 SER B CA 1
ATOM 2859 C C . SER B 1 127 ? -11.312 -7.863 -12.594 1 96.56 127 SER B C 1
ATOM 2861 O O . SER B 1 127 ? -10.125 -7.832 -12.938 1 96.56 127 SER B O 1
ATOM 2863 N N . LEU B 1 128 ? -12.297 -7.816 -13.445 1 96.38 128 LEU B N 1
ATOM 2864 C CA . LEU B 1 128 ? -12.062 -7.738 -14.883 1 96.38 128 LEU B CA 1
ATOM 2865 C C . LEU B 1 128 ? -11.367 -6.426 -15.25 1 96.38 128 LEU B C 1
ATOM 2867 O O . LEU B 1 128 ? -10.453 -6.41 -16.078 1 96.38 128 LEU B O 1
ATOM 2871 N N . GLU B 1 129 ? -11.805 -5.398 -14.633 1 96.19 129 GLU B N 1
ATOM 2872 C CA . GLU B 1 129 ? -11.188 -4.098 -14.875 1 96.19 129 GLU B CA 1
ATOM 2873 C C . GLU B 1 129 ? -9.719 -4.094 -14.445 1 96.19 129 GLU B C 1
ATOM 2875 O O . GLU B 1 129 ? -8.875 -3.494 -15.109 1 96.19 129 GLU B O 1
ATOM 2880 N N . MET B 1 130 ? -9.484 -4.695 -13.32 1 95.69 130 MET B N 1
ATOM 2881 C CA . MET B 1 130 ? -8.109 -4.82 -12.844 1 95.69 130 MET B CA 1
ATOM 2882 C C . MET B 1 130 ? -7.25 -5.566 -13.859 1 95.69 130 MET B C 1
ATOM 2884 O O . MET B 1 130 ? -6.164 -5.105 -14.211 1 95.69 130 MET B O 1
ATOM 2888 N N . LEU B 1 131 ? -7.703 -6.688 -14.367 1 95.5 131 LEU B N 1
ATOM 2889 C CA . LEU B 1 131 ? -6.973 -7.484 -15.344 1 95.5 131 LEU B CA 1
ATOM 2890 C C . LEU B 1 131 ? -6.734 -6.691 -16.625 1 95.5 131 LEU B C 1
ATOM 2892 O O . LEU B 1 131 ? -5.637 -6.727 -17.188 1 95.5 131 LEU B O 1
ATOM 2896 N N . LYS B 1 132 ? -7.703 -5.973 -17.031 1 95.69 132 LYS B N 1
ATOM 2897 C CA . LYS B 1 132 ? -7.586 -5.156 -18.234 1 95.69 132 LYS B CA 1
ATOM 2898 C C . LYS B 1 132 ? -6.523 -4.074 -18.062 1 95.69 132 LYS B C 1
ATOM 2900 O O . LYS B 1 132 ? -5.73 -3.832 -18.969 1 95.69 132 LYS B O 1
ATOM 2905 N N . THR B 1 133 ? -6.562 -3.477 -16.938 1 95.81 133 THR B N 1
ATOM 2906 C CA . THR B 1 133 ? -5.586 -2.43 -16.641 1 95.81 133 THR B CA 1
ATOM 2907 C C . THR B 1 133 ? -4.164 -2.984 -16.719 1 95.81 133 THR B C 1
ATOM 2909 O O . THR B 1 133 ? -3.275 -2.361 -17.297 1 95.81 133 THR B O 1
ATOM 2912 N N . ILE B 1 134 ? -3.977 -4.113 -16.141 1 94.38 134 ILE B N 1
ATOM 2913 C CA . ILE B 1 134 ? -2.658 -4.738 -16.156 1 94.38 134 ILE B CA 1
ATOM 2914 C C . ILE B 1 134 ? -2.275 -5.082 -17.594 1 94.38 134 ILE B C 1
ATOM 2916 O O . ILE B 1 134 ? -1.166 -4.777 -18.047 1 94.38 134 ILE B O 1
ATOM 2920 N N . GLU B 1 135 ? -3.158 -5.695 -18.312 1 93.62 135 GLU B N 1
ATOM 2921 C CA . GLU B 1 135 ? -2.936 -6.105 -19.688 1 93.62 135 GLU B CA 1
ATOM 2922 C C . GLU B 1 135 ? -2.523 -4.922 -20.562 1 93.62 135 GLU B C 1
ATOM 2924 O O . GLU B 1 135 ? -1.64 -5.043 -21.406 1 93.62 135 GLU B O 1
ATOM 2929 N N . GLU B 1 136 ? -3.059 -3.809 -20.25 1 91.69 136 GLU B N 1
ATOM 2930 C CA . GLU B 1 136 ? -2.908 -2.656 -21.141 1 91.69 136 GLU B CA 1
ATOM 2931 C C . GLU B 1 136 ? -1.738 -1.778 -20.719 1 91.69 136 GLU B C 1
ATOM 2933 O O . GLU B 1 136 ? -1.087 -1.149 -21.547 1 91.69 136 GLU B O 1
ATOM 2938 N N . HIS B 1 137 ? -1.495 -1.791 -19.391 1 90.19 137 HIS B N 1
ATOM 2939 C CA . HIS B 1 137 ? -0.62 -0.719 -18.938 1 90.19 137 HIS B CA 1
ATOM 2940 C C . HIS B 1 137 ? 0.633 -1.277 -18.266 1 90.19 137 HIS B C 1
ATOM 2942 O O . HIS B 1 137 ? 1.642 -0.579 -18.141 1 90.19 137 HIS B O 1
ATOM 2948 N N . ALA B 1 138 ? 0.453 -2.496 -17.797 1 83.25 138 ALA B N 1
ATOM 2949 C CA . ALA B 1 138 ? 1.583 -2.969 -17 1 83.25 138 ALA B CA 1
ATOM 2950 C C . ALA B 1 138 ? 2.721 -3.449 -17.906 1 83.25 138 ALA B C 1
ATOM 2952 O O . ALA B 1 138 ? 2.48 -3.996 -18.984 1 83.25 138 ALA B O 1
ATOM 2953 N N . GLY B 1 139 ? 3.676 -2.639 -18.484 1 64.75 139 GLY B N 1
ATOM 2954 C CA . GLY B 1 139 ? 4.848 -2.682 -19.344 1 64.75 139 GLY B CA 1
ATOM 2955 C C . GLY B 1 139 ? 5.273 -4.094 -19.703 1 64.75 139 GLY B C 1
ATOM 2956 O O . GLY B 1 139 ? 6.402 -4.312 -20.156 1 64.75 139 GLY B O 1
ATOM 2957 N N . THR B 1 140 ? 4.52 -5.234 -19.391 1 57.5 140 THR B N 1
ATOM 2958 C CA . THR B 1 140 ? 5.086 -6.492 -19.875 1 57.5 140 THR B CA 1
ATOM 2959 C C . THR B 1 140 ? 5.203 -6.492 -21.391 1 57.5 140 THR B C 1
ATOM 2961 O O . THR B 1 140 ? 5.543 -7.512 -22 1 57.5 140 THR B O 1
ATOM 2964 N N . LEU B 1 141 ? 5.109 -5.348 -22.078 1 55.66 141 LEU B N 1
ATOM 2965 C CA . LEU B 1 141 ? 4.938 -5.574 -23.516 1 55.66 141 LEU B CA 1
ATOM 2966 C C . LEU B 1 141 ? 6.215 -6.133 -24.125 1 55.66 141 LEU B C 1
ATOM 2968 O O . LEU B 1 141 ? 7.254 -5.465 -24.125 1 55.66 141 LEU B O 1
ATOM 2972 N N . GLY B 1 142 ? 5.988 -7.453 -24.234 1 59.97 142 GLY B N 1
ATOM 2973 C CA . GLY B 1 142 ? 6.938 -8.219 -25.031 1 59.97 142 GLY B CA 1
ATOM 2974 C C . GLY B 1 142 ? 8.07 -8.805 -24.203 1 59.97 142 GLY B C 1
ATOM 2975 O O . GLY B 1 142 ? 9.031 -9.336 -24.766 1 59.97 142 GLY B O 1
ATOM 2976 N N . LYS B 1 143 ? 8.016 -8.547 -22.906 1 80.81 143 LYS B N 1
ATOM 2977 C CA . LYS B 1 143 ? 9.062 -9.094 -22.062 1 80.81 143 LYS B CA 1
ATOM 2978 C C . LYS B 1 143 ? 8.57 -10.336 -21.312 1 80.81 143 LYS B C 1
ATOM 2980 O O . LYS B 1 143 ? 7.363 -10.57 -21.219 1 80.81 143 LYS B O 1
ATOM 2985 N N . LYS B 1 144 ? 9.5 -11.172 -20.938 1 89.25 144 LYS B N 1
ATOM 2986 C CA . LYS B 1 144 ? 9.188 -12.414 -20.234 1 89.25 144 LYS B CA 1
ATOM 2987 C C . LYS B 1 144 ? 8.555 -12.117 -18.875 1 89.25 144 LYS B C 1
ATOM 2989 O O . LYS B 1 144 ? 7.629 -12.812 -18.453 1 89.25 144 LYS B O 1
ATOM 2994 N N . PHE B 1 145 ? 9.031 -11.078 -18.266 1 94.06 145 PHE B N 1
ATOM 2995 C CA . PHE B 1 145 ? 8.547 -10.641 -16.969 1 94.06 145 PHE B CA 1
ATOM 2996 C C . PHE B 1 145 ? 8.32 -9.133 -16.938 1 94.06 145 PHE B C 1
ATOM 2998 O O . PHE B 1 145 ? 8.648 -8.438 -17.906 1 94.06 145 PHE B O 1
ATOM 3005 N N . PHE B 1 146 ? 7.703 -8.625 -15.945 1 88 146 PHE B N 1
ATOM 3006 C CA . PHE B 1 146 ? 7.395 -7.203 -15.844 1 88 146 PHE B CA 1
ATOM 3007 C C . PHE B 1 146 ? 8.672 -6.367 -15.867 1 88 146 PHE B C 1
ATOM 3009 O O . PHE B 1 146 ? 8.695 -5.273 -16.438 1 88 146 PHE B O 1
ATOM 3016 N N . GLY B 1 147 ? 9.742 -6.836 -15.375 1 77.94 147 GLY B N 1
ATOM 3017 C CA . GLY B 1 147 ? 11.016 -6.121 -15.352 1 77.94 147 GLY B CA 1
ATOM 3018 C C . GLY B 1 147 ? 11.93 -6.492 -16.5 1 77.94 147 GLY B C 1
ATOM 3019 O O . GLY B 1 147 ? 13.117 -6.172 -16.484 1 77.94 147 GLY B O 1
ATOM 3020 N N . GLY B 1 148 ? 11.43 -7.219 -17.422 1 86.31 148 GLY B N 1
ATOM 3021 C CA . GLY B 1 148 ? 12.297 -7.656 -18.5 1 86.31 148 GLY B CA 1
ATOM 3022 C C . GLY B 1 148 ? 12.477 -9.164 -18.547 1 86.31 148 GLY B C 1
ATOM 3023 O O . GLY B 1 148 ? 11.492 -9.906 -18.625 1 86.31 148 GLY B O 1
ATOM 3024 N N . ASP B 1 149 ? 13.742 -9.555 -18.531 1 87.31 149 ASP B N 1
ATOM 3025 C CA . ASP B 1 149 ? 14.031 -10.977 -18.703 1 87.31 149 ASP B CA 1
ATOM 3026 C C . ASP B 1 149 ? 14.148 -11.672 -17.344 1 87.31 149 ASP B C 1
ATOM 3028 O O . ASP B 1 149 ? 14.164 -12.906 -17.281 1 87.31 149 ASP B O 1
ATOM 3032 N N . ASN B 1 150 ? 14.188 -10.891 -16.391 1 89.06 150 ASN B N 1
ATOM 3033 C CA . ASN B 1 150 ? 14.336 -11.477 -15.07 1 89.06 150 ASN B CA 1
ATOM 3034 C C . ASN B 1 150 ? 13.125 -11.18 -14.188 1 89.06 150 ASN B C 1
ATOM 3036 O O . ASN B 1 150 ? 12.547 -10.094 -14.273 1 89.06 150 ASN B O 1
ATOM 3040 N N . ILE B 1 151 ? 12.852 -12.148 -13.328 1 93.38 151 ILE B N 1
ATOM 3041 C CA . ILE B 1 151 ? 11.758 -12 -12.375 1 93.38 151 ILE B CA 1
ATOM 3042 C C . ILE B 1 151 ? 12.078 -10.883 -11.383 1 93.38 151 ILE B C 1
ATOM 3044 O O . ILE B 1 151 ? 13.219 -10.75 -10.938 1 93.38 151 ILE B O 1
ATOM 3048 N N . GLY B 1 152 ? 11.117 -10.07 -11.117 1 94.56 152 GLY B N 1
ATOM 3049 C CA . GLY B 1 152 ? 11.266 -9 -10.148 1 94.56 152 GLY B CA 1
ATOM 3050 C C . GLY B 1 152 ? 10.109 -8.922 -9.172 1 94.56 152 GLY B C 1
ATOM 3051 O O . GLY B 1 152 ? 9.273 -9.82 -9.109 1 94.56 152 GLY B O 1
ATOM 3052 N N . ILE B 1 153 ? 10.094 -7.855 -8.414 1 96.88 153 ILE B N 1
ATOM 3053 C CA . ILE B 1 153 ? 9.164 -7.699 -7.301 1 96.88 153 ILE B CA 1
ATOM 3054 C C . ILE B 1 153 ? 7.734 -7.617 -7.828 1 96.88 153 ILE B C 1
ATOM 3056 O O . ILE B 1 153 ? 6.797 -8.086 -7.176 1 96.88 153 ILE B O 1
ATOM 3060 N N . VAL B 1 154 ? 7.531 -7.016 -8.977 1 96.44 154 VAL B N 1
ATOM 3061 C CA . VAL B 1 154 ? 6.195 -6.871 -9.547 1 96.44 154 VAL B CA 1
ATOM 3062 C C . VAL B 1 154 ? 5.641 -8.242 -9.922 1 96.44 154 VAL B C 1
ATOM 3064 O O . VAL B 1 154 ? 4.457 -8.523 -9.703 1 96.44 154 VAL B O 1
ATOM 3067 N N . ASP B 1 155 ? 6.488 -9.102 -10.477 1 96.56 155 ASP B N 1
ATOM 3068 C CA . ASP B 1 155 ? 6.074 -10.469 -10.797 1 96.56 155 ASP B CA 1
ATOM 3069 C C . ASP B 1 155 ? 5.609 -11.203 -9.547 1 96.56 155 ASP B C 1
ATOM 3071 O O . ASP B 1 155 ? 4.574 -11.875 -9.562 1 96.56 155 ASP B O 1
ATOM 3075 N N . VAL B 1 156 ? 6.359 -11.031 -8.523 1 97.06 156 VAL B N 1
ATOM 3076 C CA . VAL B 1 156 ? 6.027 -11.68 -7.258 1 97.06 156 VAL B CA 1
ATOM 3077 C C . VAL B 1 156 ? 4.699 -11.141 -6.734 1 97.06 156 VAL B C 1
ATOM 3079 O O . VAL B 1 156 ? 3.848 -11.906 -6.273 1 97.06 156 VAL B O 1
ATOM 3082 N N . ALA B 1 157 ? 4.492 -9.852 -6.824 1 97 157 ALA B N 1
ATOM 3083 C CA . ALA B 1 157 ? 3.273 -9.203 -6.34 1 97 157 ALA B CA 1
ATOM 3084 C C . ALA B 1 157 ? 2.047 -9.727 -7.086 1 97 157 ALA B C 1
ATOM 3086 O O . ALA B 1 157 ? 0.981 -9.898 -6.492 1 97 157 ALA B O 1
ATOM 3087 N N . PHE B 1 158 ? 2.176 -10.008 -8.367 1 95.81 158 PHE B N 1
ATOM 3088 C CA . PHE B 1 158 ? 1.063 -10.453 -9.195 1 95.81 158 PHE B CA 1
ATOM 3089 C C . PHE B 1 158 ? 0.944 -11.977 -9.172 1 95.81 158 PHE B C 1
ATOM 3091 O O . PHE B 1 158 ? 0.092 -12.547 -9.852 1 95.81 158 PHE B O 1
ATOM 3098 N N . GLY B 1 159 ? 1.764 -12.625 -8.414 1 95.88 159 GLY B N 1
ATOM 3099 C CA . GLY B 1 159 ? 1.824 -14.078 -8.422 1 95.88 159 GLY B CA 1
ATOM 3100 C C . GLY B 1 159 ? 0.483 -14.727 -8.148 1 95.88 159 GLY B C 1
ATOM 3101 O O . GLY B 1 159 ? 0.202 -15.82 -8.656 1 95.88 159 GLY B O 1
ATOM 3102 N N . GLY B 1 160 ? -0.35 -14.086 -7.359 1 95.06 160 GLY B N 1
ATOM 3103 C CA . GLY B 1 160 ? -1.682 -14.594 -7.078 1 95.06 160 GLY B CA 1
ATOM 3104 C C . GLY B 1 160 ? -2.523 -14.789 -8.328 1 95.06 160 GLY B C 1
ATOM 3105 O O . GLY B 1 160 ? -3.354 -15.695 -8.391 1 95.06 160 GLY B O 1
ATOM 3106 N N . ILE B 1 161 ? -2.365 -13.93 -9.305 1 93.94 161 ILE B N 1
ATOM 3107 C CA . ILE B 1 161 ? -3.09 -14.031 -10.562 1 93.94 161 ILE B CA 1
ATOM 3108 C C . ILE B 1 161 ? -2.658 -15.297 -11.312 1 93.94 161 ILE B C 1
ATOM 3110 O O . ILE B 1 161 ? -3.479 -15.953 -11.945 1 93.94 161 ILE B O 1
ATOM 3114 N N . ALA B 1 162 ? -1.454 -15.664 -11.125 1 93.62 162 ALA B N 1
ATOM 3115 C CA . ALA B 1 162 ? -0.874 -16.766 -11.883 1 93.62 162 ALA B CA 1
ATOM 3116 C C . ALA B 1 162 ? -1.36 -18.125 -11.352 1 93.62 162 ALA B C 1
ATOM 3118 O O . ALA B 1 162 ? -1.459 -19.094 -12.102 1 93.62 162 ALA B O 1
ATOM 3119 N N . HIS B 1 163 ? -1.709 -18.141 -10.102 1 95.25 163 HIS B N 1
ATOM 3120 C CA . HIS B 1 163 ? -1.932 -19.484 -9.562 1 95.25 163 HIS B CA 1
ATOM 3121 C C . HIS B 1 163 ? -3.23 -19.547 -8.766 1 95.25 163 HIS B C 1
ATOM 3123 O O . HIS B 1 163 ? -3.967 -20.531 -8.844 1 95.25 163 HIS B O 1
ATOM 3129 N N . TRP B 1 164 ? -3.627 -18.547 -8.055 1 96.19 164 TRP B N 1
ATOM 3130 C CA . TRP B 1 164 ? -4.781 -18.578 -7.168 1 96.19 164 TRP B CA 1
ATOM 3131 C C . TRP B 1 164 ? -6.043 -18.125 -7.895 1 96.19 164 TRP B C 1
ATOM 3133 O O . TRP B 1 164 ? -7.148 -18.547 -7.562 1 96.19 164 TRP B O 1
ATOM 3143 N N . PHE B 1 165 ? -5.832 -17.266 -8.891 1 94.38 165 PHE B N 1
ATOM 3144 C CA . PHE B 1 165 ? -6.98 -16.75 -9.617 1 94.38 165 PHE B CA 1
ATOM 3145 C C . PHE B 1 165 ? -7.805 -17.875 -10.227 1 94.38 165 PHE B C 1
ATOM 3147 O O . PHE B 1 165 ? -9.023 -17.922 -10.055 1 94.38 165 PHE B O 1
ATOM 3154 N N . GLY B 1 166 ? -7.199 -18.828 -10.891 1 94.31 166 GLY B N 1
ATOM 3155 C CA . GLY B 1 166 ? -7.891 -19.969 -11.477 1 94.31 166 GLY B CA 1
ATOM 3156 C C . GLY B 1 166 ? -8.578 -20.844 -10.445 1 94.31 166 GLY B C 1
ATOM 3157 O O . GLY B 1 166 ? -9.648 -21.406 -10.711 1 94.31 166 GLY B O 1
ATOM 3158 N N . VAL B 1 167 ? -7.969 -20.953 -9.312 1 96.06 167 VAL B N 1
ATOM 3159 C CA . VAL B 1 167 ? -8.555 -21.734 -8.227 1 96.06 167 VAL B CA 1
ATOM 3160 C C . VAL B 1 167 ? -9.859 -21.094 -7.773 1 96.06 167 VAL B C 1
ATOM 3162 O O . VAL B 1 167 ? -10.875 -21.766 -7.625 1 96.06 167 VAL B O 1
ATOM 3165 N N . ILE B 1 168 ? -9.797 -19.812 -7.582 1 95 168 ILE B N 1
ATOM 3166 C CA . ILE B 1 168 ? -10.977 -19.078 -7.141 1 95 168 ILE B CA 1
ATOM 3167 C C . ILE B 1 168 ? -12.078 -19.172 -8.195 1 95 168 ILE B C 1
ATOM 3169 O O . ILE B 1 168 ? -13.25 -19.375 -7.867 1 95 168 ILE B O 1
ATOM 3173 N N . GLU B 1 169 ? -11.703 -19.047 -9.445 1 95.75 169 GLU B N 1
ATOM 3174 C CA . GLU B 1 169 ? -12.664 -19.203 -10.523 1 95.75 169 GLU B CA 1
ATOM 3175 C C . GLU B 1 169 ? -13.367 -20.562 -10.453 1 95.75 169 GLU B C 1
ATOM 3177 O O . GLU B 1 169 ? -14.594 -20.641 -10.586 1 95.75 169 GLU B O 1
ATOM 3182 N N . ASP B 1 170 ? -12.648 -21.562 -10.234 1 96 170 ASP B N 1
ATOM 3183 C CA . ASP B 1 170 ? -13.195 -22.922 -10.164 1 96 170 ASP B CA 1
ATOM 3184 C C . ASP B 1 170 ? -14.125 -23.062 -8.969 1 96 170 ASP B C 1
ATOM 3186 O O . ASP B 1 170 ? -15.211 -23.641 -9.086 1 96 170 ASP B O 1
ATOM 3190 N N . VAL B 1 171 ? -13.711 -22.609 -7.855 1 96.31 171 VAL B N 1
ATOM 3191 C CA . VAL B 1 171 ? -14.453 -22.766 -6.609 1 96.31 171 VAL B CA 1
ATOM 3192 C C . VAL B 1 171 ? -15.773 -22 -6.695 1 96.31 171 VAL B C 1
ATOM 3194 O O . VAL B 1 171 ? -16.812 -22.484 -6.246 1 96.31 171 VAL B O 1
ATOM 3197 N N . VAL B 1 172 ? -15.703 -20.828 -7.277 1 95.5 172 VAL B N 1
ATOM 3198 C CA . VAL B 1 172 ? -16.875 -19.969 -7.352 1 95.5 172 VAL B CA 1
ATOM 3199 C C . VAL B 1 172 ? -17.734 -20.359 -8.555 1 95.5 172 VAL B C 1
ATOM 3201 O O . VAL B 1 172 ? -18.938 -20.078 -8.594 1 95.5 172 VAL B O 1
ATOM 3204 N N . GLY B 1 173 ? -17.109 -20.969 -9.539 1 94.12 173 GLY B N 1
ATOM 3205 C CA . GLY B 1 173 ? -17.812 -21.375 -10.75 1 94.12 173 GLY B CA 1
ATOM 3206 C C . GLY B 1 173 ? -17.969 -20.234 -11.75 1 94.12 173 GLY B C 1
ATOM 3207 O O . GLY B 1 173 ? -19.047 -20.047 -12.328 1 94.12 173 GLY B O 1
ATOM 3208 N N . VAL B 1 174 ? -16.938 -19.484 -11.906 1 92.56 174 VAL B N 1
ATOM 3209 C CA . VAL B 1 174 ? -16.922 -18.391 -12.875 1 92.56 174 VAL B CA 1
ATOM 3210 C C . VAL B 1 174 ? -15.672 -18.469 -13.742 1 92.56 174 VAL B C 1
ATOM 3212 O O . VAL B 1 174 ? -14.734 -19.219 -13.422 1 92.56 174 VAL B O 1
ATOM 3215 N N . LYS B 1 175 ? -15.672 -17.781 -14.859 1 92.94 175 LYS B N 1
ATOM 3216 C CA . LYS B 1 175 ? -14.508 -17.688 -15.742 1 92.94 175 LYS B CA 1
ATOM 3217 C C . LYS B 1 175 ? -14.242 -16.234 -16.156 1 92.94 175 LYS B C 1
ATOM 3219 O O . LYS B 1 175 ? -14.891 -15.711 -17.062 1 92.94 175 LYS B O 1
ATOM 3224 N N . LEU B 1 176 ? -13.297 -15.625 -15.492 1 92.81 176 LEU B N 1
ATOM 3225 C CA . LEU B 1 176 ? -12.984 -14.219 -15.734 1 92.81 176 LEU B CA 1
ATOM 3226 C C . LEU B 1 176 ? -11.672 -14.078 -16.484 1 92.81 176 LEU B C 1
ATOM 3228 O O . LEU B 1 176 ? -11.562 -13.25 -17.406 1 92.81 176 LEU B O 1
ATOM 3232 N N . PHE B 1 177 ? -10.727 -14.844 -16.141 1 93.5 177 PHE B N 1
ATOM 3233 C CA . PHE B 1 177 ? -9.391 -14.773 -16.719 1 93.5 177 PHE B CA 1
ATOM 3234 C C . PHE B 1 177 ? -9.273 -15.703 -17.922 1 93.5 177 PHE B C 1
ATOM 3236 O O . PHE B 1 177 ? -9.008 -16.906 -17.766 1 93.5 177 PHE B O 1
ATOM 3243 N N . GLU B 1 178 ? -9.453 -15.141 -19.125 1 93.81 178 GLU B N 1
ATOM 3244 C CA . GLU B 1 178 ? -9.414 -15.906 -20.375 1 93.81 178 GLU B CA 1
ATOM 3245 C C . GLU B 1 178 ? -8.203 -15.531 -21.219 1 93.81 178 GLU B C 1
ATOM 3247 O O . GLU B 1 178 ? -7.957 -14.352 -21.469 1 93.81 178 GLU B O 1
ATOM 3252 N N . ALA B 1 179 ? -7.574 -16.516 -21.734 1 93 179 ALA B N 1
ATOM 3253 C CA . ALA B 1 179 ? -6.328 -16.328 -22.469 1 93 179 ALA B CA 1
ATOM 3254 C C . ALA B 1 179 ? -6.543 -15.469 -23.703 1 93 179 ALA B C 1
ATOM 3256 O O . ALA B 1 179 ? -5.68 -14.672 -24.078 1 93 179 ALA B O 1
ATOM 3257 N N . GLN B 1 180 ? -7.602 -15.594 -24.375 1 94.62 180 GLN B N 1
ATOM 3258 C CA . GLN B 1 180 ? -7.867 -14.859 -25.609 1 94.62 180 GLN B CA 1
ATOM 3259 C C . GLN B 1 180 ? -8.102 -13.375 -25.328 1 94.62 180 GLN B C 1
ATOM 3261 O O . GLN B 1 180 ? -7.809 -12.523 -26.172 1 94.62 180 GLN B O 1
ATOM 3266 N N . VAL B 1 181 ? -8.648 -13.164 -24.188 1 94.56 181 VAL B N 1
ATOM 3267 C CA . VAL B 1 181 ? -8.961 -11.789 -23.797 1 94.56 181 VAL B CA 1
ATOM 3268 C C . VAL B 1 181 ? -7.711 -11.133 -23.219 1 94.56 181 VAL B C 1
ATOM 3270 O O . VAL B 1 181 ? -7.48 -9.938 -23.438 1 94.56 181 VAL B O 1
ATOM 3273 N N . PHE B 1 182 ? -6.938 -11.891 -22.484 1 94.56 182 PHE B N 1
ATOM 3274 C CA . PHE B 1 182 ? -5.742 -11.383 -21.828 1 94.56 182 PHE B CA 1
ATOM 3275 C C . PHE B 1 182 ? -4.508 -12.172 -22.266 1 94.56 182 PHE B C 1
ATOM 3277 O O . PHE B 1 182 ? -3.842 -12.797 -21.438 1 94.56 182 PHE B O 1
ATOM 3284 N N . PRO B 1 183 ? -4.133 -12.031 -23.516 1 93.56 183 PRO B N 1
ATOM 3285 C CA . PRO B 1 183 ? -3.053 -12.867 -24.047 1 93.56 183 PRO B CA 1
ATOM 3286 C C . PRO B 1 183 ? -1.706 -12.57 -23.391 1 93.56 183 PRO B C 1
ATOM 3288 O O . PRO B 1 183 ? -0.908 -13.484 -23.156 1 93.56 183 PRO B O 1
ATOM 3291 N N . ARG B 1 184 ? -1.378 -11.359 -23.156 1 92.56 184 ARG B N 1
ATOM 3292 C CA . ARG B 1 184 ? -0.096 -11 -22.562 1 92.56 184 ARG B CA 1
ATOM 3293 C C . ARG B 1 184 ? -0.002 -11.508 -21.125 1 92.56 184 ARG B C 1
ATOM 3295 O O . ARG B 1 184 ? 1.021 -12.07 -20.719 1 92.56 184 ARG B O 1
ATOM 3302 N N . LEU B 1 185 ? -1.045 -11.297 -20.406 1 93.31 185 LEU B N 1
ATOM 3303 C CA . LEU B 1 185 ? -1.077 -11.758 -19.031 1 93.31 185 LEU B CA 1
ATOM 3304 C C . LEU B 1 185 ? -0.985 -13.281 -18.969 1 93.31 185 LEU B C 1
ATOM 3306 O O . LEU B 1 185 ? -0.31 -13.828 -18.094 1 93.31 185 LEU B O 1
ATOM 3310 N N . HIS B 1 186 ? -1.709 -13.875 -19.844 1 93.62 186 HIS B N 1
ATOM 3311 C CA . HIS B 1 186 ? -1.655 -15.328 -19.891 1 93.62 186 HIS B CA 1
ATOM 3312 C C . HIS B 1 186 ? -0.24 -15.82 -20.172 1 93.62 186 HIS B C 1
ATOM 3314 O O . HIS B 1 186 ? 0.246 -16.75 -19.516 1 93.62 186 HIS B O 1
ATOM 3320 N N . ALA B 1 187 ? 0.405 -15.227 -21.141 1 93.38 187 ALA B N 1
ATOM 3321 C CA . ALA B 1 187 ? 1.784 -15.594 -21.453 1 93.38 187 ALA B CA 1
ATOM 3322 C C . ALA B 1 187 ? 2.695 -15.383 -20.25 1 93.38 187 ALA B C 1
ATOM 3324 O O . ALA B 1 187 ? 3.551 -16.219 -19.953 1 93.38 187 ALA B O 1
ATOM 3325 N N . TRP B 1 188 ? 2.529 -14.289 -19.578 1 94.94 188 TRP B N 1
ATOM 3326 C CA . TRP B 1 188 ? 3.307 -14 -18.375 1 94.94 188 TRP B CA 1
ATOM 3327 C C . TRP B 1 188 ? 3.102 -15.086 -17.328 1 94.94 188 TRP B C 1
ATOM 3329 O O . TRP B 1 188 ? 4.062 -15.547 -16.703 1 94.94 188 TRP B O 1
ATOM 3339 N N . THR B 1 189 ? 1.838 -15.477 -17.094 1 95.06 189 THR B N 1
ATOM 3340 C CA . THR B 1 189 ? 1.564 -16.484 -16.078 1 95.06 189 THR B CA 1
ATOM 3341 C C . THR B 1 189 ? 2.303 -17.781 -16.391 1 95.06 189 THR B C 1
ATOM 3343 O O . THR B 1 189 ? 2.848 -18.422 -15.484 1 95.06 189 THR B O 1
ATOM 3346 N N . GLU B 1 190 ? 2.297 -18.156 -17.625 1 94.06 190 GLU B N 1
ATOM 3347 C CA . GLU B 1 190 ? 2.984 -19.375 -18.031 1 94.06 190 GLU B CA 1
ATOM 3348 C C . GLU B 1 190 ? 4.488 -19.266 -17.797 1 94.06 190 GLU B C 1
ATOM 3350 O O . GLU B 1 190 ? 5.117 -20.203 -17.312 1 94.06 190 GLU B O 1
ATOM 3355 N N . ASN B 1 191 ? 5.062 -18.172 -18.203 1 94.75 191 ASN B N 1
ATOM 3356 C CA . ASN B 1 191 ? 6.484 -17.938 -17.969 1 94.75 191 ASN B CA 1
ATOM 3357 C C . ASN B 1 191 ? 6.812 -17.938 -16.469 1 94.75 191 ASN B C 1
ATOM 3359 O O . ASN B 1 191 ? 7.789 -18.547 -16.047 1 94.75 191 ASN B O 1
ATOM 3363 N N . PHE B 1 192 ? 6.016 -17.234 -15.727 1 96.06 192 PHE B N 1
ATOM 3364 C CA . PHE B 1 192 ? 6.219 -17.062 -14.289 1 96.06 192 PHE B CA 1
ATOM 3365 C C . PHE B 1 192 ? 6.238 -18.406 -13.578 1 96.06 192 PHE B C 1
ATOM 3367 O O . PHE B 1 192 ? 7.145 -18.688 -12.789 1 96.06 192 PHE B O 1
ATOM 3374 N N . LYS B 1 193 ? 5.309 -19.266 -13.867 1 96.62 193 LYS B N 1
ATOM 3375 C CA . LYS B 1 193 ? 5.145 -20.547 -13.188 1 96.62 193 LYS B CA 1
ATOM 3376 C C . LYS B 1 193 ? 6.242 -21.531 -13.594 1 96.62 193 LYS B C 1
ATOM 3378 O O . LYS B 1 193 ? 6.426 -22.578 -12.945 1 96.62 193 LYS B O 1
ATOM 3383 N N . GLN B 1 194 ? 6.984 -21.188 -14.602 1 95.38 194 GLN B N 1
ATOM 3384 C CA . GLN B 1 194 ? 8.023 -22.094 -15.086 1 95.38 194 GLN B CA 1
ATOM 3385 C C . GLN B 1 194 ? 9.367 -21.781 -14.43 1 95.38 194 GLN B C 1
ATOM 3387 O O . GLN B 1 194 ? 10.312 -22.562 -14.539 1 95.38 194 GLN B O 1
ATOM 3392 N N . VAL B 1 195 ? 9.531 -20.641 -13.891 1 95.69 195 VAL B N 1
ATOM 3393 C CA . VAL B 1 195 ? 10.758 -20.328 -13.164 1 95.69 195 VAL B CA 1
ATOM 3394 C C . VAL B 1 195 ? 10.961 -21.328 -12.031 1 95.69 195 VAL B C 1
ATOM 3396 O O . VAL B 1 195 ? 10.078 -21.5 -11.18 1 95.69 195 VAL B O 1
ATOM 3399 N N . PRO B 1 196 ? 12.086 -21.953 -11.914 1 97.19 196 PRO B N 1
ATOM 3400 C CA . PRO B 1 196 ? 12.273 -23.047 -10.961 1 97.19 196 PRO B CA 1
ATOM 3401 C C . PRO B 1 196 ? 11.938 -22.656 -9.523 1 97.19 196 PRO B C 1
ATOM 3403 O O . PRO B 1 196 ? 11.203 -23.359 -8.836 1 97.19 196 PRO B O 1
ATOM 3406 N N . ALA B 1 197 ? 12.391 -21.516 -9.078 1 96.56 197 ALA B N 1
ATOM 3407 C CA . ALA B 1 197 ? 12.141 -21.062 -7.711 1 96.56 197 ALA B CA 1
ATOM 3408 C C . ALA B 1 197 ? 10.648 -20.906 -7.449 1 96.56 197 ALA B C 1
ATOM 3410 O O . ALA B 1 197 ? 10.188 -21.078 -6.32 1 96.56 197 ALA B O 1
ATOM 3411 N N . ILE B 1 198 ? 9.875 -20.594 -8.523 1 97.88 198 ILE B N 1
ATOM 3412 C CA . ILE B 1 198 ? 8.43 -20.438 -8.406 1 97.88 198 ILE B CA 1
ATOM 3413 C C . ILE B 1 198 ? 7.75 -21.797 -8.531 1 97.88 198 ILE B C 1
ATOM 3415 O O . ILE B 1 198 ? 7.004 -22.219 -7.645 1 97.88 198 ILE B O 1
ATOM 3419 N N . LYS B 1 199 ? 8.047 -22.5 -9.539 1 97.56 199 LYS B N 1
ATOM 3420 C CA . LYS B 1 199 ? 7.441 -23.781 -9.891 1 97.56 199 LYS B CA 1
ATOM 3421 C C . LYS B 1 199 ? 7.539 -24.766 -8.727 1 97.56 199 LYS B C 1
ATOM 3423 O O . LYS B 1 199 ? 6.555 -25.422 -8.383 1 97.56 199 LYS B O 1
ATOM 3428 N N . ASP B 1 200 ? 8.672 -24.781 -8.109 1 97.75 200 ASP B N 1
ATOM 3429 C CA . ASP B 1 200 ? 8.945 -25.781 -7.074 1 97.75 200 ASP B CA 1
ATOM 3430 C C . ASP B 1 200 ? 8.312 -25.359 -5.746 1 97.75 200 ASP B C 1
ATOM 3432 O O . ASP B 1 200 ? 8.328 -26.125 -4.781 1 97.75 200 ASP B O 1
ATOM 3436 N N . ASN B 1 201 ? 7.77 -24.172 -5.695 1 97.94 201 ASN B N 1
ATOM 3437 C CA . ASN B 1 201 ? 7.223 -23.672 -4.441 1 97.94 201 ASN B CA 1
ATOM 3438 C C . ASN B 1 201 ? 5.785 -23.188 -4.609 1 97.94 201 ASN B C 1
ATOM 3440 O O . ASN B 1 201 ? 5.328 -22.312 -3.873 1 97.94 201 ASN B O 1
ATOM 3444 N N . LEU B 1 202 ? 5.109 -23.641 -5.582 1 97.81 202 LEU B N 1
ATOM 3445 C CA . LEU B 1 202 ? 3.67 -23.438 -5.738 1 97.81 202 LEU B CA 1
ATOM 3446 C C . LEU B 1 202 ? 2.893 -24.547 -5.031 1 97.81 202 LEU B C 1
ATOM 3448 O O . LEU B 1 202 ? 3.246 -25.719 -5.133 1 97.81 202 LEU B O 1
ATOM 3452 N N . PRO B 1 203 ? 1.865 -24.141 -4.27 1 97.31 203 PRO B N 1
ATOM 3453 C CA . PRO B 1 203 ? 1.029 -25.219 -3.713 1 97.31 203 PRO B CA 1
ATOM 3454 C C . PRO B 1 203 ? 0.309 -26.016 -4.789 1 97.31 203 PRO B C 1
ATOM 3456 O O . PRO B 1 203 ? 0.035 -25.5 -5.875 1 97.31 203 PRO B O 1
ATOM 3459 N N . ASP B 1 204 ? 0.032 -27.219 -4.43 1 97.31 204 ASP B N 1
ATOM 3460 C CA . ASP B 1 204 ? -0.716 -28.094 -5.336 1 97.31 204 ASP B CA 1
ATOM 3461 C C . ASP B 1 204 ? -2.094 -27.5 -5.641 1 97.31 204 ASP B C 1
ATOM 3463 O O . ASP B 1 204 ? -2.844 -27.156 -4.723 1 97.31 204 ASP B O 1
ATOM 3467 N N . ARG B 1 205 ? -2.381 -27.422 -6.867 1 96.56 205 ARG B N 1
ATOM 3468 C CA . ARG B 1 205 ? -3.611 -26.75 -7.281 1 96.56 205 ARG B CA 1
ATOM 3469 C C . ARG B 1 205 ? -4.836 -27.5 -6.766 1 96.56 205 ARG B C 1
ATOM 3471 O O . ARG B 1 205 ? -5.793 -26.891 -6.289 1 96.56 205 ARG B O 1
ATOM 3478 N N . ASP B 1 206 ? -4.863 -28.797 -6.895 1 97.25 206 ASP B N 1
ATOM 3479 C CA . ASP B 1 206 ? -6.016 -29.578 -6.461 1 97.25 206 ASP B CA 1
ATOM 3480 C C . ASP B 1 206 ? -6.242 -29.438 -4.957 1 97.25 206 ASP B C 1
ATOM 3482 O O . ASP B 1 206 ? -7.383 -29.328 -4.504 1 97.25 206 ASP B O 1
ATOM 3486 N N . LYS B 1 207 ? -5.16 -29.5 -4.234 1 97.12 207 LYS B N 1
ATOM 3487 C CA . LYS B 1 207 ? -5.277 -29.312 -2.791 1 97.12 207 LYS B CA 1
ATOM 3488 C C . LYS B 1 207 ? -5.809 -27.922 -2.459 1 97.12 207 LYS B C 1
ATOM 3490 O O . LYS B 1 207 ? -6.594 -27.75 -1.52 1 97.12 207 LYS B O 1
ATOM 3495 N N . LEU B 1 208 ? -5.422 -26.953 -3.215 1 97.19 208 LEU B N 1
ATOM 3496 C CA . LEU B 1 208 ? -5.895 -25.594 -3.023 1 97.19 208 LEU B CA 1
ATOM 3497 C C . LEU B 1 208 ? -7.395 -25.5 -3.277 1 97.19 208 LEU B C 1
ATOM 3499 O O . LEU B 1 208 ? -8.117 -24.859 -2.516 1 97.19 208 LEU B O 1
ATOM 3503 N N . VAL B 1 209 ? -7.812 -26.141 -4.352 1 97.31 209 VAL B N 1
ATOM 3504 C CA . VAL B 1 209 ? -9.227 -26.109 -4.707 1 97.31 209 VAL B CA 1
ATOM 3505 C C . VAL B 1 209 ? -10.062 -26.719 -3.576 1 97.31 209 VAL B C 1
ATOM 3507 O O . VAL B 1 209 ? -11.078 -26.141 -3.176 1 97.31 209 VAL B O 1
ATOM 3510 N N . VAL B 1 210 ? -9.609 -27.812 -3.062 1 97.06 210 VAL B N 1
ATOM 3511 C CA . VAL B 1 210 ? -10.328 -28.469 -1.975 1 97.06 210 VAL B CA 1
ATOM 3512 C C . VAL B 1 210 ? -10.352 -27.562 -0.749 1 97.06 210 VAL B C 1
ATOM 3514 O O . VAL B 1 210 ? -11.398 -27.391 -0.12 1 97.06 210 VAL B O 1
ATOM 3517 N N . PHE B 1 211 ? -9.273 -27 -0.471 1 96.19 211 PHE B N 1
ATOM 3518 C CA . PHE B 1 211 ? -9.148 -26.125 0.689 1 96.19 211 PHE B CA 1
ATOM 3519 C C . PHE B 1 211 ? -10.094 -24.938 0.574 1 96.19 211 PHE B C 1
ATOM 3521 O O . PHE B 1 211 ? -10.859 -24.656 1.499 1 96.19 211 PHE B O 1
ATOM 3528 N N . TYR B 1 212 ? -10.086 -24.25 -0.526 1 96.19 212 TYR B N 1
ATOM 3529 C CA . TYR B 1 212 ? -10.875 -23.031 -0.689 1 96.19 212 TYR B CA 1
ATOM 3530 C C . TYR B 1 212 ? -12.352 -23.344 -0.846 1 96.19 212 TYR B C 1
ATOM 3532 O O . TYR B 1 212 ? -13.211 -22.547 -0.471 1 96.19 212 TYR B O 1
ATOM 3540 N N . LYS B 1 213 ? -12.664 -24.484 -1.419 1 96.31 213 LYS B N 1
ATOM 3541 C CA . LYS B 1 213 ? -14.062 -24.922 -1.462 1 96.31 213 LYS B CA 1
ATOM 3542 C C . LYS B 1 213 ? -14.633 -25.078 -0.056 1 96.31 213 LYS B C 1
ATOM 3544 O O . LYS B 1 213 ? -15.727 -24.578 0.235 1 96.31 213 LYS B O 1
ATOM 3549 N N . GLN B 1 214 ? -13.898 -25.766 0.767 1 94.69 214 GLN B N 1
ATOM 3550 C CA . GLN B 1 214 ? -14.328 -25.969 2.148 1 94.69 214 GLN B CA 1
ATOM 3551 C C . GLN B 1 214 ? -14.406 -24.641 2.893 1 94.69 214 GLN B C 1
ATOM 3553 O O . GLN B 1 214 ? -15.359 -24.391 3.641 1 94.69 214 GLN B O 1
ATOM 3558 N N . MET B 1 215 ? -13.477 -23.859 2.67 1 93.44 215 MET B N 1
ATOM 3559 C CA . MET B 1 215 ? -13.445 -22.547 3.312 1 93.44 215 MET B CA 1
ATOM 3560 C C . MET B 1 215 ? -14.664 -21.719 2.912 1 93.44 215 MET B C 1
ATOM 3562 O O . MET B 1 215 ? -15.281 -21.062 3.756 1 93.44 215 MET B O 1
ATOM 3566 N N . ARG B 1 216 ? -14.906 -21.719 1.656 1 94.06 216 ARG B N 1
ATOM 3567 C CA . ARG B 1 216 ? -16.016 -20.922 1.158 1 94.06 216 ARG B CA 1
ATOM 3568 C C . ARG B 1 216 ? -17.344 -21.422 1.714 1 94.06 216 ARG B C 1
ATOM 3570 O O . ARG B 1 216 ? -18.219 -20.625 2.078 1 94.06 216 ARG B O 1
ATOM 3577 N N . GLU B 1 217 ? -17.484 -22.672 1.797 1 93.06 217 GLU B N 1
ATOM 3578 C CA . GLU B 1 217 ? -18.703 -23.266 2.365 1 93.06 217 GLU B CA 1
ATOM 3579 C C . GLU B 1 217 ? -18.906 -22.812 3.809 1 93.06 217 GLU B C 1
ATOM 3581 O O . GLU B 1 217 ? -20.016 -22.453 4.203 1 93.06 217 GLU B O 1
ATOM 3586 N N . ASN B 1 218 ? -17.859 -22.797 4.551 1 90.94 218 ASN B N 1
ATOM 3587 C CA . ASN B 1 218 ? -17.922 -22.359 5.941 1 90.94 218 ASN B CA 1
ATOM 3588 C C . ASN B 1 218 ? -18.234 -20.875 6.051 1 90.94 218 ASN B C 1
ATOM 3590 O O . ASN B 1 218 ? -19 -20.453 6.934 1 90.94 218 ASN B O 1
ATOM 3594 N N . LEU B 1 219 ? -17.641 -20.156 5.18 1 88.75 219 LEU B N 1
ATOM 3595 C CA . LEU B 1 219 ? -17.828 -18.719 5.168 1 88.75 219 LEU B CA 1
ATOM 3596 C C . LEU B 1 219 ? -19.281 -18.359 4.855 1 88.75 219 LEU B C 1
ATOM 3598 O O . LEU B 1 219 ? -19.859 -17.484 5.5 1 88.75 219 LEU B O 1
ATOM 3602 N N . LEU B 1 220 ? -19.875 -19 3.904 1 88.12 220 LEU B N 1
ATOM 3603 C CA . LEU B 1 220 ? -21.234 -18.688 3.477 1 88.12 220 LEU B CA 1
ATOM 3604 C C . LEU B 1 220 ? -22.25 -19.25 4.461 1 88.12 220 LEU B C 1
ATOM 3606 O O . LEU B 1 220 ? -23.375 -18.75 4.562 1 88.12 220 LEU B O 1
ATOM 3610 N N . ALA B 1 221 ? -21.812 -20.219 5.199 1 86.56 221 ALA B N 1
ATOM 3611 C CA . ALA B 1 221 ? -22.719 -20.781 6.207 1 86.56 221 ALA B CA 1
ATOM 3612 C C . ALA B 1 221 ? -22.797 -19.859 7.43 1 86.56 221 ALA B C 1
ATOM 3614 O O . ALA B 1 221 ? -23.812 -19.859 8.133 1 86.56 221 ALA B O 1
ATOM 3615 N N . SER B 1 222 ? -21.766 -19.172 7.742 1 76.69 222 SER B N 1
ATOM 3616 C CA . SER B 1 222 ? -21.734 -18.297 8.906 1 76.69 222 SER B CA 1
ATOM 3617 C C . SER B 1 222 ? -22.375 -16.938 8.602 1 76.69 222 SER B C 1
ATOM 3619 O O . SER B 1 222 ? -22.641 -16.156 9.516 1 76.69 222 SER B O 1
ATOM 3621 N N . SER B 1 223 ? -22.656 -16.422 7.41 1 63.91 223 SER B N 1
ATOM 3622 C CA . SER B 1 223 ? -23.297 -15.164 7.035 1 63.91 223 SER B CA 1
ATOM 3623 C C . SER B 1 223 ? -24.812 -15.281 7.102 1 63.91 223 SER B C 1
ATOM 3625 O O . SER B 1 223 ? -25.375 -16.328 6.789 1 63.91 223 SER B O 1
#

Sequence (446 aa):
MAEVIKLHGAWPSPFSCRVIWALKLKGIPYENIEEDLPYRKSPELLKYNPVHKKIPVLVHGEKPICESMIIIEYIEETWPETPLLPADPYDRAVARFWVKFADDKGPSIWMVFRTTGEEQEKFKKESLEMLKTIEEHAGTLGKKFFGGDNIGIVDVAFGGIAHWFGVIEDVVGVKLFEAQVFPRLHAWTENFKQVPAIKDNLPDRDKLVVFYKQMRENLLASSMAEVIKLHGAWPSPFSCRVIWALKLKGIPYENIEEDLPYRKSPELLKYNPVHKKIPVLVHGEKPICESMIIIEYIEETWPETPLLPADPYDRAVARFWVKFADDKGPSIWMVFRTTGEEQEKFKKESLEMLKTIEEHAGTLGKKFFGGDNIGIVDVAFGGIAHWFGVIEDVVGVKLFEAQVFPRLHAWTENFKQVPAIKDNLPDRDKLVVFYKQMRENLLASS

Secondary structure (DSSP, 8-state):
-PPPEEEEE-TT-HHHHHHHHHHHHHT---EEEE-BTTTB--HHHHHH-TTT--S-EEEETTEEEESHHHHHHHHHHH-TTS-SS-SSHHHHHHHHHHHHHHHHHTHHHHHHHH--HHHHHHHHHHHHHHHHHHHHHS--TTSSBTTBSS--HHHHHTHHHHHHHHHHHHHHT-----TTTSHHHHHHHHHHHHSHHHHTTSPPHHHHHHHHHHHHHHHHHH-/-PPPEEEEE-TT-HHHHHHHHHHHHHT---EEEE-BTTTB--HHHHHH-TTT--S-EEEETTEEEESHHHHHHHHHHH-TTS-SS-SSHHHHHHHHHHHHHHHHHTHHHHHHHH--HHHHHHHHHHHHHHHHHHHHHSS-TT-SBTTBSS--HHHHHTHHHHHHHHHHHHHHT-----TTTSHHHHHHHHHHHHSHHHHTTSPPHHHHHHHHHHHHHHHHHH-

Organism: Prunus dulcis (NCBI:txid3755)

Foldseek 3Di:
DQFAKEWEEAQLDLLSLLQLLLCLLLVHDHHYDHADPPPDQDPVLCVLCVDPSDDTWIQGRNHTDDDSLRSSVVVCVVRVPRHQADPDPVSRVLLVVLLVLLVVQVVLLVQLLLDDDPSNVVSLVSVLVSLVCCLVPLPCVVALESVHPDHHSSLSSCLCVLAVSVLSCVLSVHDRDDCVVRVSVNSNSVSSCPDCSNVVSHDDSVVSSVVSNVVSVVSVVVD/DQFAKEWEEAQLDLLSLLQLLLCLLLVHDHHYDHADPPPDQDPVLCVLCVDPSDDTWIQGRNHTDDGSLRSSVVVCVVRVPRHQADPDPVSRVLLVVLLVLLVVQVVLLVQLLLDDDPSNVVSLVSVLVSLVCCLVPQPCVVALESVHPDHHSSLSSCLCVLAVSVLSCVLSVHDRDDCVVRVSVNSNSVSSCPPCSNVVSHDDSVVSSVVSNVVSVVSVVVD

pLDDT: mean 93.63, std 7.92, range [39.0, 98.88]

InterPro domains:
  IPR004045 Glutathione S-transferase, N-terminal [PF02798] (4-77)
  IPR004045 Glutathione S-transferase, N-terminal [PS50404] (3-83)
  IPR010987 Glutathione S-transferase, C-terminal-like [PS50405] (88-219)
  IPR036249 Thioredoxin-like superfamily [SSF52833] (5-104)
  IPR036282 Glutathione S-transferase, C-terminal domain superfamily [SSF47616] (77-218)
  IPR040079 Glutathione transferase family [SFLDS00019] (3-222)
  IPR045073 Glutathione S-transferase Omega/Tau-like [PTHR11260] (8-208)
  IPR045073 Glutathione S-transferase Omega/Tau-like [SFLDG01152] (3-222)
  IPR045074 Glutathione S-transferases Tau, C-terminal alpha-helical domain, plant [cd03185] (89-215)